Protein AF-A0A926UUJ1-F1 (afdb_monomer)

Foldseek 3Di:
DDDDPPDDPDDPVCVVVVVVVVCVVVVVVVVVVVVVVVVVVVVVVLVVLLVVLVVVVVPDDVVVVCVPDVVVLLVSLCSSDPPPDDDPCLVVLSVVLVVVCVVCVVVDDCVVDDPPDDPSVSVSVVSVVSSVVSVVVVVCVVVVNVVPPDDDFDQDQDPVPRHTDGDPPDDDDDDDDDDDDDDDDWDADPVGDTDDPPPQQPPPGDHDDPDDPDDCVCVLPPVPDDPVLLVVLLVCLVCVVVCQQLVLAQPVDSVHGNSVLCCCVSVVVDDLVVVCVVVVHDSVSSVCSCVPPVVVVSVVCSCVPVDLNDLVLLVCLLVPVVVCLQQVQFFAAPVRHGLSCRGLSNLCCQAPPSNDDVVRHRDDLVVVVVCSCPVVVGRHDSVSSVCSCSPPNVVSSVVSSVVSVVVVVVD

pLDDT: mean 70.61, std 18.99, range [30.88, 97.56]

Structure (mmCIF, N/CA/C/O backbone):
data_AF-A0A926UUJ1-F1
#
_entry.id   AF-A0A926UUJ1-F1
#
loop_
_atom_site.group_PDB
_atom_site.id
_atom_site.type_symbol
_atom_site.label_atom_id
_atom_site.label_alt_id
_atom_site.label_comp_id
_atom_site.label_asym_id
_atom_site.label_entity_id
_atom_site.label_seq_id
_atom_site.pdbx_PDB_ins_code
_atom_site.Cartn_x
_atom_site.Cartn_y
_atom_site.Cartn_z
_atom_site.occupancy
_atom_site.B_iso_or_equiv
_atom_site.auth_seq_id
_atom_site.auth_comp_id
_atom_site.auth_asym_id
_atom_site.auth_atom_id
_atom_site.pdbx_PDB_model_num
ATOM 1 N N . MET A 1 1 ? 29.443 -18.859 40.743 1.00 43.22 1 MET A N 1
ATOM 2 C CA . MET A 1 1 ? 28.992 -20.140 40.170 1.00 43.22 1 MET A CA 1
ATOM 3 C C . MET A 1 1 ? 29.355 -20.097 38.704 1.00 43.22 1 MET A C 1
ATOM 5 O O . MET A 1 1 ? 28.635 -19.510 37.912 1.00 43.22 1 MET A O 1
ATOM 9 N N . ALA A 1 2 ? 30.579 -20.529 38.416 1.00 37.34 2 ALA A N 1
ATOM 10 C CA . ALA A 1 2 ? 31.082 -20.705 37.066 1.00 37.34 2 ALA A CA 1
ATOM 11 C C . ALA A 1 2 ? 30.852 -22.182 36.752 1.00 37.34 2 ALA A C 1
ATOM 13 O O . ALA A 1 2 ? 31.508 -23.027 37.357 1.00 37.34 2 ALA A O 1
ATOM 14 N N . ASP A 1 3 ? 29.855 -22.474 35.922 1.00 39.53 3 ASP A N 1
ATOM 15 C CA . ASP A 1 3 ? 29.601 -23.839 35.480 1.00 39.53 3 ASP A CA 1
ATOM 16 C C . ASP A 1 3 ? 30.674 -24.233 34.467 1.00 39.53 3 ASP A C 1
ATOM 18 O O . ASP A 1 3 ? 30.859 -23.597 33.426 1.00 39.53 3 ASP A O 1
ATOM 22 N N . GLU A 1 4 ? 31.414 -25.275 34.834 1.00 41.78 4 GLU A N 1
ATOM 23 C CA . GLU A 1 4 ? 32.385 -25.968 34.003 1.00 41.78 4 GLU A CA 1
ATOM 24 C C . GLU A 1 4 ? 31.681 -26.545 32.769 1.00 41.78 4 GLU A C 1
ATOM 26 O O . GLU A 1 4 ? 31.058 -27.607 32.812 1.00 41.78 4 GLU A O 1
ATOM 31 N N . LEU A 1 5 ? 31.798 -25.850 31.638 1.00 42.50 5 LEU A N 1
ATOM 32 C CA . LEU A 1 5 ? 31.512 -26.420 30.327 1.00 42.50 5 LEU A CA 1
ATOM 33 C C . LEU A 1 5 ? 32.587 -27.464 30.017 1.00 42.50 5 LEU A C 1
ATOM 35 O O . LEU A 1 5 ? 33.674 -27.146 29.533 1.00 42.50 5 LEU A O 1
ATOM 39 N N . LYS A 1 6 ? 32.278 -28.725 30.327 1.00 44.72 6 LYS A N 1
ATOM 40 C CA . LYS A 1 6 ? 33.041 -29.883 29.863 1.00 44.72 6 LYS A CA 1
ATOM 41 C C . LYS A 1 6 ? 32.962 -29.930 28.338 1.00 44.72 6 LYS A C 1
ATOM 43 O O . LYS A 1 6 ? 31.932 -30.289 27.774 1.00 44.72 6 LYS A O 1
ATOM 48 N N . PHE A 1 7 ? 34.049 -29.541 27.680 1.00 44.28 7 PHE A N 1
ATOM 49 C CA . PHE A 1 7 ? 34.249 -29.806 26.263 1.00 44.28 7 PHE A CA 1
ATOM 50 C C . PHE A 1 7 ? 34.592 -31.287 26.110 1.00 44.28 7 PHE A C 1
ATOM 52 O O . PHE A 1 7 ? 35.695 -31.716 26.436 1.00 44.28 7 PHE A O 1
ATOM 59 N N . GLU A 1 8 ? 33.620 -32.075 25.659 1.00 50.56 8 GLU A N 1
ATOM 60 C CA . GLU A 1 8 ? 33.897 -33.400 25.115 1.00 50.56 8 GLU A CA 1
ATOM 61 C C . GLU A 1 8 ? 34.758 -33.230 23.855 1.00 50.56 8 GLU A C 1
ATOM 63 O O . GLU A 1 8 ? 34.437 -32.412 22.987 1.00 50.56 8 GLU A O 1
ATOM 68 N N . GLU A 1 9 ? 35.859 -33.982 23.769 1.00 47.22 9 GLU A N 1
ATOM 69 C CA . GLU A 1 9 ? 36.745 -34.064 22.601 1.00 47.22 9 GLU A CA 1
ATOM 70 C C . GLU A 1 9 ? 36.014 -34.749 21.433 1.00 47.22 9 GLU A C 1
ATOM 72 O O . GLU A 1 9 ? 36.260 -35.898 21.075 1.00 47.22 9 GLU A O 1
ATOM 77 N N . GLY A 1 10 ? 35.046 -34.043 20.856 1.00 57.97 10 GLY A N 1
ATOM 78 C CA . GLY A 1 10 ? 34.441 -34.370 19.576 1.00 57.97 10 GLY A CA 1
ATOM 79 C C . GLY A 1 10 ? 35.290 -33.809 18.440 1.00 57.97 10 GLY A C 1
ATOM 80 O O . GLY A 1 10 ? 35.789 -32.689 18.531 1.00 57.97 10 GLY A O 1
ATOM 81 N N . SER A 1 11 ? 35.444 -34.609 17.384 1.00 53.69 11 SER A N 1
ATOM 82 C CA . SER A 1 11 ? 36.096 -34.291 16.107 1.00 53.69 11 SER A CA 1
ATOM 83 C C . SER A 1 11 ? 36.135 -32.792 15.769 1.00 53.69 11 SER A C 1
ATOM 85 O O . SER A 1 11 ? 35.098 -32.145 15.613 1.00 53.69 11 SER A O 1
ATOM 87 N N . GLN A 1 12 ? 37.346 -32.261 15.571 1.00 54.78 12 GLN A N 1
ATOM 88 C CA . GLN A 1 12 ? 37.629 -30.879 15.152 1.00 54.78 12 GLN A CA 1
ATOM 89 C C . GLN A 1 12 ? 36.963 -30.470 13.818 1.00 54.78 12 GLN A C 1
ATOM 91 O O . GLN A 1 12 ? 37.032 -29.300 13.446 1.00 54.78 12 GLN A O 1
ATOM 96 N N . SER A 1 13 ? 36.320 -31.402 13.103 1.00 54.91 13 SER A N 1
ATOM 97 C CA . SER A 1 13 ? 35.633 -31.145 11.833 1.00 54.91 13 SER A CA 1
ATOM 98 C C . SER A 1 13 ? 34.300 -30.403 11.959 1.00 54.91 13 SER A C 1
ATOM 100 O O . SER A 1 13 ? 33.909 -29.756 10.996 1.00 54.91 13 SER A O 1
ATOM 102 N N . ASP A 1 14 ? 33.627 -30.441 13.116 1.00 56.81 14 ASP A N 1
ATOM 103 C CA . ASP A 1 14 ? 32.211 -30.017 13.215 1.00 56.81 14 ASP A CA 1
ATOM 104 C C . ASP A 1 14 ? 32.016 -28.662 13.928 1.00 56.81 14 ASP A C 1
ATOM 106 O O . ASP A 1 14 ? 30.897 -28.193 14.153 1.00 56.81 14 ASP A O 1
ATOM 110 N N . PHE A 1 15 ? 33.111 -28.011 14.325 1.00 52.12 15 PHE A N 1
ATOM 111 C CA . PHE A 1 15 ? 33.087 -26.741 15.056 1.00 52.12 15 PHE A CA 1
ATOM 112 C C . PHE A 1 15 ? 32.565 -25.536 14.239 1.00 52.12 15 PHE A C 1
ATOM 114 O O . PHE A 1 15 ? 31.813 -24.732 14.800 1.00 52.12 15 PHE A O 1
ATOM 121 N N . PRO A 1 16 ? 32.889 -25.389 12.936 1.00 61.84 16 PRO A N 1
ATOM 122 C CA . PRO A 1 16 ? 32.383 -24.278 12.125 1.00 61.84 16 PRO A CA 1
ATOM 123 C C . PRO A 1 16 ? 30.856 -24.303 11.977 1.00 61.84 16 PRO A C 1
ATOM 125 O O . PRO A 1 16 ? 30.207 -23.262 12.087 1.00 61.84 16 PRO A O 1
ATOM 128 N N . ASP A 1 17 ? 30.278 -25.494 11.816 1.00 64.62 17 ASP A N 1
ATOM 129 C CA . ASP A 1 17 ? 28.847 -25.667 11.554 1.00 64.62 17 ASP A CA 1
ATOM 130 C C . ASP A 1 17 ? 27.988 -25.356 12.783 1.00 64.62 17 ASP A C 1
ATOM 132 O O . ASP A 1 17 ? 26.912 -24.767 12.674 1.00 64.62 17 ASP A O 1
ATOM 136 N N . ARG A 1 18 ? 28.492 -25.657 13.986 1.00 61.28 18 ARG A N 1
ATOM 137 C CA . ARG A 1 18 ? 27.806 -25.309 15.240 1.00 61.28 18 ARG A CA 1
ATOM 138 C C . ARG A 1 18 ? 27.803 -23.807 15.506 1.00 61.28 18 ARG A C 1
ATOM 140 O O . ARG A 1 18 ? 26.805 -23.281 15.993 1.00 61.28 18 ARG A O 1
ATOM 147 N N . ILE A 1 19 ? 28.888 -23.105 15.170 1.00 56.34 19 ILE A N 1
ATOM 148 C CA . ILE A 1 19 ? 28.944 -21.639 15.277 1.00 56.34 19 ILE A CA 1
ATOM 149 C C . ILE A 1 19 ? 28.006 -20.998 14.253 1.00 56.34 19 ILE A C 1
ATOM 151 O O . ILE A 1 19 ? 27.278 -20.068 14.599 1.00 56.34 19 ILE A O 1
ATOM 155 N N . ALA A 1 20 ? 27.972 -21.516 13.023 1.00 57.41 20 ALA A N 1
ATOM 156 C CA . ALA A 1 20 ? 27.063 -21.039 11.988 1.00 57.41 20 ALA A CA 1
ATOM 157 C C . ALA A 1 20 ? 25.587 -21.220 12.388 1.00 57.41 20 ALA A C 1
ATOM 159 O O . ALA A 1 20 ? 24.809 -20.271 12.273 1.00 57.41 20 ALA A O 1
ATOM 160 N N . ASP A 1 21 ? 25.209 -22.378 12.941 1.00 70.81 21 ASP A N 1
ATOM 161 C CA . ASP A 1 21 ? 23.836 -22.620 13.404 1.00 70.81 21 ASP A CA 1
ATOM 162 C C . ASP A 1 21 ? 23.460 -21.682 14.564 1.00 70.81 21 ASP A C 1
ATOM 164 O O . ASP A 1 21 ? 22.372 -21.096 14.577 1.00 70.81 21 ASP A O 1
ATOM 168 N N . HIS A 1 22 ? 24.386 -21.447 15.501 1.00 60.97 22 HIS A N 1
ATOM 169 C CA . HIS A 1 22 ? 24.128 -20.572 16.642 1.00 60.97 22 HIS A CA 1
ATOM 170 C C . HIS A 1 22 ? 24.008 -19.093 16.244 1.00 60.97 22 HIS A C 1
ATOM 172 O O . HIS A 1 22 ? 23.107 -18.396 16.719 1.00 60.97 22 HIS A O 1
ATOM 178 N N . LEU A 1 23 ? 24.857 -18.624 15.324 1.00 48.31 23 LEU A N 1
ATOM 179 C CA . LEU A 1 23 ? 24.789 -17.266 14.781 1.00 48.31 23 LEU A CA 1
ATOM 180 C C . LEU A 1 23 ? 23.543 -17.058 13.912 1.00 48.31 23 LEU A C 1
ATOM 182 O O . LEU A 1 23 ? 22.943 -15.985 13.982 1.00 48.31 23 LEU A O 1
ATOM 186 N N . SER A 1 24 ? 23.097 -18.078 13.166 1.00 57.94 24 SER A N 1
ATOM 187 C CA . SER A 1 24 ? 21.876 -17.983 12.351 1.00 57.94 24 SER A CA 1
ATOM 188 C C . SER A 1 24 ? 20.616 -17.772 13.197 1.00 57.94 24 SER A C 1
ATOM 190 O O . SER A 1 24 ? 19.686 -17.091 12.769 1.00 57.94 24 SER A O 1
ATOM 192 N N . LYS A 1 25 ? 20.610 -18.299 14.428 1.00 69.38 25 LYS A N 1
ATOM 193 C CA . LYS A 1 25 ? 19.498 -18.162 15.377 1.00 69.38 25 LYS A CA 1
ATOM 194 C C . LYS A 1 25 ? 19.553 -16.845 16.154 1.00 69.38 25 LYS A C 1
ATOM 196 O O . LYS A 1 25 ? 18.510 -16.254 16.412 1.00 69.38 25 LYS A O 1
ATOM 201 N N . ALA A 1 26 ? 20.748 -16.361 16.498 1.00 54.78 26 ALA A N 1
ATOM 202 C CA . ALA A 1 26 ? 20.917 -15.157 17.318 1.00 54.78 26 ALA A CA 1
ATOM 203 C C . ALA A 1 26 ? 20.775 -13.833 16.535 1.00 54.78 26 ALA A C 1
ATOM 205 O O . ALA A 1 26 ? 20.378 -12.811 17.100 1.00 54.78 26 ALA A O 1
ATOM 206 N N . LEU A 1 27 ? 21.097 -13.825 15.236 1.00 49.69 27 LEU A N 1
ATOM 207 C CA . LEU A 1 27 ? 21.131 -12.601 14.426 1.00 49.69 27 LEU A CA 1
ATOM 208 C C . LEU A 1 27 ? 19.742 -11.967 14.173 1.00 49.69 27 LEU A C 1
ATOM 210 O O . LEU A 1 27 ? 19.625 -10.748 14.337 1.00 49.69 27 LEU A O 1
ATOM 214 N N . PRO A 1 28 ? 18.674 -12.728 13.853 1.00 61.59 28 PRO A N 1
ATOM 215 C CA . PRO A 1 28 ? 17.344 -12.155 13.621 1.00 61.59 28 PRO A CA 1
ATOM 216 C C . PRO A 1 28 ? 16.732 -11.534 14.886 1.00 61.59 28 PRO A C 1
ATOM 218 O O . PRO A 1 28 ? 16.066 -10.498 14.823 1.00 61.59 28 PRO A O 1
ATOM 221 N N . GLU A 1 29 ? 16.998 -12.126 16.054 1.00 59.44 29 GLU A N 1
ATOM 222 C CA . GLU A 1 29 ? 16.518 -11.619 17.344 1.00 59.44 29 GLU A CA 1
ATOM 223 C C . GLU A 1 29 ? 17.191 -10.283 17.707 1.00 59.44 29 GLU A C 1
ATOM 225 O O . GLU A 1 29 ? 16.529 -9.337 18.147 1.00 59.44 29 GLU A O 1
ATOM 230 N N . ALA A 1 30 ? 18.495 -10.158 17.441 1.00 50.69 30 ALA A N 1
ATOM 231 C CA . ALA A 1 30 ? 19.236 -8.913 17.632 1.00 50.69 30 ALA A CA 1
ATOM 232 C C . ALA A 1 30 ? 18.771 -7.794 16.678 1.00 50.69 30 ALA A C 1
ATOM 234 O O . ALA A 1 30 ? 18.650 -6.641 17.100 1.00 50.69 30 ALA A O 1
ATOM 235 N N . GLN A 1 31 ? 18.459 -8.126 15.420 1.00 51.50 31 GLN A N 1
ATOM 236 C CA . GLN A 1 31 ? 17.953 -7.172 14.425 1.00 51.50 31 GLN A CA 1
ATOM 237 C C . GLN A 1 31 ? 16.548 -6.662 14.775 1.00 51.50 31 GLN A C 1
ATOM 239 O O . GLN A 1 31 ? 16.325 -5.450 14.802 1.00 51.50 31 GLN A O 1
ATOM 244 N N . SER A 1 32 ? 15.630 -7.557 15.154 1.00 61.19 32 SER A N 1
ATOM 245 C CA . SER A 1 32 ? 14.277 -7.184 15.593 1.00 61.19 32 SER A CA 1
ATOM 246 C C . SER A 1 32 ? 14.302 -6.259 16.820 1.00 61.19 32 SER A C 1
ATOM 248 O O . SER A 1 32 ? 13.584 -5.255 16.889 1.00 61.19 32 SER A O 1
ATOM 250 N N . LYS A 1 33 ? 15.200 -6.536 17.774 1.00 55.41 33 LYS A N 1
ATOM 251 C CA . LYS A 1 33 ? 15.387 -5.710 18.973 1.00 55.41 33 LYS A CA 1
ATOM 252 C C . LYS A 1 33 ? 15.940 -4.318 18.644 1.00 55.41 33 LYS A C 1
ATOM 254 O O . LYS A 1 33 ? 15.512 -3.338 19.255 1.00 55.41 33 LYS A O 1
ATOM 259 N N . ALA A 1 34 ? 16.849 -4.214 17.674 1.00 40.66 34 ALA A N 1
ATOM 260 C CA . ALA A 1 34 ? 17.414 -2.940 17.230 1.00 40.66 34 ALA A CA 1
ATOM 261 C C . ALA A 1 34 ? 16.378 -2.056 16.508 1.00 40.66 34 ALA A C 1
ATOM 263 O O . ALA A 1 34 ? 16.267 -0.866 16.815 1.00 40.66 34 ALA A O 1
ATOM 264 N N . GLU A 1 35 ? 15.560 -2.631 15.621 1.00 43.38 35 GLU A N 1
ATOM 265 C CA . GLU A 1 35 ? 14.495 -1.901 14.914 1.00 43.38 35 GLU A CA 1
ATOM 266 C C . GLU A 1 35 ? 13.428 -1.354 15.872 1.00 43.38 35 GLU A C 1
ATOM 268 O O . GLU A 1 35 ? 13.029 -0.187 15.782 1.00 43.38 35 GLU A O 1
ATOM 273 N N . PHE A 1 36 ? 13.027 -2.158 16.861 1.00 45.97 36 PHE A N 1
ATOM 274 C CA . PHE A 1 36 ? 12.085 -1.735 17.897 1.00 45.97 36 PHE A CA 1
ATOM 275 C C . PHE A 1 36 ? 12.624 -0.565 18.741 1.00 45.97 36 PHE A C 1
ATOM 277 O O . PHE A 1 36 ? 11.880 0.357 19.097 1.00 45.97 36 PHE A O 1
ATOM 284 N N . MET A 1 37 ? 13.927 -0.561 19.043 1.00 33.97 37 MET A N 1
ATOM 285 C CA . MET A 1 37 ? 14.569 0.525 19.791 1.00 33.97 37 MET A CA 1
ATOM 286 C C . MET A 1 37 ? 14.651 1.833 18.983 1.00 33.97 37 MET A C 1
ATOM 288 O O . MET A 1 37 ? 14.439 2.909 19.551 1.00 33.97 37 MET A O 1
ATOM 292 N N . CYS A 1 38 ? 14.880 1.770 17.668 1.00 40.97 38 CYS A N 1
ATOM 293 C CA . CYS A 1 38 ? 14.918 2.949 16.795 1.00 40.97 38 CYS A CA 1
ATOM 294 C C . CYS A 1 38 ? 13.566 3.683 16.702 1.00 40.97 38 CYS A C 1
ATOM 296 O O . CYS A 1 38 ? 13.521 4.907 16.860 1.00 40.97 38 CYS A O 1
ATOM 298 N N . ASP A 1 39 ? 12.453 2.965 16.513 1.00 47.69 39 ASP A N 1
ATOM 299 C CA . ASP A 1 39 ? 11.118 3.584 16.395 1.00 47.69 39 ASP A CA 1
ATOM 300 C C . ASP A 1 39 ? 10.631 4.183 17.733 1.00 47.69 39 ASP A C 1
ATOM 302 O O . ASP A 1 39 ? 9.975 5.233 17.781 1.00 47.69 39 ASP A O 1
ATOM 306 N N . ARG A 1 40 ? 11.017 3.566 18.860 1.00 61.12 40 ARG A N 1
ATOM 307 C CA . ARG A 1 40 ? 10.754 4.107 20.201 1.00 61.12 40 ARG A CA 1
ATOM 308 C C . ARG A 1 40 ? 11.488 5.433 20.430 1.00 61.12 40 ARG A C 1
ATOM 310 O O . ARG A 1 40 ? 10.854 6.409 20.838 1.00 61.12 40 ARG A O 1
ATOM 317 N N . ASN A 1 41 ? 12.776 5.499 20.094 1.00 56.88 41 ASN A N 1
ATOM 318 C CA . ASN A 1 41 ? 13.597 6.700 20.272 1.00 56.88 41 ASN A CA 1
ATOM 319 C C . ASN A 1 41 ? 13.110 7.882 19.412 1.00 56.88 41 ASN A C 1
ATOM 321 O O . ASN A 1 41 ? 13.095 9.025 19.875 1.00 56.88 41 ASN A O 1
ATOM 325 N N . PHE A 1 42 ? 12.632 7.624 18.189 1.00 50.66 42 PHE A N 1
ATOM 326 C CA . PHE A 1 42 ? 12.064 8.667 17.330 1.00 50.66 42 PHE A CA 1
ATOM 327 C C . PHE A 1 42 ? 10.775 9.270 17.911 1.00 50.66 42 PHE A C 1
ATOM 329 O O . PHE A 1 42 ? 10.624 10.495 17.983 1.00 50.66 42 PHE A O 1
ATOM 336 N N . LYS A 1 43 ? 9.847 8.426 18.382 1.00 56.81 43 LYS A N 1
ATOM 337 C CA . LYS A 1 43 ? 8.593 8.883 19.011 1.00 56.81 43 LYS A CA 1
ATOM 338 C C . LYS A 1 43 ? 8.852 9.663 20.299 1.00 56.81 43 LYS A C 1
ATOM 340 O O . LYS A 1 43 ? 8.152 10.641 20.569 1.00 56.81 43 LYS A O 1
ATOM 345 N N . GLU A 1 44 ? 9.853 9.257 21.072 1.00 63.03 44 GLU A N 1
ATOM 346 C CA . GLU A 1 44 ? 10.254 9.923 22.310 1.00 63.03 44 GLU A CA 1
ATOM 347 C C . GLU A 1 44 ? 10.887 11.300 22.043 1.00 63.03 44 GLU A C 1
ATOM 349 O O . GLU A 1 44 ? 10.493 12.283 22.671 1.00 63.03 44 GLU A O 1
ATOM 354 N N . SER A 1 45 ? 11.733 11.421 21.012 1.00 62.91 45 SER A N 1
ATOM 355 C CA . SER A 1 45 ? 12.281 12.708 20.553 1.00 62.91 45 SER A CA 1
ATOM 356 C C . SER A 1 45 ? 11.188 13.701 20.127 1.00 62.91 45 SER A C 1
ATOM 358 O O . SER A 1 45 ? 11.224 14.875 20.496 1.00 62.91 45 SER A O 1
ATOM 360 N N . GLN A 1 46 ? 10.162 13.240 19.402 1.00 57.62 46 GLN A N 1
ATOM 361 C CA . GLN A 1 46 ? 9.037 14.094 18.994 1.00 57.62 46 GLN A CA 1
ATOM 362 C C . GLN A 1 46 ? 8.183 14.546 20.187 1.00 57.62 46 GLN A C 1
ATOM 364 O O . GLN A 1 46 ? 7.773 15.706 20.250 1.00 57.62 46 GLN A O 1
ATOM 369 N N . ARG A 1 47 ? 7.956 13.666 21.173 1.00 62.59 47 ARG A N 1
ATOM 370 C CA . ARG A 1 47 ? 7.266 14.029 22.423 1.00 62.59 47 ARG A CA 1
ATOM 371 C C . ARG A 1 47 ? 8.042 15.073 23.223 1.00 62.59 47 ARG A C 1
ATOM 373 O O . ARG A 1 47 ? 7.430 16.005 23.731 1.00 62.59 47 ARG A O 1
ATOM 380 N N . GLN A 1 48 ? 9.367 14.958 23.297 1.00 63.84 48 GLN A N 1
ATOM 381 C CA . GLN A 1 48 ? 10.215 15.944 23.975 1.00 63.84 48 GLN A CA 1
ATOM 382 C C . GLN A 1 48 ? 10.195 17.310 23.271 1.00 63.84 48 GLN A C 1
ATOM 384 O O . GLN A 1 48 ? 10.110 18.338 23.942 1.00 63.84 48 GLN A O 1
ATOM 389 N N . LYS A 1 49 ? 10.201 17.339 21.929 1.00 59.03 49 LYS A N 1
ATOM 390 C CA . LYS A 1 49 ? 10.059 18.584 21.151 1.00 59.03 49 LYS A CA 1
ATOM 391 C C . LYS A 1 49 ? 8.708 19.266 21.394 1.00 59.03 49 LYS A C 1
ATOM 393 O O . LYS A 1 49 ? 8.679 20.470 21.626 1.00 59.03 49 LYS A O 1
ATOM 398 N N . LEU A 1 50 ? 7.615 18.499 21.403 1.00 54.72 50 LEU A N 1
ATOM 399 C CA . LEU A 1 50 ? 6.269 18.998 21.720 1.00 54.72 50 LEU A CA 1
ATOM 400 C C . LEU A 1 50 ? 6.174 19.535 23.152 1.00 54.72 50 LEU A C 1
ATOM 402 O O . LEU A 1 50 ? 5.664 20.632 23.351 1.00 54.72 50 LEU A O 1
ATOM 406 N N . LYS A 1 51 ? 6.733 18.815 24.129 1.00 64.88 51 LYS A N 1
ATOM 407 C CA . LYS A 1 51 ? 6.744 19.242 25.532 1.00 64.88 51 LYS A CA 1
ATOM 408 C C . LYS A 1 51 ? 7.508 20.557 25.730 1.00 64.88 51 LYS A C 1
ATOM 410 O O . LYS A 1 51 ? 7.025 21.444 26.419 1.00 64.88 51 LYS A O 1
ATOM 415 N N . LYS A 1 52 ? 8.652 20.729 25.059 1.00 60.53 52 LYS A N 1
ATOM 416 C CA . LYS A 1 52 ? 9.436 21.976 25.104 1.00 60.53 52 LYS A CA 1
ATOM 417 C C . LYS A 1 52 ? 8.685 23.163 24.485 1.00 60.53 52 LYS A C 1
ATOM 419 O O . LYS A 1 52 ? 8.814 24.286 24.956 1.00 60.53 52 LYS A O 1
ATOM 424 N N . VAL A 1 53 ? 7.890 22.920 23.441 1.00 56.94 53 VAL A N 1
ATOM 425 C CA . VAL A 1 53 ? 6.995 23.929 22.851 1.00 56.94 53 VAL A CA 1
ATOM 426 C C . VAL A 1 53 ? 5.862 24.290 23.813 1.00 56.94 53 VAL A C 1
ATOM 428 O O . VAL A 1 53 ? 5.583 25.470 24.002 1.00 56.94 53 VAL A O 1
ATOM 431 N N . GLU A 1 54 ? 5.241 23.299 24.454 1.00 60.66 54 GLU A N 1
ATOM 432 C CA . GLU A 1 54 ? 4.220 23.534 25.480 1.00 60.66 54 GLU A CA 1
ATOM 433 C C . GLU A 1 54 ? 4.779 24.323 26.669 1.00 60.66 54 GLU A C 1
ATOM 435 O O . GLU A 1 54 ? 4.126 25.255 27.117 1.00 60.66 54 GLU A O 1
ATOM 440 N N . GLU A 1 55 ? 5.999 24.038 27.126 1.00 64.38 55 GLU A N 1
ATOM 441 C CA . GLU A 1 55 ? 6.673 24.780 28.204 1.00 64.38 55 GLU A CA 1
ATOM 442 C C . GLU A 1 55 ? 6.953 26.248 27.827 1.00 64.38 55 GLU A C 1
ATOM 444 O O . GLU A 1 55 ? 6.742 27.144 28.645 1.00 64.38 55 GLU A O 1
ATOM 449 N N . ILE A 1 56 ? 7.358 26.526 26.578 1.00 59.28 56 ILE A N 1
ATOM 450 C CA . ILE A 1 56 ? 7.545 27.903 26.070 1.00 59.28 56 ILE A CA 1
ATOM 451 C C . ILE A 1 56 ? 6.219 28.681 26.071 1.00 59.28 56 ILE A C 1
ATOM 453 O O . ILE A 1 56 ? 6.208 29.893 26.295 1.00 59.28 56 ILE A O 1
ATOM 457 N N . LEU A 1 57 ? 5.106 27.986 25.830 1.00 56.97 57 LEU A N 1
ATOM 458 C CA . LEU A 1 57 ? 3.771 28.574 25.744 1.00 56.97 57 LEU A CA 1
ATOM 459 C C . LEU A 1 57 ? 3.055 28.656 27.097 1.00 56.97 57 LEU A C 1
ATOM 461 O O . LEU A 1 57 ? 2.281 29.579 27.307 1.00 56.97 57 LEU A O 1
ATOM 465 N N . GLN A 1 58 ? 3.333 27.751 28.036 1.00 59.16 58 GLN A N 1
ATOM 466 C CA . GLN A 1 58 ? 2.725 27.739 29.373 1.00 59.16 58 GLN A CA 1
ATOM 467 C C . GLN A 1 58 ? 3.169 28.918 30.255 1.00 59.16 58 GLN A C 1
ATOM 469 O O . GLN A 1 58 ? 2.515 29.207 31.253 1.00 59.16 58 GLN A O 1
ATOM 474 N N . GLY A 1 59 ? 4.245 29.621 29.885 1.00 57.75 59 GLY A N 1
ATOM 475 C CA . GLY A 1 59 ? 4.727 30.816 30.586 1.00 57.75 59 GLY A CA 1
ATOM 476 C C . GLY A 1 59 ? 4.336 32.153 29.948 1.00 57.75 59 GLY A C 1
ATOM 477 O O . GLY A 1 59 ? 4.706 33.199 30.479 1.00 57.75 59 GLY A O 1
ATOM 478 N N . ARG A 1 60 ? 3.641 32.153 28.804 1.00 57.06 60 ARG A N 1
ATOM 479 C CA . ARG A 1 60 ? 3.248 33.378 28.097 1.00 57.06 60 ARG A CA 1
ATOM 480 C C . ARG A 1 60 ? 1.745 33.380 27.880 1.00 57.06 60 ARG A C 1
ATOM 482 O O . ARG A 1 60 ? 1.178 32.373 27.476 1.00 57.06 60 ARG A O 1
ATOM 489 N N . ASP A 1 61 ? 1.112 34.520 28.130 1.00 65.19 61 ASP A N 1
ATOM 490 C CA . ASP A 1 61 ? -0.274 34.728 27.732 1.00 65.19 61 ASP A CA 1
ATOM 491 C C . ASP A 1 61 ? -0.346 34.592 26.205 1.00 65.19 61 ASP A C 1
ATOM 493 O O . ASP A 1 61 ? 0.200 35.414 25.465 1.00 65.19 61 ASP A O 1
ATOM 497 N N . VAL A 1 62 ? -0.928 33.486 25.740 1.00 57.62 62 VAL A N 1
ATOM 498 C CA . VAL A 1 62 ? -1.019 33.173 24.314 1.00 57.62 62 VAL A CA 1
ATOM 499 C C . VAL A 1 62 ? -1.811 34.266 23.606 1.00 57.62 62 VAL A C 1
ATOM 501 O O . VAL A 1 62 ? -1.449 34.620 22.492 1.00 57.62 62 VAL A O 1
ATOM 504 N N . ASP A 1 63 ? -2.793 34.886 24.263 1.00 56.06 63 ASP A N 1
ATOM 505 C CA . ASP A 1 63 ? -3.542 36.000 23.685 1.00 56.06 63 ASP A CA 1
ATOM 506 C C . ASP A 1 63 ? -2.646 37.243 23.516 1.00 56.06 63 ASP A C 1
ATOM 508 O O . ASP A 1 63 ? -2.702 37.910 22.481 1.00 56.06 63 ASP A O 1
ATOM 512 N N . ALA A 1 64 ? -1.726 37.502 24.455 1.00 61.81 64 ALA A N 1
ATOM 513 C CA . ALA A 1 64 ? -0.735 38.579 24.344 1.00 61.81 64 ALA A CA 1
ATOM 514 C C . ALA A 1 64 ? 0.349 38.299 23.284 1.00 61.81 64 ALA A C 1
ATOM 516 O O . ALA A 1 64 ? 0.748 39.205 22.549 1.00 61.81 64 ALA A O 1
ATOM 517 N N . LEU A 1 65 ? 0.807 37.047 23.168 1.00 59.59 65 LEU A N 1
ATOM 518 C CA . LEU A 1 65 ? 1.767 36.621 22.142 1.00 59.59 65 LEU A CA 1
ATOM 519 C C . LEU A 1 65 ? 1.153 36.729 20.734 1.00 59.59 65 LEU A C 1
ATOM 521 O O . LEU A 1 65 ? 1.808 37.179 19.796 1.00 59.59 65 LEU A O 1
ATOM 525 N N . MET A 1 66 ? -0.127 36.364 20.611 1.00 60.47 66 MET A N 1
ATOM 526 C CA . MET A 1 66 ? -0.908 36.424 19.372 1.00 60.47 66 MET A CA 1
ATOM 527 C C . MET A 1 66 ? -1.264 37.851 18.957 1.00 60.47 66 MET A C 1
ATOM 529 O O . MET A 1 66 ? -1.371 38.124 17.762 1.00 60.47 66 MET A O 1
ATOM 533 N N . ALA A 1 67 ? -1.429 38.761 19.919 1.00 61.84 67 ALA A N 1
ATOM 534 C CA . ALA A 1 67 ? -1.662 40.177 19.652 1.00 61.84 67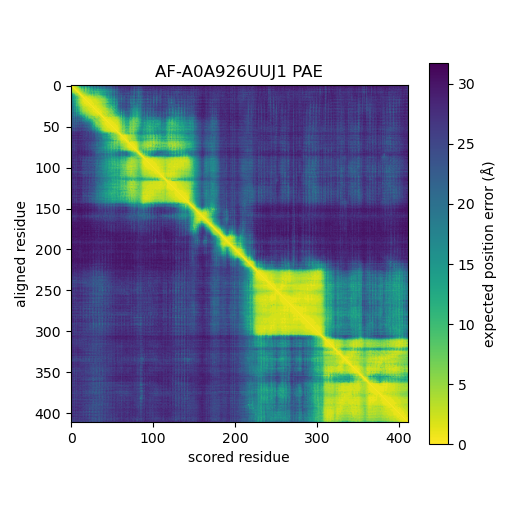 ALA A CA 1
ATOM 535 C C . ALA A 1 67 ? -0.400 40.910 19.164 1.00 61.84 67 ALA A C 1
ATOM 537 O O . ALA A 1 67 ? -0.517 41.885 18.423 1.00 61.84 67 ALA A O 1
ATOM 538 N N . GLN A 1 68 ? 0.794 40.458 19.565 1.00 66.88 68 GLN A N 1
ATOM 539 C CA . GLN A 1 68 ? 2.060 41.081 19.171 1.00 66.88 68 GLN A CA 1
ATOM 540 C C . GLN A 1 68 ? 2.584 40.577 17.827 1.00 66.88 68 GLN A C 1
ATOM 542 O O . GLN A 1 68 ? 2.961 41.396 16.991 1.00 66.88 68 GLN A O 1
ATOM 547 N N . ASP A 1 69 ? 2.625 39.257 17.611 1.00 73.44 69 ASP A N 1
ATOM 548 C CA . ASP A 1 69 ? 3.163 38.700 16.369 1.00 73.44 69 ASP A CA 1
ATOM 549 C C . ASP A 1 69 ? 2.609 37.293 16.041 1.00 73.44 69 ASP A C 1
ATOM 551 O O . ASP A 1 69 ? 3.118 36.275 16.527 1.00 73.44 69 ASP A O 1
ATOM 555 N N . PRO A 1 70 ? 1.599 37.200 15.154 1.00 68.25 70 PRO A N 1
ATOM 556 C CA . PRO A 1 70 ? 1.043 35.930 14.686 1.00 68.25 70 PRO A CA 1
ATOM 557 C C . PRO A 1 70 ? 2.060 35.015 13.977 1.00 68.25 70 PRO A C 1
ATOM 559 O O . PRO A 1 70 ? 1.793 33.818 13.830 1.00 68.25 70 PRO A O 1
ATOM 562 N N . SER A 1 71 ? 3.208 35.545 13.529 1.00 68.19 71 SER A N 1
ATOM 563 C CA . SER A 1 71 ? 4.259 34.775 12.848 1.00 68.19 71 SER A CA 1
ATOM 564 C C . SER A 1 71 ? 4.909 33.739 13.765 1.00 68.19 71 SER A C 1
ATOM 566 O O . SER A 1 71 ? 5.162 32.609 13.346 1.00 68.19 71 SER A O 1
ATOM 568 N N . VAL A 1 72 ? 5.088 34.084 15.043 1.00 67.94 72 VAL A N 1
ATOM 569 C CA . VAL A 1 72 ? 5.736 33.228 16.043 1.00 67.94 72 VAL A CA 1
ATOM 570 C C . VAL A 1 72 ? 4.884 31.993 16.318 1.00 67.94 72 VAL A C 1
ATOM 572 O O . VAL A 1 72 ? 5.394 30.876 16.365 1.00 67.94 72 VAL A O 1
ATOM 575 N N . VAL A 1 73 ? 3.567 32.162 16.443 1.00 68.00 73 VAL A N 1
ATOM 576 C CA . VAL A 1 73 ? 2.658 31.028 16.660 1.00 68.00 73 VAL A CA 1
ATOM 577 C C . VAL A 1 73 ? 2.517 30.181 15.404 1.00 68.00 73 VAL A C 1
ATOM 579 O O . VAL A 1 73 ? 2.486 28.955 15.505 1.00 68.00 73 VAL A O 1
ATOM 582 N N . PHE A 1 74 ? 2.522 30.799 14.223 1.00 71.50 74 PHE A N 1
ATOM 583 C CA . PHE A 1 74 ? 2.538 30.075 12.957 1.00 71.50 74 PHE A CA 1
ATOM 584 C C . PHE A 1 74 ? 3.794 29.194 12.811 1.00 71.50 74 PHE A C 1
ATOM 586 O O . PHE A 1 74 ? 3.668 27.999 12.535 1.00 71.50 74 PHE A O 1
ATOM 593 N N . GLU A 1 75 ? 4.990 29.728 13.087 1.00 71.44 75 GLU A N 1
ATOM 594 C CA . GLU A 1 75 ? 6.243 28.956 13.098 1.00 71.44 75 GLU A CA 1
ATOM 595 C C . GLU A 1 75 ? 6.213 27.811 14.119 1.00 71.44 75 GLU A C 1
ATOM 597 O O . GLU A 1 75 ? 6.611 26.686 13.813 1.00 71.44 75 GLU A O 1
ATOM 602 N N . VAL A 1 76 ? 5.727 28.066 15.335 1.00 66.56 76 VAL A N 1
ATOM 603 C CA . VAL A 1 76 ? 5.657 27.058 16.403 1.00 66.56 76 VAL A CA 1
ATOM 604 C C . VAL A 1 76 ? 4.679 25.931 16.047 1.00 66.56 76 VAL A C 1
ATOM 606 O O . VAL A 1 76 ? 4.969 24.753 16.277 1.00 66.56 76 VAL A O 1
ATOM 609 N N . VAL A 1 77 ? 3.538 26.261 15.439 1.00 66.12 77 VAL A N 1
ATOM 610 C CA . VAL A 1 77 ? 2.556 25.283 14.945 1.00 66.12 77 VAL A CA 1
ATOM 611 C C . VAL A 1 77 ? 3.135 24.444 13.801 1.00 66.12 77 VAL A C 1
ATOM 613 O O . VAL A 1 77 ? 2.961 23.225 13.787 1.00 66.12 77 VAL A O 1
ATOM 616 N N . LEU A 1 78 ? 3.878 25.057 12.878 1.00 67.00 78 LEU A N 1
ATOM 617 C CA . LEU A 1 78 ? 4.537 24.331 11.790 1.00 67.00 78 LEU A CA 1
ATOM 618 C C . LEU A 1 78 ? 5.643 23.403 12.293 1.00 67.00 78 LEU A C 1
ATOM 620 O O . LEU A 1 78 ? 5.688 22.238 11.904 1.00 67.00 78 LEU A O 1
ATOM 624 N N . ARG A 1 79 ? 6.490 23.881 13.212 1.00 62.44 79 ARG A N 1
ATOM 625 C CA . ARG A 1 79 ? 7.600 23.100 13.783 1.00 62.44 79 ARG A CA 1
ATOM 626 C C . ARG A 1 79 ? 7.141 21.983 14.728 1.00 62.44 79 ARG A C 1
ATOM 628 O O . ARG A 1 79 ? 7.894 21.039 14.953 1.00 62.44 79 ARG A O 1
ATOM 635 N N . SER A 1 80 ? 5.929 22.073 15.283 1.00 61.78 80 SER A N 1
ATOM 636 C CA . SER A 1 80 ? 5.326 21.029 16.132 1.00 61.78 80 SER A CA 1
ATOM 637 C C . SER A 1 80 ? 4.525 19.982 15.344 1.00 61.78 80 SER A C 1
ATOM 639 O O . SER A 1 80 ? 4.239 18.898 15.861 1.00 61.78 80 SER A O 1
ATOM 641 N N . GLY A 1 81 ? 4.179 20.268 14.087 1.00 54.25 81 GLY A N 1
ATOM 642 C CA . GLY A 1 81 ? 3.494 19.342 13.194 1.00 54.25 81 GLY A CA 1
ATOM 643 C C . GLY A 1 81 ? 4.443 18.352 12.511 1.00 54.25 81 GLY A C 1
ATOM 644 O O . GLY A 1 81 ? 5.558 18.688 12.127 1.00 54.25 81 GLY A O 1
ATOM 645 N N . ARG A 1 82 ? 3.964 17.120 12.276 1.00 49.66 82 ARG A N 1
ATOM 646 C CA . ARG A 1 82 ? 4.578 16.114 11.379 1.00 49.66 82 ARG A CA 1
ATOM 647 C C . ARG A 1 82 ? 4.483 16.537 9.901 1.00 49.66 82 ARG A C 1
ATOM 649 O O . ARG A 1 82 ? 3.908 15.813 9.093 1.00 49.66 82 ARG A O 1
ATOM 656 N N . LEU A 1 83 ? 4.943 17.737 9.574 1.00 50.69 83 LEU A N 1
ATOM 657 C CA . LEU A 1 83 ? 4.787 18.341 8.250 1.00 50.69 83 LEU A CA 1
ATOM 658 C C . LEU A 1 83 ? 6.074 18.380 7.431 1.00 50.69 83 LEU A C 1
ATOM 660 O O . LEU A 1 83 ? 6.034 18.870 6.316 1.00 50.69 83 LEU A O 1
ATOM 664 N N . ALA A 1 84 ? 7.161 17.777 7.916 1.00 42.38 84 ALA A N 1
ATOM 665 C CA . ALA A 1 84 ? 8.338 17.524 7.095 1.00 42.38 84 ALA A CA 1
ATOM 666 C C . ALA A 1 84 ? 8.035 16.419 6.064 1.00 42.38 84 ALA A C 1
ATOM 668 O O . ALA A 1 84 ? 8.346 15.249 6.280 1.00 42.38 84 ALA A O 1
ATOM 669 N N . ILE A 1 85 ? 7.375 16.782 4.967 1.00 49.66 85 ILE A N 1
ATOM 670 C CA . ILE A 1 85 ? 7.387 16.014 3.724 1.00 49.66 85 ILE A CA 1
ATOM 671 C C . ILE A 1 85 ? 7.915 16.971 2.666 1.00 49.66 85 ILE A C 1
ATOM 673 O O . ILE A 1 85 ? 7.206 17.880 2.244 1.00 49.66 85 ILE A O 1
ATOM 677 N N . VAL A 1 86 ? 9.166 16.731 2.275 1.00 49.31 86 VAL A N 1
ATOM 678 C CA . VAL A 1 86 ? 9.923 17.506 1.292 1.00 49.31 86 VAL A CA 1
ATOM 679 C C . VAL A 1 86 ? 9.166 17.489 -0.034 1.00 49.31 86 VAL A C 1
ATOM 681 O O . VAL A 1 86 ? 9.156 16.483 -0.738 1.00 49.31 86 VAL A O 1
ATOM 684 N N . ASN A 1 87 ? 8.490 18.589 -0.352 1.00 58.34 87 ASN A N 1
ATOM 685 C CA . ASN A 1 87 ? 7.866 18.810 -1.651 1.00 58.34 87 ASN A CA 1
ATOM 686 C C . ASN A 1 87 ? 8.331 20.167 -2.190 1.00 58.34 87 ASN A C 1
ATOM 688 O O . ASN A 1 87 ? 8.434 21.130 -1.431 1.00 58.34 87 ASN A O 1
ATOM 692 N N . ASN A 1 88 ? 8.576 20.272 -3.497 1.00 74.19 88 ASN A N 1
ATOM 693 C CA . ASN A 1 88 ? 9.117 21.485 -4.133 1.00 74.19 88 ASN A CA 1
ATOM 694 C C . ASN A 1 88 ? 8.201 22.717 -3.958 1.00 74.19 88 ASN A C 1
ATOM 696 O O . ASN A 1 88 ? 8.644 23.855 -4.087 1.00 74.19 88 ASN A O 1
ATOM 700 N N . HIS A 1 89 ? 6.936 22.487 -3.596 1.00 76.88 89 HIS A N 1
ATOM 701 C CA . HIS A 1 89 ? 5.913 23.503 -3.344 1.00 76.88 89 HIS A CA 1
ATOM 702 C C . HIS A 1 89 ? 5.650 23.810 -1.868 1.00 76.88 89 HIS A C 1
ATOM 704 O O . HIS A 1 89 ? 4.716 24.551 -1.558 1.00 76.88 89 HIS A O 1
ATOM 710 N N . GLU A 1 90 ? 6.430 23.242 -0.947 1.00 78.19 90 GLU A N 1
ATOM 711 C CA . GLU A 1 90 ? 6.194 23.391 0.490 1.00 78.19 90 GLU A CA 1
ATOM 712 C C . GLU A 1 90 ? 6.237 24.864 0.909 1.00 78.19 90 GLU A C 1
ATOM 714 O O . GLU A 1 90 ? 5.262 25.362 1.465 1.00 78.19 90 GLU A O 1
ATOM 719 N N . ASN A 1 91 ? 7.289 25.593 0.533 1.00 80.06 91 ASN A N 1
ATOM 720 C CA . ASN A 1 91 ? 7.433 27.010 0.878 1.00 80.06 91 ASN A CA 1
ATOM 721 C C . ASN A 1 91 ? 6.272 27.859 0.336 1.00 80.06 91 ASN A C 1
ATOM 723 O O . ASN A 1 91 ? 5.680 28.641 1.072 1.00 80.06 91 ASN A O 1
ATOM 727 N N . GLU A 1 92 ? 5.856 27.633 -0.914 1.00 86.25 92 GLU A N 1
ATOM 728 C CA . GLU A 1 92 ? 4.730 28.362 -1.510 1.00 86.25 92 GLU A CA 1
ATOM 729 C C . GLU A 1 92 ? 3.395 28.036 -0.814 1.00 86.25 92 GLU A C 1
ATOM 731 O O . GLU A 1 92 ? 2.553 28.917 -0.599 1.00 86.25 92 GLU A O 1
ATOM 736 N N . ALA A 1 93 ? 3.178 26.771 -0.440 1.00 82.75 93 ALA A N 1
ATOM 737 C CA . ALA A 1 93 ? 1.997 26.356 0.308 1.00 82.75 93 ALA A CA 1
ATOM 738 C C . ALA A 1 93 ? 1.981 26.962 1.716 1.00 82.75 93 ALA A C 1
ATOM 740 O O . ALA A 1 93 ? 0.917 27.374 2.191 1.00 82.75 93 ALA A O 1
ATOM 741 N N . LEU A 1 94 ? 3.143 27.033 2.367 1.00 83.69 94 LEU A N 1
ATOM 742 C CA . LEU A 1 94 ? 3.320 27.635 3.682 1.00 83.69 94 LEU A CA 1
ATOM 743 C C . LEU A 1 94 ? 3.057 29.140 3.635 1.00 83.69 94 LEU A C 1
ATOM 745 O O . LEU A 1 94 ? 2.216 29.606 4.402 1.00 83.69 94 LEU A O 1
ATOM 749 N N . ASP A 1 95 ? 3.635 29.868 2.680 1.00 86.88 95 ASP A N 1
ATOM 750 C CA . ASP A 1 95 ? 3.411 31.308 2.498 1.00 86.88 95 ASP A CA 1
ATOM 751 C C . ASP A 1 95 ? 1.928 31.620 2.261 1.00 86.88 95 ASP A C 1
ATOM 753 O O . ASP A 1 95 ? 1.327 32.473 2.920 1.00 86.88 95 ASP A O 1
ATOM 757 N N . LYS A 1 96 ? 1.274 30.862 1.372 1.00 85.69 96 LYS A N 1
ATOM 758 C CA . LYS A 1 96 ? -0.166 31.012 1.105 1.00 85.69 96 LYS A CA 1
ATOM 759 C C . LYS A 1 96 ? -1.027 30.664 2.315 1.00 85.69 96 LYS A C 1
ATOM 761 O O . LYS A 1 96 ? -2.091 31.262 2.505 1.00 85.69 96 LYS A O 1
ATOM 766 N N . THR A 1 97 ? -0.609 29.686 3.115 1.00 87.94 97 THR A N 1
ATOM 767 C CA . THR A 1 97 ? -1.310 29.307 4.348 1.00 87.94 97 THR A CA 1
ATOM 768 C C . THR A 1 97 ? -1.120 30.369 5.423 1.00 87.94 97 THR A C 1
ATOM 770 O O . THR A 1 97 ? -2.078 30.674 6.130 1.00 87.94 97 THR A O 1
ATOM 773 N N . TYR A 1 98 ? 0.056 30.987 5.501 1.00 87.44 98 TYR A N 1
ATOM 774 C CA . TYR A 1 98 ? 0.343 32.082 6.417 1.00 87.44 98 TYR A CA 1
ATOM 775 C C . TYR A 1 98 ? -0.484 33.329 6.092 1.00 87.44 98 TYR A C 1
ATOM 777 O O . TYR A 1 98 ? -1.155 33.884 6.961 1.00 87.44 98 TYR A O 1
ATOM 785 N N . GLU A 1 99 ? -0.534 33.721 4.819 1.00 87.88 99 GLU A N 1
ATOM 786 C CA . GLU A 1 99 ? -1.352 34.850 4.369 1.00 87.88 99 GLU A CA 1
ATOM 787 C C . GLU A 1 99 ? -2.854 34.602 4.571 1.00 87.88 99 GLU A C 1
ATOM 789 O O . GLU A 1 99 ? -3.609 35.512 4.925 1.00 87.88 99 GLU A O 1
ATOM 794 N N . TRP A 1 100 ? -3.309 33.357 4.401 1.00 92.69 100 TRP A N 1
ATOM 795 C CA . TRP A 1 100 ? -4.668 32.969 4.777 1.00 92.69 100 TRP A CA 1
ATOM 796 C C . TRP A 1 100 ? -4.887 33.067 6.289 1.00 92.69 100 TRP A C 1
ATOM 798 O O . TRP A 1 100 ? -5.902 33.619 6.715 1.00 92.69 100 TRP A O 1
ATOM 808 N N . PHE A 1 101 ? -3.940 32.568 7.085 1.00 89.06 101 PHE A N 1
ATOM 809 C CA . PHE A 1 101 ? -4.013 32.567 8.540 1.00 89.06 101 PHE A CA 1
ATOM 810 C C . PHE A 1 101 ? -4.146 33.993 9.072 1.00 89.06 101 PHE A C 1
ATOM 812 O O . PHE A 1 101 ? -5.120 34.270 9.761 1.00 89.06 101 PHE A O 1
ATOM 819 N N . LYS A 1 102 ? -3.292 34.934 8.645 1.00 87.50 102 LYS A N 1
ATOM 820 C CA . LYS A 1 102 ? -3.409 36.360 9.010 1.00 87.50 102 LYS A CA 1
ATOM 821 C C . LYS A 1 102 ? -4.807 36.929 8.765 1.00 87.50 102 LYS A C 1
ATOM 823 O O . LYS A 1 102 ? -5.353 37.627 9.612 1.00 87.50 102 LYS A O 1
ATOM 828 N N . LYS A 1 103 ? -5.400 36.621 7.606 1.00 90.19 103 LYS A N 1
ATOM 829 C CA . LYS A 1 103 ? -6.718 37.143 7.203 1.00 90.19 103 LYS A CA 1
ATOM 830 C C . LYS A 1 103 ? -7.876 36.491 7.948 1.00 90.19 103 LYS A C 1
ATOM 832 O O . LYS A 1 103 ? -8.921 37.111 8.108 1.00 90.19 103 LYS A O 1
ATOM 837 N N . LYS A 1 104 ? -7.728 35.223 8.328 1.00 89.25 104 LYS A N 1
ATOM 838 C CA . LYS A 1 104 ? -8.815 34.396 8.863 1.00 89.25 104 LYS A CA 1
ATOM 839 C C . LYS A 1 104 ? -8.706 34.123 10.347 1.00 89.25 104 LYS A C 1
ATOM 841 O O . LYS A 1 104 ? -9.654 33.593 10.913 1.00 89.25 104 LYS A O 1
ATOM 846 N N . PHE A 1 105 ? -7.600 34.492 10.982 1.00 84.88 105 PHE A N 1
ATOM 847 C CA . PHE A 1 105 ? -7.353 34.205 12.388 1.00 84.88 105 PHE A CA 1
ATOM 848 C C . PHE A 1 105 ? -8.443 34.773 13.302 1.00 84.88 105 PHE A C 1
ATOM 850 O O . PHE A 1 105 ? -8.898 34.080 14.199 1.00 84.88 105 PHE A O 1
ATOM 857 N N . GLN A 1 106 ? -8.959 35.970 13.015 1.00 86.75 106 GLN A N 1
ATOM 858 C CA . GLN A 1 106 ? -10.067 36.564 13.779 1.00 86.75 106 GLN A CA 1
ATOM 859 C C . GLN A 1 106 ? -11.376 35.755 13.698 1.00 86.75 106 GLN A C 1
ATOM 861 O O . GLN A 1 106 ? -12.256 35.912 14.537 1.00 86.75 106 GLN A O 1
ATOM 866 N N . GLU A 1 107 ? -11.522 34.886 12.692 1.00 88.50 107 GLU A N 1
ATOM 867 C CA . GLU A 1 107 ? -12.669 33.983 12.543 1.00 88.50 107 GLU A CA 1
ATOM 868 C C . GLU A 1 107 ? -12.467 32.652 13.294 1.00 88.50 107 GLU A C 1
ATOM 870 O O . GLU A 1 107 ? -13.395 31.833 13.355 1.00 88.50 107 GLU A O 1
ATOM 875 N N . PHE A 1 108 ? -11.267 32.410 13.840 1.00 88.88 108 PHE A N 1
ATOM 876 C CA . PHE A 1 108 ? -10.964 31.219 14.621 1.00 88.88 108 PHE A CA 1
ATOM 877 C C . PHE A 1 108 ? -11.686 31.272 15.965 1.00 88.88 108 PHE A C 1
ATOM 879 O O . PHE A 1 108 ? -11.560 32.216 16.738 1.00 88.88 108 PHE A O 1
ATOM 886 N N . ASP A 1 109 ? -12.434 30.214 16.249 1.00 87.69 109 ASP A N 1
ATOM 887 C CA . ASP A 1 109 ? -13.190 30.078 17.484 1.00 87.69 109 ASP A CA 1
ATOM 888 C C . ASP A 1 109 ? -12.873 28.719 18.097 1.00 87.69 109 ASP A C 1
ATOM 890 O O . ASP A 1 109 ? -13.304 27.676 17.591 1.00 87.69 109 ASP A O 1
ATOM 894 N N . ILE A 1 110 ? -12.126 28.734 19.204 1.00 85.62 110 ILE A N 1
ATOM 895 C CA . ILE A 1 110 ? -11.735 27.524 19.933 1.00 85.62 110 ILE A CA 1
ATOM 896 C C . ILE A 1 110 ? -12.953 26.684 20.345 1.00 85.62 110 ILE A C 1
ATOM 898 O O . ILE A 1 110 ? -12.863 25.460 20.382 1.00 85.62 110 ILE A O 1
ATOM 902 N N . ARG A 1 111 ? -14.121 27.306 20.573 1.00 85.69 111 ARG A N 1
ATOM 903 C CA . ARG A 1 111 ? -15.349 26.616 21.007 1.00 85.69 111 ARG A CA 1
ATOM 904 C C . ARG A 1 111 ? -15.953 25.736 19.916 1.00 85.69 111 ARG A C 1
ATOM 906 O O . ARG A 1 111 ? -16.722 24.829 20.225 1.00 85.69 111 ARG A O 1
ATOM 913 N N . LYS A 1 112 ? -15.614 25.989 18.645 1.00 84.94 112 LYS A N 1
ATOM 914 C CA . LYS A 1 112 ? -16.008 25.142 17.504 1.00 84.94 112 LYS A CA 1
ATOM 915 C C . LYS A 1 112 ? -15.150 23.882 17.391 1.00 84.94 112 LYS A C 1
ATOM 917 O O . LYS A 1 112 ? -15.475 22.992 16.606 1.00 84.94 112 LYS A O 1
ATOM 922 N N . HIS A 1 113 ? -14.067 23.804 18.157 1.00 80.06 113 HIS A N 1
ATOM 923 C CA . HIS A 1 113 ? -13.198 22.643 18.256 1.00 80.06 113 HIS A CA 1
ATOM 924 C C . HIS A 1 113 ? -13.469 21.883 19.567 1.00 80.06 113 HIS A C 1
ATOM 926 O O . HIS A 1 113 ? -14.210 22.346 20.431 1.00 80.06 113 HIS A O 1
ATOM 932 N N . SER A 1 114 ? -12.961 20.652 19.677 1.00 77.25 114 SER A N 1
ATOM 933 C CA . SER A 1 114 ? -13.283 19.739 20.787 1.00 77.25 114 SER A CA 1
ATOM 934 C C . SER A 1 114 ? -13.096 20.407 22.161 1.00 77.25 114 SER A C 1
ATOM 936 O O . SER A 1 114 ? -12.063 21.026 22.411 1.00 77.25 114 SER A O 1
ATOM 938 N N . LYS A 1 115 ? -14.068 20.219 23.072 1.00 74.56 115 LYS A N 1
ATOM 939 C CA . LYS A 1 115 ? -14.067 20.801 24.432 1.00 74.56 115 LYS A CA 1
ATOM 940 C C . LYS A 1 115 ? -12.859 20.397 25.289 1.00 74.56 115 LYS A C 1
ATOM 942 O O . LYS A 1 115 ? -12.618 21.023 26.313 1.00 74.56 115 LYS A O 1
ATOM 947 N N . HIS A 1 116 ? -12.125 19.356 24.894 1.00 70.25 116 HIS A N 1
ATOM 948 C CA . HIS A 1 116 ? -11.012 18.787 25.658 1.00 70.25 116 HIS A CA 1
ATOM 949 C C . HIS A 1 116 ? -9.648 18.980 24.981 1.00 70.25 116 HIS A C 1
ATOM 951 O O . HIS A 1 116 ? -8.661 18.385 25.404 1.00 70.25 116 HIS A O 1
ATOM 957 N N . SER A 1 117 ? -9.571 19.777 23.914 1.00 78.31 117 SER A N 1
ATOM 958 C CA . SER A 1 117 ? -8.326 20.007 23.177 1.00 78.31 117 SER A CA 1
ATOM 959 C C . SER A 1 117 ? -7.706 21.352 23.556 1.00 78.31 117 SER A C 1
ATOM 961 O O . SER A 1 117 ? -8.414 22.346 23.701 1.00 78.31 117 SER A O 1
ATOM 963 N N . SER A 1 118 ? -6.379 21.393 23.708 1.00 85.25 118 SER A N 1
ATOM 964 C CA . SER A 1 118 ? -5.667 22.651 23.953 1.00 85.25 118 SER A CA 1
ATOM 965 C C . SER A 1 118 ? -5.805 23.601 22.756 1.00 85.25 118 SER A C 1
ATOM 967 O O . SER A 1 118 ? -5.958 23.155 21.614 1.00 85.25 118 SER A O 1
ATOM 969 N N . LEU A 1 119 ? -5.711 24.914 23.003 1.00 81.50 119 LEU A N 1
ATOM 970 C CA . LEU A 1 119 ? -5.736 25.950 21.961 1.00 81.50 119 LEU A CA 1
ATOM 971 C C . LEU A 1 119 ? -4.755 25.632 20.824 1.00 81.50 119 LEU A C 1
ATOM 973 O O . LEU A 1 119 ? -5.120 25.700 19.652 1.00 81.50 119 LEU A O 1
ATOM 977 N N . MET A 1 120 ? -3.545 25.194 21.177 1.00 77.75 120 MET A N 1
ATOM 978 C CA . MET A 1 120 ? -2.514 24.804 20.217 1.00 77.75 120 MET A CA 1
ATOM 979 C C . MET A 1 120 ? -2.945 23.642 19.327 1.00 77.75 120 MET A C 1
ATOM 981 O O . MET A 1 120 ? -2.806 23.724 18.111 1.00 77.75 120 MET A O 1
ATOM 985 N N . ILE A 1 121 ? -3.525 22.582 19.897 1.00 78.06 121 ILE A N 1
ATOM 986 C CA . ILE A 1 121 ? -4.023 21.446 19.110 1.00 78.06 121 ILE A CA 1
ATOM 987 C C . ILE A 1 121 ? -5.127 21.908 18.152 1.00 78.06 121 ILE A C 1
ATOM 989 O O . ILE A 1 121 ? -5.140 21.517 16.983 1.00 78.06 121 ILE A O 1
ATOM 993 N N . CYS A 1 122 ? -6.032 22.768 18.618 1.00 84.38 122 CYS A N 1
ATOM 994 C CA . CYS A 1 122 ? -7.108 23.311 17.794 1.00 84.38 122 CYS A CA 1
ATOM 995 C C 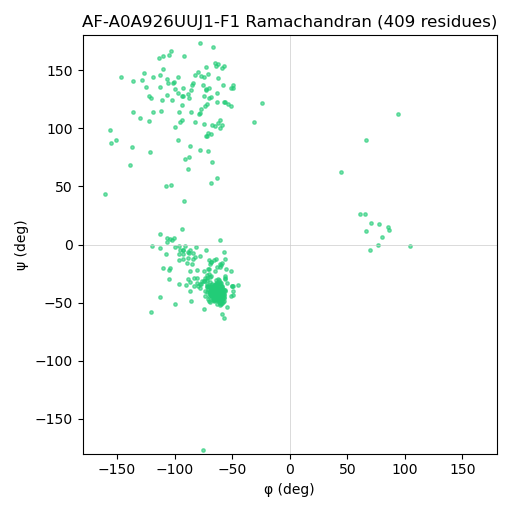. CYS A 1 122 ? -6.571 24.171 16.637 1.00 84.38 122 CYS A C 1
ATOM 997 O O . CYS A 1 122 ? -7.021 24.000 15.502 1.00 84.38 122 CYS A O 1
ATOM 999 N N . LEU A 1 123 ? -5.573 25.024 16.891 1.00 83.44 123 LEU A N 1
ATOM 1000 C CA . LEU A 1 123 ? -4.904 25.836 15.868 1.00 83.44 123 LEU A CA 1
ATOM 1001 C C . LEU A 1 123 ? -4.164 24.976 14.842 1.00 83.44 123 LEU A C 1
ATOM 1003 O O . LEU A 1 123 ? -4.336 25.180 13.641 1.00 83.44 123 LEU A O 1
ATOM 1007 N N . VAL A 1 124 ? -3.418 23.963 15.295 1.00 81.06 124 VAL A N 1
ATOM 1008 C CA . VAL A 1 124 ? -2.723 23.003 14.422 1.00 81.06 124 VAL A CA 1
ATOM 1009 C C . VAL A 1 124 ? -3.722 22.312 13.494 1.00 81.06 124 VAL A C 1
ATOM 1011 O O . VAL A 1 124 ? -3.519 22.263 12.282 1.00 81.06 124 VAL A O 1
ATOM 1014 N N . ILE A 1 125 ? -4.832 21.795 14.031 1.00 81.00 125 ILE A N 1
ATOM 1015 C CA . ILE A 1 125 ? -5.873 21.129 13.231 1.00 81.00 125 ILE A CA 1
ATOM 1016 C C . ILE A 1 125 ? -6.468 22.094 12.200 1.00 81.00 125 ILE A C 1
ATOM 1018 O O . ILE A 1 125 ? -6.670 21.718 11.041 1.00 81.00 125 ILE A O 1
ATOM 1022 N N . TRP A 1 126 ? -6.747 23.326 12.617 1.00 87.06 126 TRP A N 1
ATOM 1023 C CA . TRP A 1 126 ? -7.359 24.338 11.769 1.00 87.06 126 TRP A CA 1
ATOM 1024 C C . TRP A 1 126 ? -6.438 24.763 10.617 1.00 87.06 126 TRP A C 1
ATOM 1026 O O . TRP A 1 126 ? -6.856 24.727 9.458 1.00 87.06 126 TRP A O 1
ATOM 1036 N N . MET A 1 127 ? -5.167 25.049 10.905 1.00 86.88 127 MET A N 1
ATOM 1037 C CA . MET A 1 127 ? -4.159 25.396 9.900 1.00 86.88 127 MET A CA 1
ATOM 1038 C C . MET A 1 127 ? -3.856 24.232 8.951 1.00 86.88 127 MET A C 1
ATOM 1040 O O . MET A 1 127 ? -3.791 24.426 7.736 1.00 86.88 127 MET A O 1
ATOM 1044 N N . ASN A 1 128 ? -3.756 23.006 9.475 1.00 80.31 128 ASN A N 1
ATOM 1045 C CA . ASN A 1 128 ? -3.468 21.811 8.678 1.00 80.31 128 ASN A CA 1
ATOM 1046 C C . ASN A 1 128 ? -4.511 21.554 7.594 1.00 80.31 128 ASN A C 1
ATOM 1048 O O . ASN A 1 128 ? -4.181 21.044 6.522 1.00 80.31 128 ASN A O 1
ATOM 1052 N N . ARG A 1 129 ? -5.776 21.892 7.856 1.00 85.19 129 ARG A N 1
ATOM 1053 C CA . ARG A 1 129 ? -6.838 21.761 6.857 1.00 85.19 129 ARG A CA 1
ATOM 1054 C C . ARG A 1 129 ? -6.561 22.643 5.641 1.00 85.19 129 ARG A C 1
ATOM 1056 O O . ARG A 1 129 ? -6.646 22.154 4.516 1.00 85.19 129 ARG A O 1
ATOM 1063 N N . THR A 1 130 ? -6.216 23.907 5.867 1.00 85.69 130 THR A N 1
ATOM 1064 C CA . THR A 1 130 ? -5.912 24.856 4.790 1.00 85.69 130 THR A CA 1
ATOM 1065 C C . THR A 1 130 ? -4.617 24.489 4.081 1.00 85.69 130 THR A C 1
ATOM 1067 O O . THR A 1 130 ? -4.594 24.465 2.854 1.00 85.69 130 THR A O 1
ATOM 1070 N N . LEU A 1 131 ? -3.570 24.130 4.827 1.00 77.19 131 LEU A N 1
ATOM 1071 C CA . LEU A 1 131 ? -2.289 23.737 4.245 1.00 77.19 131 LEU A CA 1
ATOM 1072 C C . LEU A 1 131 ? -2.435 22.535 3.305 1.00 77.19 131 LEU A C 1
ATOM 1074 O O . LEU A 1 131 ? -1.949 22.572 2.178 1.00 77.19 131 LEU A O 1
ATOM 1078 N N . ARG A 1 132 ? -3.178 21.496 3.716 1.00 77.88 132 ARG A N 1
ATOM 1079 C CA . ARG A 1 132 ? -3.476 20.338 2.853 1.00 77.88 132 ARG A CA 1
ATOM 1080 C C . ARG A 1 132 ? -4.206 20.740 1.579 1.00 77.88 132 ARG A C 1
ATOM 1082 O O . ARG A 1 132 ? -3.898 20.213 0.516 1.00 77.88 132 ARG A O 1
ATOM 1089 N N . GLN A 1 133 ? -5.160 21.662 1.687 1.00 82.38 133 GLN A N 1
ATOM 1090 C CA . GLN A 1 133 ? -5.883 22.165 0.526 1.00 82.38 133 GLN A CA 1
ATOM 1091 C C . GLN A 1 133 ? -4.944 22.922 -0.423 1.00 82.38 133 GLN A C 1
ATOM 1093 O O . GLN A 1 133 ? -4.996 22.688 -1.622 1.00 82.38 133 GLN A O 1
ATOM 1098 N N . ARG A 1 134 ? -4.030 23.751 0.097 1.00 84.69 134 ARG A N 1
ATOM 1099 C CA . ARG A 1 134 ? -3.045 24.473 -0.724 1.00 84.69 134 ARG A CA 1
ATOM 1100 C C . ARG A 1 134 ? -2.024 23.561 -1.386 1.00 84.69 134 ARG A C 1
ATOM 1102 O O . ARG A 1 134 ? -1.747 23.745 -2.563 1.00 84.69 134 ARG A O 1
ATOM 1109 N N . LEU A 1 135 ? -1.521 22.559 -0.671 1.00 77.88 135 LEU A N 1
ATOM 1110 C CA . LEU A 1 135 ? -0.648 21.539 -1.255 1.00 77.88 135 LEU A CA 1
ATOM 1111 C C . LEU A 1 135 ? -1.364 20.766 -2.369 1.00 77.88 135 LEU A C 1
ATOM 1113 O O . LEU A 1 135 ? -0.763 20.456 -3.392 1.00 77.88 135 LEU A O 1
ATOM 1117 N N . GLN A 1 136 ? -2.659 20.487 -2.197 1.00 78.19 136 GLN A N 1
ATOM 1118 C CA . GLN A 1 136 ? -3.463 19.856 -3.236 1.00 78.19 136 GLN A CA 1
ATOM 1119 C C . GLN A 1 136 ? -3.681 20.779 -4.443 1.00 78.19 136 GLN A C 1
ATOM 1121 O O . GLN A 1 136 ? -3.553 20.307 -5.567 1.00 78.19 136 GLN A O 1
ATOM 1126 N N . ASP A 1 137 ? -3.983 22.063 -4.225 1.00 81.31 137 ASP A N 1
ATOM 1127 C CA . ASP A 1 137 ? -4.135 23.057 -5.298 1.00 81.31 137 ASP A CA 1
ATOM 1128 C C . ASP A 1 137 ? -2.836 23.175 -6.118 1.00 81.31 137 ASP A C 1
ATOM 1130 O O . ASP A 1 137 ? -2.865 23.122 -7.341 1.00 81.31 137 ASP A O 1
ATOM 1134 N N . LEU A 1 138 ? -1.679 23.278 -5.454 1.00 81.62 138 LEU A N 1
ATOM 1135 C CA . LEU A 1 138 ? -0.380 23.389 -6.130 1.00 81.62 138 LEU A CA 1
ATOM 1136 C C . LEU A 1 138 ? -0.031 22.128 -6.921 1.00 81.62 138 LEU A C 1
ATOM 1138 O O . LEU A 1 138 ? 0.397 22.229 -8.066 1.00 81.62 138 LEU A O 1
ATOM 1142 N N . ARG A 1 139 ? -0.314 20.947 -6.364 1.00 78.19 139 ARG A N 1
ATOM 1143 C CA . ARG A 1 139 ? -0.112 19.680 -7.073 1.00 78.19 139 ARG A CA 1
ATOM 1144 C C . ARG A 1 139 ? -0.988 19.569 -8.322 1.00 78.19 139 ARG A C 1
ATOM 1146 O O . ARG A 1 139 ? -0.547 19.053 -9.343 1.00 78.19 139 ARG A O 1
ATOM 1153 N N . LEU A 1 140 ? -2.238 20.030 -8.252 1.00 78.88 140 LEU A N 1
ATOM 1154 C CA . LEU A 1 140 ? -3.142 20.036 -9.408 1.00 78.88 140 LEU A CA 1
ATOM 1155 C C . LEU A 1 140 ? -2.676 21.017 -10.490 1.00 78.88 140 LEU A C 1
ATOM 1157 O O . LEU A 1 140 ? -2.792 20.709 -11.679 1.00 78.88 140 LEU A O 1
ATOM 1161 N N . ARG A 1 141 ? -2.078 22.140 -10.078 1.00 82.38 141 ARG A N 1
ATOM 1162 C CA . ARG A 1 141 ? -1.441 23.111 -10.969 1.00 82.38 141 ARG A CA 1
ATOM 1163 C C . ARG A 1 141 ? -0.261 22.521 -11.725 1.00 82.38 141 ARG A C 1
ATOM 1165 O O . ARG A 1 141 ? -0.196 22.674 -12.940 1.00 82.38 141 ARG A O 1
ATOM 1172 N N . GLU A 1 142 ? 0.634 21.823 -11.028 1.00 77.69 142 GLU A N 1
ATOM 1173 C CA . GLU A 1 142 ? 1.765 21.116 -11.647 1.00 77.69 142 GLU A CA 1
ATOM 1174 C C . GLU A 1 142 ? 1.304 20.045 -12.635 1.00 77.69 142 GLU A C 1
ATOM 1176 O O . GLU A 1 142 ? 1.867 19.910 -13.717 1.00 77.69 142 GLU A O 1
ATOM 1181 N N . CYS A 1 143 ? 0.244 19.310 -12.292 1.00 76.50 143 CYS A N 1
ATOM 1182 C CA . CYS A 1 143 ? -0.303 18.262 -13.151 1.00 76.50 143 CYS A CA 1
ATOM 1183 C C . CYS A 1 143 ? -1.057 18.816 -14.379 1.00 76.50 143 CYS A C 1
ATOM 1185 O O . CYS A 1 143 ? -1.535 18.033 -15.197 1.00 76.50 143 CYS A O 1
ATOM 1187 N N . GLY A 1 144 ? -1.221 20.142 -14.504 1.00 72.56 144 GLY A N 1
ATOM 1188 C CA . GLY A 1 144 ? -2.036 20.769 -15.552 1.00 72.56 144 GLY A CA 1
ATOM 1189 C C . GLY A 1 144 ? -3.539 20.471 -15.436 1.00 72.56 144 GLY A C 1
ATOM 1190 O O . GLY A 1 144 ? -4.310 20.771 -16.349 1.00 72.56 144 GLY A O 1
ATOM 1191 N N . ASP A 1 145 ? -3.980 19.895 -14.315 1.00 62.22 145 ASP A N 1
ATOM 1192 C CA . ASP A 1 145 ? -5.359 19.444 -14.093 1.00 62.22 145 ASP A CA 1
ATOM 1193 C C . ASP A 1 145 ? -6.271 20.545 -13.521 1.00 62.22 145 ASP A C 1
ATOM 1195 O O . ASP A 1 145 ? -7.494 20.375 -13.470 1.00 62.22 145 ASP A O 1
ATOM 1199 N N . ASP A 1 146 ? -5.715 21.708 -13.167 1.00 55.97 146 ASP A N 1
ATOM 1200 C 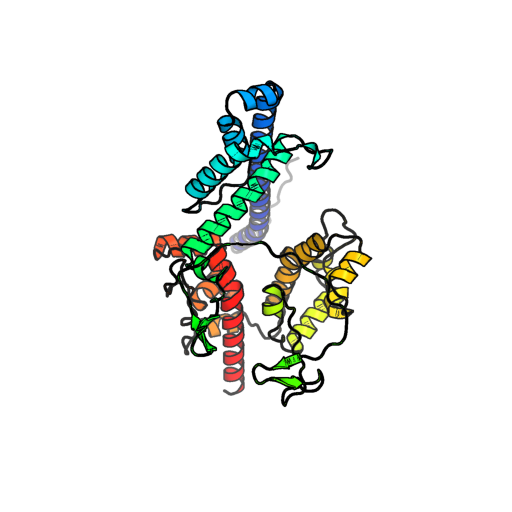CA . ASP A 1 146 ? -6.479 22.897 -12.758 1.00 55.97 146 ASP A CA 1
ATOM 1201 C C . ASP A 1 146 ? -7.505 23.335 -13.819 1.00 55.97 146 ASP A C 1
ATOM 1203 O O . ASP A 1 146 ? -8.581 23.838 -13.484 1.00 55.97 146 ASP A O 1
ATOM 1207 N N . VAL A 1 147 ? -7.222 23.072 -15.100 1.00 51.03 147 VAL A N 1
ATOM 1208 C CA . VAL A 1 147 ? -8.098 23.421 -16.230 1.00 51.03 147 VAL A CA 1
ATOM 1209 C C . VAL A 1 147 ? -9.395 22.599 -16.229 1.00 51.03 147 VAL A C 1
ATOM 1211 O O . VAL A 1 147 ? -10.432 23.070 -16.693 1.00 51.03 147 VAL A O 1
ATOM 1214 N N . LYS A 1 148 ? -9.396 21.388 -15.655 1.00 48.78 148 LYS A N 1
ATOM 1215 C CA . LYS A 1 148 ? -10.543 20.464 -15.747 1.00 48.78 148 LYS A CA 1
ATOM 1216 C C . LYS A 1 148 ? -11.592 20.645 -14.659 1.00 48.78 148 LYS A C 1
ATOM 1218 O O . LYS A 1 148 ? -12.669 20.059 -14.760 1.00 48.78 148 LYS A O 1
ATOM 1223 N N . ARG A 1 149 ? -11.321 21.421 -13.604 1.00 46.84 149 ARG A N 1
ATOM 1224 C CA . ARG A 1 149 ? -12.219 21.447 -12.441 1.00 46.84 149 ARG A CA 1
ATOM 1225 C C . ARG A 1 149 ? -13.414 22.388 -12.537 1.00 46.84 149 ARG A C 1
ATOM 1227 O O . ARG A 1 149 ? -14.275 22.226 -11.682 1.00 46.84 149 ARG A O 1
ATOM 1234 N N . ASN A 1 150 ? -13.524 23.327 -13.488 1.00 48.47 150 ASN A N 1
ATOM 1235 C CA . ASN A 1 150 ? -14.608 24.324 -13.393 1.00 48.47 150 ASN A CA 1
ATOM 1236 C C . ASN A 1 150 ? -15.021 25.095 -14.663 1.00 48.47 150 ASN A C 1
ATOM 1238 O O . ASN A 1 150 ? -15.336 26.276 -14.558 1.00 48.47 150 ASN A O 1
ATOM 1242 N N . TYR A 1 151 ? -15.149 24.459 -15.830 1.00 38.44 151 TYR A N 1
ATOM 1243 C CA . TYR A 1 151 ? -15.820 25.120 -16.961 1.00 38.44 151 TYR A CA 1
ATOM 1244 C C . TYR A 1 151 ? -16.778 24.160 -17.671 1.00 38.44 151 TYR A C 1
ATOM 1246 O O . TYR A 1 151 ? -16.351 23.177 -18.268 1.00 38.44 151 TYR A O 1
ATOM 1254 N N . ARG A 1 152 ? -18.088 24.440 -17.612 1.00 46.59 152 ARG A N 1
ATOM 1255 C CA 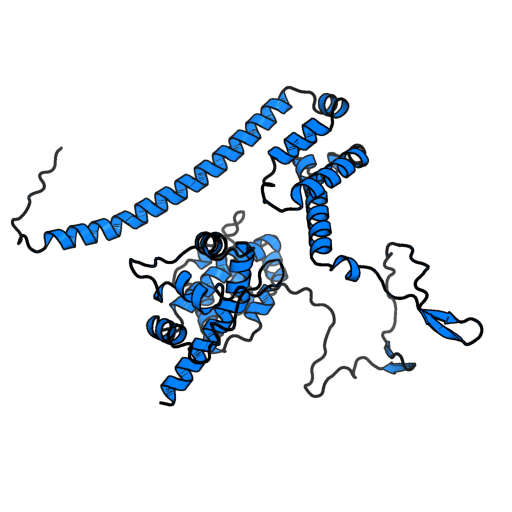. ARG A 1 152 ? -18.973 24.076 -18.725 1.00 46.59 152 ARG A CA 1
ATOM 1256 C C . ARG A 1 152 ? -19.146 25.312 -19.590 1.00 46.59 152 ARG A C 1
ATOM 1258 O O . ARG A 1 152 ? -19.458 26.389 -19.089 1.00 46.59 152 ARG A O 1
ATOM 1265 N N . THR A 1 153 ? -18.940 25.099 -20.876 1.00 46.72 153 THR A N 1
ATOM 1266 C CA . THR A 1 153 ? -19.175 26.018 -21.977 1.00 46.72 153 THR A CA 1
ATOM 1267 C C . THR A 1 153 ? -20.611 26.541 -21.926 1.00 46.72 153 THR A C 1
ATOM 1269 O O . THR A 1 153 ? -21.555 25.747 -21.943 1.00 46.72 153 THR A O 1
ATOM 1272 N N . ILE A 1 154 ? -20.797 27.859 -21.821 1.00 44.62 154 ILE A N 1
ATOM 1273 C CA . ILE A 1 154 ? -22.130 28.462 -21.900 1.00 44.62 154 ILE A CA 1
ATOM 1274 C C . ILE A 1 154 ? -22.503 28.503 -23.382 1.00 44.62 154 ILE A C 1
ATOM 1276 O O . ILE A 1 154 ? -21.866 29.195 -24.169 1.00 44.62 154 ILE A O 1
ATOM 1280 N N . GLN A 1 155 ? -23.518 27.730 -23.762 1.00 44.19 155 GLN A N 1
ATOM 1281 C CA . GLN A 1 155 ? -24.147 27.851 -25.073 1.00 44.19 155 GLN A CA 1
ATOM 1282 C C . GLN A 1 155 ? -25.158 28.993 -24.995 1.00 44.19 155 GLN A C 1
ATOM 1284 O O . GLN A 1 155 ? -26.214 28.848 -24.374 1.00 44.19 155 GLN A O 1
ATOM 1289 N N . VAL A 1 156 ? -24.825 30.133 -25.591 1.00 51.78 156 VAL A N 1
ATOM 1290 C CA . VAL A 1 156 ? -25.753 31.249 -25.769 1.00 51.78 156 VAL A CA 1
ATOM 1291 C C . VAL A 1 156 ? -26.397 31.077 -27.137 1.00 51.78 156 VAL A C 1
ATOM 1293 O O . VAL A 1 156 ? -25.704 30.881 -28.129 1.00 51.78 156 VAL A O 1
ATOM 1296 N N . LYS A 1 157 ? -27.730 31.097 -27.207 1.00 47.56 157 LYS A N 1
ATOM 1297 C CA . LYS A 1 157 ? -28.407 31.125 -28.506 1.00 47.56 157 LYS A CA 1
ATOM 1298 C C . LYS A 1 157 ? -28.282 32.520 -29.101 1.00 47.56 157 LYS A C 1
ATOM 1300 O O . LYS A 1 157 ? -28.626 33.493 -28.431 1.00 47.56 157 LYS A O 1
ATOM 1305 N N . ASP A 1 158 ? -27.811 32.589 -30.338 1.00 49.09 158 ASP A N 1
ATOM 1306 C CA . ASP A 1 158 ? -27.834 33.803 -31.138 1.00 49.09 158 ASP A CA 1
ATOM 1307 C C . ASP A 1 158 ? -29.294 34.294 -31.234 1.00 49.09 158 ASP A C 1
ATOM 1309 O O . ASP A 1 158 ? -30.176 33.529 -31.637 1.00 49.09 158 ASP A O 1
ATOM 1313 N N . PRO A 1 159 ? -29.596 35.530 -30.809 1.00 47.44 159 PRO A N 1
ATOM 1314 C CA . PRO A 1 159 ? -30.965 36.029 -30.748 1.00 47.44 159 PRO A CA 1
ATOM 1315 C C . PRO A 1 159 ? -31.597 36.273 -32.127 1.00 47.44 159 PRO A C 1
ATOM 1317 O O . PRO A 1 159 ? -32.811 36.455 -32.194 1.00 47.44 159 PRO A O 1
ATOM 1320 N N . LEU A 1 160 ? -30.814 36.281 -33.210 1.00 58.94 160 LEU A N 1
ATOM 1321 C CA . LEU A 1 160 ? -31.314 36.462 -34.573 1.00 58.94 160 LEU A CA 1
ATOM 1322 C C . LEU A 1 160 ? -31.523 35.132 -35.302 1.00 58.94 160 LEU A C 1
ATOM 1324 O O . LEU A 1 160 ? -32.461 35.020 -36.087 1.00 58.94 160 LEU A O 1
ATOM 1328 N N . THR A 1 161 ? -30.685 34.125 -35.042 1.00 72.62 161 THR A N 1
ATOM 1329 C CA . THR A 1 161 ? -30.726 32.841 -35.773 1.00 72.62 161 THR A CA 1
ATOM 1330 C C . THR A 1 161 ? -31.218 31.665 -34.929 1.00 72.62 161 THR A C 1
ATOM 1332 O O . THR A 1 161 ? -31.673 30.661 -35.470 1.00 72.62 161 THR A O 1
ATOM 1335 N N . GLY A 1 162 ? -31.165 31.771 -33.598 1.00 72.19 162 GLY A N 1
ATOM 1336 C CA . GLY A 1 162 ? -31.532 30.702 -32.667 1.00 72.19 162 GLY A CA 1
ATOM 1337 C C . GLY A 1 162 ? -30.488 29.586 -32.528 1.00 72.19 162 GLY A C 1
ATOM 1338 O O . GLY A 1 162 ? -30.703 28.657 -31.737 1.00 72.19 162 GLY A O 1
ATOM 1339 N N . GLU A 1 163 ? -29.366 29.670 -33.247 1.00 63.94 163 GLU A N 1
ATOM 1340 C CA . GLU A 1 163 ? -28.270 28.703 -33.173 1.00 63.94 163 GLU A CA 1
ATOM 1341 C C . GLU A 1 163 ? -27.417 28.908 -31.916 1.00 63.94 163 GLU A C 1
ATOM 1343 O O . GLU A 1 163 ? -27.237 30.018 -31.419 1.00 63.94 163 GLU A O 1
ATOM 1348 N N . LYS A 1 164 ? -26.913 27.806 -31.354 1.00 54.72 164 LYS A N 1
ATOM 1349 C CA . LYS A 1 164 ? -26.104 27.810 -30.130 1.00 54.72 164 LYS A CA 1
ATOM 1350 C C . LYS A 1 164 ? -24.668 28.229 -30.460 1.00 54.72 164 LYS A C 1
ATOM 1352 O O . LYS A 1 164 ? -23.934 27.452 -31.060 1.00 54.72 164 LYS A O 1
ATOM 1357 N N . VAL A 1 165 ? -24.251 29.400 -29.994 1.00 55.53 165 VAL A N 1
ATOM 1358 C CA . VAL A 1 165 ? -22.872 29.896 -30.080 1.00 55.53 165 VAL A CA 1
ATOM 1359 C C . VAL A 1 165 ? -22.212 29.806 -28.700 1.00 55.53 165 VAL A C 1
ATOM 1361 O O . VAL A 1 165 ? -22.831 30.059 -27.665 1.00 55.53 165 VAL A O 1
ATOM 1364 N N . ILE A 1 166 ? -20.950 29.385 -28.670 1.00 49.38 166 ILE A N 1
ATOM 1365 C CA . ILE A 1 166 ? -20.133 29.320 -27.455 1.00 49.38 166 ILE A CA 1
ATOM 1366 C C . ILE A 1 166 ? -19.497 30.697 -27.241 1.00 49.38 166 ILE A C 1
ATOM 1368 O O . ILE A 1 166 ? -18.676 31.117 -28.050 1.00 49.38 166 ILE A O 1
ATOM 1372 N N . ASP A 1 167 ? -19.873 31.393 -26.166 1.00 49.50 167 ASP A N 1
ATOM 1373 C CA . ASP A 1 167 ? -19.236 32.657 -25.771 1.00 49.50 167 ASP A CA 1
ATOM 1374 C C . ASP A 1 167 ? -18.166 32.387 -24.702 1.00 49.50 167 ASP A C 1
ATOM 1376 O O . ASP A 1 167 ? -18.460 31.948 -23.586 1.00 49.50 167 ASP A O 1
ATOM 1380 N N . GLU A 1 168 ? -16.905 32.624 -25.059 1.00 47.69 168 GLU A N 1
ATOM 1381 C CA . GLU A 1 168 ? -15.739 32.374 -24.205 1.00 47.69 168 GLU A CA 1
ATOM 1382 C C . GLU A 1 168 ? -15.468 33.508 -23.198 1.00 47.69 168 GLU A C 1
ATOM 1384 O O . GLU A 1 168 ? -14.674 33.336 -22.272 1.00 47.69 168 GLU A O 1
ATOM 1389 N N . THR A 1 169 ? -16.126 34.666 -23.327 1.00 42.94 169 THR A N 1
ATOM 1390 C CA . THR A 1 169 ? -15.673 35.906 -22.668 1.00 42.94 169 THR A CA 1
ATOM 1391 C C . THR A 1 169 ? -16.346 36.239 -21.333 1.00 42.94 169 THR A C 1
ATOM 1393 O O . THR A 1 169 ? -15.885 37.127 -20.612 1.00 42.94 169 THR A O 1
ATOM 1396 N N . THR A 1 170 ? -17.395 35.517 -20.927 1.00 46.78 170 THR A N 1
ATOM 1397 C CA . THR A 1 170 ? -18.186 35.861 -19.731 1.00 46.78 170 THR A CA 1
ATOM 1398 C C . THR A 1 170 ? -18.212 34.747 -18.676 1.00 46.78 170 THR A C 1
ATOM 1400 O O . THR A 1 170 ? -19.187 34.023 -18.498 1.00 46.78 170 THR A O 1
ATOM 1403 N N . GLN A 1 171 ? -17.139 34.638 -17.884 1.00 42.84 171 GLN A N 1
ATOM 1404 C CA . GLN A 1 171 ? -17.061 33.704 -16.751 1.00 42.84 171 GLN A CA 1
ATOM 1405 C C . GLN A 1 171 ? -17.280 34.414 -15.401 1.00 42.84 171 GLN A C 1
ATOM 1407 O O . GLN A 1 171 ? -16.555 35.342 -15.042 1.00 42.84 171 GLN A O 1
ATOM 1412 N N . LYS A 1 172 ? -18.256 33.960 -14.597 1.00 40.22 172 LYS A N 1
ATOM 1413 C CA . LYS A 1 172 ? -18.391 34.326 -13.169 1.00 40.22 172 LYS A CA 1
ATOM 1414 C C . LYS A 1 172 ? -18.708 33.095 -12.303 1.00 40.22 172 LYS A C 1
ATOM 1416 O O . LYS A 1 172 ? -19.531 32.276 -12.705 1.00 40.22 172 LYS A O 1
ATOM 1421 N N . PRO A 1 173 ? -18.136 32.971 -11.087 1.00 33.31 173 PRO A N 1
ATOM 1422 C CA . PRO A 1 173 ? -18.350 31.811 -10.221 1.00 33.31 173 PRO A CA 1
ATOM 1423 C C . PRO A 1 173 ? -19.625 31.936 -9.370 1.00 33.31 173 PRO A C 1
ATOM 1425 O O . PRO A 1 173 ? -19.856 32.975 -8.746 1.00 33.31 173 PRO A O 1
ATOM 1428 N N . LYS A 1 174 ? -20.421 30.859 -9.235 1.00 48.84 174 LYS A N 1
ATOM 1429 C CA . LYS A 1 174 ? -21.406 30.759 -8.138 1.00 48.84 174 LYS A CA 1
ATOM 1430 C C . LYS A 1 174 ? -21.650 29.341 -7.608 1.00 48.84 174 LYS A C 1
ATOM 1432 O O . LYS A 1 174 ? -21.641 28.359 -8.338 1.00 48.84 174 LYS A O 1
ATOM 1437 N N . LYS A 1 175 ? -21.876 29.292 -6.286 1.00 44.34 175 LYS A N 1
ATOM 1438 C CA . LYS A 1 175 ? -22.085 28.114 -5.427 1.00 44.34 175 LYS A CA 1
ATOM 1439 C C . LYS A 1 175 ? -23.457 27.473 -5.663 1.00 44.34 175 LYS A C 1
ATOM 1441 O O . LYS A 1 175 ? -24.469 28.172 -5.648 1.00 44.34 175 LYS A O 1
ATOM 1446 N N . GLN A 1 176 ? -23.491 26.149 -5.799 1.00 36.44 176 GLN A N 1
ATOM 1447 C CA . GLN A 1 176 ? -24.727 25.374 -5.915 1.00 36.44 176 GLN A CA 1
ATOM 1448 C C . GLN A 1 176 ? -25.502 25.339 -4.589 1.00 36.44 176 GLN A C 1
ATOM 1450 O O . GLN A 1 176 ? -24.943 25.072 -3.525 1.00 36.44 176 GLN A O 1
ATOM 1455 N N . ARG A 1 177 ? -26.814 25.567 -4.683 1.00 34.81 177 ARG A N 1
ATOM 1456 C CA . ARG A 1 177 ? -27.810 25.297 -3.644 1.00 34.81 177 ARG A CA 1
ATOM 1457 C C . ARG A 1 177 ? -28.677 24.154 -4.177 1.00 34.81 177 ARG A C 1
ATOM 1459 O O . ARG A 1 177 ? -29.334 24.328 -5.199 1.00 34.81 177 ARG A O 1
ATOM 1466 N N . VAL A 1 178 ? -28.638 22.992 -3.533 1.00 30.88 178 VAL A N 1
ATOM 1467 C CA . VAL A 1 178 ? -29.455 21.830 -3.918 1.00 30.88 178 VAL A CA 1
ATOM 1468 C C . VAL A 1 178 ? -30.911 22.122 -3.540 1.00 30.88 178 VAL A C 1
ATOM 1470 O O . VAL A 1 178 ? -31.196 22.394 -2.373 1.00 30.88 178 VAL A O 1
ATOM 1473 N N . LYS A 1 179 ? -31.827 22.108 -4.516 1.00 36.03 179 LYS A N 1
ATOM 1474 C CA . LYS A 1 179 ? -33.277 22.020 -4.278 1.00 36.03 179 LYS A CA 1
ATOM 1475 C C . LYS A 1 179 ? -33.726 20.578 -4.520 1.00 36.03 179 LYS A C 1
ATOM 1477 O O . LYS A 1 179 ? -33.230 19.923 -5.430 1.00 36.03 179 LYS A O 1
ATOM 1482 N N . ALA A 1 180 ? -34.628 20.113 -3.661 1.00 37.88 180 ALA A N 1
ATOM 1483 C CA . ALA A 1 180 ? -35.194 18.771 -3.653 1.00 37.88 180 ALA A CA 1
ATOM 1484 C C . ALA A 1 180 ? -35.983 18.455 -4.935 1.00 37.88 180 ALA A C 1
ATOM 1486 O O . ALA A 1 180 ? -36.674 19.322 -5.469 1.00 37.88 180 ALA A O 1
ATOM 1487 N N . ILE A 1 181 ? -35.887 17.201 -5.380 1.00 34.62 181 ILE A N 1
ATOM 1488 C CA . ILE A 1 181 ? -36.677 16.617 -6.467 1.00 34.62 181 ILE A CA 1
ATOM 1489 C C . ILE A 1 181 ? -37.975 16.068 -5.861 1.00 34.62 181 ILE A C 1
ATOM 1491 O O . ILE A 1 181 ? -37.927 15.271 -4.925 1.00 34.62 181 ILE A O 1
ATOM 1495 N N . ILE A 1 182 ? -39.118 16.487 -6.406 1.00 35.09 182 ILE A N 1
ATOM 1496 C CA . ILE A 1 182 ? -40.426 15.847 -6.231 1.00 35.09 182 ILE A CA 1
ATOM 1497 C C . ILE A 1 182 ? -40.935 15.495 -7.633 1.00 35.09 182 ILE A C 1
ATOM 1499 O O . ILE A 1 182 ? -41.028 16.385 -8.471 1.00 35.09 182 ILE A O 1
ATOM 1503 N N . GLY A 1 183 ? -41.316 14.229 -7.830 1.00 36.53 183 GLY A N 1
ATOM 1504 C CA . GLY A 1 183 ? -42.384 13.829 -8.755 1.00 36.53 183 GLY A CA 1
ATOM 1505 C C . GLY A 1 183 ? -41.989 13.417 -10.178 1.00 36.53 183 GLY A C 1
ATOM 1506 O O . GLY A 1 183 ? -41.650 14.260 -10.993 1.00 36.53 183 GLY A O 1
ATOM 1507 N N . ASN A 1 184 ? -42.186 12.121 -10.454 1.00 47.50 184 ASN A N 1
ATOM 1508 C CA . ASN A 1 184 ? -42.350 11.438 -11.748 1.00 47.50 184 ASN A CA 1
ATOM 1509 C C . ASN A 1 184 ? -41.147 11.412 -12.706 1.00 47.50 184 ASN A C 1
ATOM 1511 O O . ASN A 1 184 ? -40.982 12.255 -13.580 1.00 47.50 184 ASN A O 1
ATOM 1515 N N . GLY A 1 185 ? -40.330 10.365 -12.549 1.00 47.31 185 GLY A N 1
ATOM 1516 C CA . GLY A 1 185 ? -39.165 10.071 -13.378 1.00 47.31 185 GLY A CA 1
ATOM 1517 C C . GLY A 1 185 ? -39.511 9.587 -14.785 1.00 47.31 185 GLY A C 1
ATOM 1518 O O . GLY A 1 185 ? -39.645 8.387 -15.011 1.00 47.31 185 GLY A O 1
ATOM 1519 N N . MET A 1 186 ? -39.561 10.526 -15.725 1.00 40.31 186 MET A N 1
ATOM 1520 C CA . MET A 1 186 ? -39.283 10.285 -17.140 1.00 40.31 186 MET A CA 1
ATOM 1521 C C . MET A 1 186 ? -38.088 11.139 -17.563 1.00 40.31 186 MET A C 1
ATOM 1523 O O . MET A 1 186 ? -37.896 12.239 -17.038 1.00 40.31 186 MET A O 1
ATOM 1527 N N . ILE A 1 187 ? -37.253 10.608 -18.458 1.00 46.81 187 ILE A N 1
ATOM 1528 C CA . ILE A 1 187 ? -36.062 11.290 -18.970 1.00 46.81 187 ILE A CA 1
ATOM 1529 C C . ILE A 1 187 ? -36.219 11.411 -20.486 1.00 46.81 187 ILE A C 1
ATOM 1531 O O . ILE A 1 187 ? -36.451 10.418 -21.174 1.00 46.81 187 ILE A O 1
ATOM 1535 N N . THR A 1 188 ? -36.103 12.632 -20.994 1.00 48.25 188 THR A N 1
ATOM 1536 C CA . THR A 1 188 ? -36.047 12.929 -22.426 1.00 48.25 188 THR A CA 1
ATOM 1537 C C . THR A 1 188 ? -34.594 12.977 -22.889 1.00 48.25 188 THR A C 1
ATOM 1539 O O . THR A 1 188 ? -33.742 13.547 -22.201 1.00 48.25 188 THR A O 1
ATOM 1542 N N . ASN A 1 189 ? -34.293 12.344 -24.025 1.00 64.62 189 ASN A N 1
ATOM 1543 C CA . ASN A 1 189 ? -32.971 12.437 -24.653 1.00 64.62 189 ASN A CA 1
ATOM 1544 C C . ASN A 1 189 ? -32.806 13.778 -25.402 1.00 64.62 189 ASN A C 1
ATOM 1546 O O . ASN A 1 189 ? -33.742 14.576 -25.498 1.00 64.62 189 ASN A O 1
ATOM 1550 N N . ASP A 1 190 ? -31.598 14.043 -25.908 1.00 52.84 190 ASP A N 1
ATOM 1551 C CA . ASP A 1 190 ? -31.249 15.309 -26.576 1.00 52.84 190 ASP A CA 1
ATOM 1552 C C . ASP A 1 190 ? -32.045 15.563 -27.878 1.00 52.84 190 ASP A C 1
ATOM 1554 O O . ASP A 1 190 ? -32.079 16.700 -28.355 1.00 52.84 190 ASP A O 1
ATOM 1558 N N . ASP A 1 191 ? -32.741 14.542 -28.389 1.00 64.50 191 ASP A N 1
ATOM 1559 C CA . ASP A 1 191 ? -33.614 14.597 -29.567 1.00 64.50 191 ASP A CA 1
ATOM 1560 C C . ASP A 1 191 ? -35.104 14.799 -29.213 1.00 64.50 191 ASP A C 1
ATOM 1562 O O . ASP A 1 191 ? -35.945 14.954 -30.098 1.00 64.50 191 ASP A O 1
ATOM 1566 N N . GLY A 1 192 ? -35.445 14.870 -27.920 1.00 57.34 192 GLY A N 1
ATOM 1567 C CA . GLY A 1 192 ? -36.800 15.155 -27.442 1.00 57.34 192 GLY A CA 1
ATOM 1568 C C . GLY A 1 192 ? -37.715 13.936 -27.318 1.00 57.34 192 GLY A C 1
ATOM 1569 O O . GLY A 1 192 ? -38.917 14.109 -27.118 1.00 57.34 192 GLY A O 1
ATOM 1570 N N . GLU A 1 193 ? -37.175 12.721 -27.391 1.00 53.56 193 GLU A N 1
ATOM 1571 C CA . GLU A 1 193 ? -37.944 11.491 -27.209 1.00 53.56 193 GLU A CA 1
ATOM 1572 C C . GLU A 1 193 ? -37.991 11.085 -25.729 1.00 53.56 193 GLU A C 1
ATOM 1574 O O . GLU A 1 193 ? -36.973 11.040 -25.028 1.00 53.56 193 GLU A O 1
ATOM 1579 N N . GLU A 1 194 ? -39.200 10.810 -25.235 1.00 56.75 194 GLU A N 1
ATOM 1580 C CA . GLU A 1 194 ? -39.453 10.341 -23.871 1.00 56.75 194 GLU A CA 1
ATOM 1581 C C . GLU A 1 194 ? -39.110 8.851 -23.767 1.00 56.75 194 GLU A C 1
ATOM 1583 O O . GLU A 1 194 ? -39.749 8.018 -24.407 1.00 56.75 194 GLU A O 1
ATOM 1588 N N . THR A 1 195 ? -38.117 8.498 -22.944 1.00 47.84 195 THR A N 1
ATOM 1589 C CA . THR A 1 195 ? -37.734 7.093 -22.729 1.00 47.84 195 THR A CA 1
ATOM 1590 C C . THR A 1 195 ? -38.052 6.641 -21.306 1.00 47.84 195 THR A C 1
ATOM 1592 O O . THR A 1 195 ? -37.827 7.351 -20.318 1.00 47.84 195 THR A O 1
ATOM 1595 N N . SER A 1 196 ? -38.632 5.443 -21.202 1.00 48.53 196 SER A N 1
ATOM 1596 C CA . SER A 1 196 ? -38.973 4.793 -19.936 1.00 48.53 196 SER A CA 1
ATOM 1597 C C . SER A 1 196 ? -37.722 4.135 -19.327 1.00 48.53 196 SER A C 1
ATOM 1599 O O . SER A 1 196 ? -36.884 3.632 -20.075 1.00 48.53 196 SER A O 1
ATOM 1601 N N . PRO A 1 197 ? -37.578 4.043 -17.988 1.00 42.41 197 PRO A N 1
ATOM 1602 C CA . PRO A 1 197 ? -36.420 3.417 -17.327 1.00 42.41 197 PRO A CA 1
ATOM 1603 C C . PRO A 1 197 ? -36.172 1.924 -17.637 1.00 42.41 197 PRO A C 1
ATOM 1605 O O . PRO A 1 197 ? -35.286 1.326 -17.031 1.00 42.41 197 PRO A O 1
ATOM 1608 N N . ILE A 1 198 ? -36.953 1.311 -18.529 1.00 44.81 198 ILE A N 1
ATOM 1609 C CA . ILE A 1 198 ? -36.854 -0.098 -18.933 1.00 44.81 198 ILE A CA 1
ATOM 1610 C C . ILE A 1 198 ? -35.970 -0.311 -20.176 1.00 44.81 198 ILE A C 1
ATOM 1612 O O . ILE A 1 198 ? -35.518 -1.431 -20.390 1.00 44.81 198 ILE A O 1
ATOM 1616 N N . ASP A 1 199 ? -35.599 0.743 -20.909 1.00 42.41 199 ASP A N 1
ATOM 1617 C CA . ASP A 1 199 ? -34.814 0.617 -22.152 1.00 42.41 199 ASP A CA 1
ATOM 1618 C C . ASP A 1 199 ? -33.284 0.748 -21.959 1.00 42.41 199 ASP A C 1
ATOM 1620 O O . ASP A 1 199 ? -32.534 0.883 -22.921 1.00 42.41 199 ASP A O 1
ATOM 1624 N N . GLN A 1 200 ? -32.778 0.693 -20.719 1.00 43.97 200 GLN A N 1
ATOM 1625 C CA . GLN A 1 200 ? -31.335 0.754 -20.408 1.00 43.97 200 GLN A CA 1
ATOM 1626 C C . GLN A 1 200 ? -30.748 -0.615 -20.054 1.00 43.97 200 GLN A C 1
ATOM 1628 O O . GLN A 1 200 ? -30.096 -0.790 -19.021 1.00 43.97 200 GLN A O 1
ATOM 1633 N N . VAL A 1 201 ? -31.009 -1.590 -20.916 1.00 40.88 201 VAL A N 1
ATOM 1634 C CA . VAL A 1 201 ? -30.435 -2.930 -20.845 1.00 40.88 201 VAL A CA 1
ATOM 1635 C C . VAL A 1 201 ? -29.638 -3.118 -22.131 1.00 40.88 201 VAL A C 1
ATOM 1637 O O . VAL A 1 201 ? -30.212 -3.088 -23.216 1.00 40.88 201 VAL A O 1
ATOM 1640 N N . ASP A 1 202 ? -28.314 -3.227 -22.025 1.00 55.16 202 ASP A N 1
ATOM 1641 C CA . ASP A 1 202 ? -27.485 -3.606 -23.171 1.00 55.16 202 ASP A CA 1
ATOM 1642 C C . ASP A 1 202 ? -27.776 -5.059 -23.599 1.00 55.16 202 ASP A C 1
ATOM 1644 O O . ASP A 1 202 ? -28.479 -5.794 -22.902 1.00 55.16 202 ASP A O 1
ATOM 1648 N N . GLU A 1 203 ? -27.252 -5.491 -24.751 1.00 49.00 203 GLU A N 1
ATOM 1649 C CA . GLU A 1 203 ? -27.470 -6.847 -25.298 1.00 49.00 203 GLU A CA 1
ATOM 1650 C C . GLU A 1 203 ? -27.065 -7.984 -24.327 1.00 49.00 203 GLU A C 1
ATOM 1652 O O . GLU A 1 203 ? -27.466 -9.131 -24.518 1.00 49.00 203 GLU A O 1
ATOM 1657 N N . ASP A 1 204 ? -26.347 -7.659 -23.244 1.00 49.91 204 ASP A N 1
ATOM 1658 C CA . ASP A 1 204 ? -25.897 -8.569 -22.188 1.00 49.91 204 ASP A CA 1
ATOM 1659 C C . ASP A 1 204 ? -26.700 -8.469 -20.871 1.00 49.91 204 ASP A C 1
ATOM 1661 O O . ASP A 1 204 ? -26.372 -9.139 -19.882 1.00 49.91 204 ASP A O 1
ATOM 1665 N N . GLY A 1 205 ? -27.767 -7.670 -20.811 1.00 44.44 205 GLY A N 1
ATOM 1666 C CA . GLY A 1 205 ? -28.666 -7.660 -19.658 1.00 44.44 205 GLY A CA 1
ATOM 1667 C C . GLY A 1 205 ? -28.249 -6.760 -18.484 1.00 44.44 205 GLY A C 1
ATOM 1668 O O . GLY A 1 205 ? -28.781 -6.954 -17.386 1.00 44.44 205 GLY A O 1
ATOM 1669 N N . GLN A 1 206 ? -27.307 -5.815 -18.631 1.00 38.88 206 GLN A N 1
ATOM 1670 C CA . GLN A 1 206 ? -26.811 -5.013 -17.499 1.00 38.88 206 GLN A CA 1
ATOM 1671 C C . GLN A 1 206 ? -27.289 -3.556 -17.477 1.00 38.88 206 GLN A C 1
ATOM 1673 O O . GLN A 1 206 ? -27.098 -2.780 -18.404 1.00 38.88 206 GLN A O 1
ATOM 1678 N N . ILE A 1 207 ? -27.824 -3.157 -16.317 1.00 34.59 207 ILE A N 1
ATOM 1679 C CA . ILE A 1 207 ? -28.225 -1.780 -16.006 1.00 34.59 207 ILE A CA 1
ATOM 1680 C C . ILE A 1 207 ? -27.060 -1.068 -15.300 1.00 34.59 207 ILE A C 1
ATOM 1682 O O . ILE A 1 207 ? -26.617 -1.477 -14.219 1.00 34.59 207 ILE A O 1
ATOM 1686 N N . HIS A 1 208 ? -26.552 0.025 -15.871 1.00 36.00 208 HIS A N 1
ATOM 1687 C CA . HIS A 1 208 ? -25.475 0.822 -15.276 1.00 36.00 208 HIS A CA 1
ATOM 1688 C C . HIS A 1 208 ? -26.010 1.993 -14.433 1.00 36.00 208 HIS A C 1
ATOM 1690 O O . HIS A 1 208 ? -26.462 3.009 -14.947 1.00 36.00 208 HIS A O 1
ATOM 1696 N N . SER A 1 209 ? -25.898 1.881 -13.103 1.00 33.31 209 SER A N 1
ATOM 1697 C CA . SER A 1 209 ? -26.229 2.964 -12.161 1.00 33.31 209 SER A CA 1
ATOM 1698 C C . SER A 1 209 ? -25.044 3.931 -11.939 1.00 33.31 209 SER A C 1
ATOM 1700 O O . SER A 1 209 ? -23.930 3.474 -11.644 1.00 33.31 209 SER A O 1
ATOM 1702 N N . PRO A 1 210 ? -25.248 5.265 -11.997 1.00 32.47 210 PRO A N 1
ATOM 1703 C CA . PRO A 1 210 ? -24.186 6.257 -11.881 1.00 32.47 210 PRO A CA 1
ATOM 1704 C C . PRO A 1 210 ? -23.995 6.686 -10.422 1.00 32.47 210 PRO A C 1
ATOM 1706 O O . PRO A 1 210 ? -24.371 7.780 -10.022 1.00 32.47 210 PRO A O 1
ATOM 1709 N N . ASN A 1 211 ? -23.407 5.824 -9.594 1.00 37.56 211 ASN A N 1
ATOM 1710 C CA . ASN A 1 211 ? -22.840 6.237 -8.305 1.00 37.56 211 ASN A CA 1
ATOM 1711 C C . ASN A 1 211 ? -21.744 5.253 -7.872 1.00 37.56 211 ASN A C 1
ATOM 1713 O O . ASN A 1 211 ? -21.981 4.290 -7.144 1.00 37.56 211 ASN A O 1
ATOM 1717 N N . ARG A 1 212 ? -20.504 5.486 -8.321 1.00 37.31 212 ARG A N 1
ATOM 1718 C CA . ARG A 1 212 ? -19.328 4.720 -7.876 1.00 37.31 212 ARG A CA 1
ATOM 1719 C C . ARG A 1 212 ? -18.128 5.623 -7.598 1.00 37.31 212 ARG A C 1
ATOM 1721 O O . ARG A 1 212 ? -17.194 5.702 -8.385 1.00 37.31 212 ARG A O 1
ATOM 1728 N N . SER A 1 213 ? -18.087 6.179 -6.391 1.00 43.66 213 SER A N 1
ATOM 1729 C CA . SER A 1 213 ? -16.810 6.398 -5.700 1.00 43.66 213 SER A CA 1
ATOM 1730 C C . SER A 1 213 ? -16.460 5.126 -4.928 1.00 43.66 213 SER A C 1
ATOM 1732 O O . SER A 1 213 ? -16.792 4.979 -3.755 1.00 43.66 213 SER A O 1
ATOM 1734 N N . ARG A 1 214 ? -15.825 4.165 -5.615 1.00 38.25 214 ARG A N 1
ATOM 1735 C CA . ARG A 1 214 ? -15.209 2.972 -5.008 1.00 38.25 214 ARG A CA 1
ATOM 1736 C C . ARG A 1 214 ? -13.685 3.080 -5.138 1.00 38.25 214 ARG A C 1
ATOM 1738 O O . ARG A 1 214 ? -13.150 3.299 -6.227 1.00 38.25 214 ARG A O 1
ATOM 1745 N N . SER A 1 215 ? -13.005 2.990 -3.997 1.00 39.44 215 SER A N 1
ATOM 1746 C CA . SER A 1 215 ? -11.556 3.150 -3.832 1.00 39.44 215 SER A CA 1
ATOM 1747 C C . SER A 1 215 ? -10.748 2.176 -4.704 1.00 39.44 215 SER A C 1
ATOM 1749 O O . SER A 1 215 ? -11.213 1.092 -5.057 1.00 39.44 215 SER A O 1
ATOM 1751 N N . ALA A 1 216 ? -9.517 2.562 -5.058 1.00 32.41 216 ALA A N 1
ATOM 1752 C CA . ALA A 1 216 ? -8.609 1.817 -5.940 1.00 32.41 216 ALA A CA 1
ATOM 1753 C C . ALA A 1 216 ? -8.324 0.363 -5.495 1.00 32.41 216 ALA A C 1
ATOM 1755 O O . ALA A 1 216 ? -8.007 -0.482 -6.323 1.00 32.41 216 ALA A O 1
ATOM 1756 N N . ILE A 1 217 ? -8.535 0.039 -4.217 1.00 37.50 217 ILE A N 1
ATOM 1757 C CA . ILE A 1 217 ? -8.310 -1.301 -3.651 1.00 37.50 217 ILE A CA 1
ATOM 1758 C C . ILE A 1 217 ? -9.446 -2.275 -4.004 1.00 37.50 217 ILE A C 1
ATOM 1760 O O . ILE A 1 217 ? -9.199 -3.445 -4.291 1.00 37.50 217 ILE A O 1
ATOM 1764 N N . HIS A 1 218 ? -10.692 -1.793 -4.105 1.00 38.59 218 HIS A N 1
ATOM 1765 C CA . HIS A 1 218 ? -11.768 -2.609 -4.677 1.00 38.59 218 HIS A CA 1
ATOM 1766 C C . HIS A 1 218 ? -11.520 -2.906 -6.159 1.00 38.59 218 HIS A C 1
ATOM 1768 O O . HIS A 1 218 ? -12.038 -3.898 -6.647 1.00 38.59 218 HIS A O 1
ATOM 1774 N N . ARG A 1 219 ? -10.722 -2.093 -6.872 1.00 41.22 219 ARG A N 1
ATOM 1775 C CA . ARG A 1 219 ? -10.329 -2.363 -8.265 1.00 41.22 219 ARG A CA 1
ATOM 1776 C C . ARG A 1 219 ? -9.219 -3.411 -8.379 1.00 41.22 219 ARG A C 1
ATOM 1778 O O . ARG A 1 219 ? -9.317 -4.254 -9.263 1.00 41.22 219 ARG A O 1
ATOM 1785 N N . SER A 1 220 ? -8.240 -3.438 -7.472 1.00 36.25 220 SER A N 1
ATOM 1786 C CA . SER A 1 220 ? -7.175 -4.459 -7.484 1.00 36.25 220 SER A CA 1
ATOM 1787 C C . SER A 1 220 ? -7.662 -5.861 -7.101 1.00 36.25 220 SER A C 1
ATOM 1789 O O . SER A 1 220 ? -7.091 -6.842 -7.560 1.00 36.25 220 SER A O 1
ATOM 1791 N N . LEU A 1 221 ? -8.752 -5.969 -6.332 1.00 37.94 221 LEU A N 1
ATOM 1792 C CA . LEU A 1 221 ? -9.437 -7.244 -6.064 1.00 37.94 221 LEU A CA 1
ATOM 1793 C C . LEU A 1 221 ? -10.589 -7.549 -7.049 1.00 37.94 221 LEU A C 1
ATOM 1795 O O . LEU A 1 221 ? -11.142 -8.646 -7.014 1.00 37.94 221 LEU A O 1
ATOM 1799 N N . ALA A 1 222 ? -10.973 -6.606 -7.924 1.00 37.53 222 ALA A N 1
ATOM 1800 C CA . ALA A 1 222 ? -12.091 -6.769 -8.868 1.0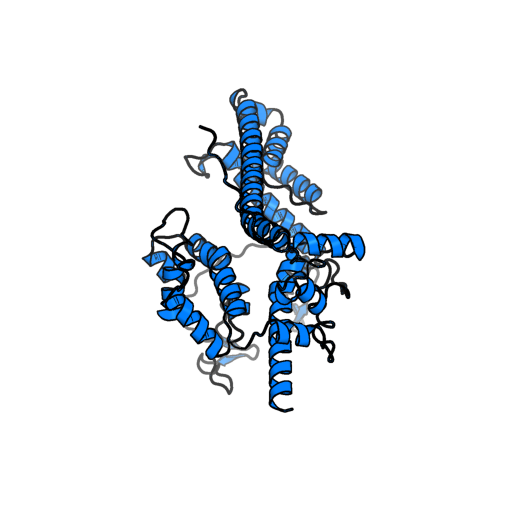0 37.53 222 ALA A CA 1
ATOM 1801 C C . ALA A 1 222 ? -11.698 -7.293 -10.258 1.00 37.53 222 ALA A C 1
ATOM 1803 O O . ALA A 1 222 ? -12.593 -7.591 -11.052 1.00 37.53 222 ALA A O 1
ATOM 1804 N N . VAL A 1 223 ? -10.409 -7.483 -10.562 1.00 38.22 223 VAL A N 1
ATOM 1805 C CA . VAL A 1 223 ? -10.041 -8.441 -11.616 1.00 38.22 223 VAL A CA 1
ATOM 1806 C C . VAL A 1 223 ? -10.283 -9.809 -11.004 1.00 38.22 223 VAL A C 1
ATOM 1808 O O . VAL A 1 223 ? -9.434 -10.279 -10.254 1.00 38.22 223 VAL A O 1
ATOM 1811 N N . LYS A 1 224 ? -11.488 -10.360 -11.236 1.00 36.97 224 LYS A N 1
ATOM 1812 C CA . LYS A 1 224 ? -12.009 -11.594 -10.625 1.00 36.97 224 LYS A CA 1
ATOM 1813 C C . LYS A 1 224 ? -10.851 -12.555 -10.325 1.00 36.97 224 LYS A C 1
ATOM 1815 O O . LYS A 1 224 ? -10.308 -13.120 -11.282 1.00 36.97 224 LYS A O 1
ATOM 1820 N N . PRO A 1 225 ? -10.429 -12.718 -9.053 1.00 46.84 225 PRO A N 1
ATOM 1821 C CA . PRO A 1 225 ? -9.478 -13.762 -8.718 1.00 46.84 225 PRO A CA 1
ATOM 1822 C C . PRO A 1 225 ? -9.995 -15.061 -9.331 1.00 46.84 225 PRO A C 1
ATOM 1824 O O . PRO A 1 225 ? -11.203 -15.321 -9.331 1.00 46.84 225 PRO A O 1
ATOM 1827 N N . THR A 1 226 ? -9.100 -15.846 -9.933 1.00 54.56 226 THR A N 1
ATOM 1828 C CA . THR A 1 226 ? -9.464 -17.184 -10.406 1.00 54.56 226 THR A CA 1
ATOM 1829 C C . THR A 1 226 ? -10.168 -17.892 -9.256 1.00 54.56 226 THR A C 1
ATOM 1831 O O . THR A 1 226 ? -9.711 -17.782 -8.118 1.00 54.56 226 THR A O 1
ATOM 1834 N N . LYS A 1 227 ? -11.293 -18.563 -9.536 1.00 67.62 227 LYS A N 1
ATOM 1835 C CA . LYS A 1 227 ? -12.179 -19.163 -8.521 1.00 67.62 227 LYS A CA 1
ATOM 1836 C C . LYS A 1 227 ? -11.401 -19.932 -7.440 1.00 67.62 227 LYS A C 1
ATOM 1838 O O . LYS A 1 227 ? -11.765 -19.864 -6.277 1.00 67.62 227 LYS A O 1
ATOM 1843 N N . THR A 1 228 ? -10.296 -20.571 -7.823 1.00 66.88 228 THR A N 1
ATOM 1844 C CA . THR A 1 228 ? -9.309 -21.227 -6.952 1.00 66.88 228 THR A CA 1
ATOM 1845 C C . THR A 1 228 ? -8.659 -20.284 -5.935 1.00 66.88 228 THR A C 1
ATOM 1847 O O . THR A 1 228 ? -8.891 -20.452 -4.750 1.00 66.88 228 THR A O 1
ATOM 1850 N N . VAL A 1 229 ? -7.971 -19.221 -6.373 1.00 65.38 229 VAL A N 1
ATOM 1851 C CA . VAL A 1 229 ? -7.303 -18.244 -5.481 1.00 65.38 229 VAL A CA 1
ATOM 1852 C C . VAL A 1 229 ? -8.298 -17.626 -4.498 1.00 65.38 229 VAL A C 1
ATOM 1854 O O . VAL A 1 229 ? -7.986 -17.415 -3.331 1.00 65.38 229 VAL A O 1
ATOM 1857 N N . TYR A 1 230 ? -9.514 -17.334 -4.965 1.00 72.31 230 TYR A N 1
ATOM 1858 C CA . TYR A 1 230 ? -10.559 -16.812 -4.090 1.00 72.31 230 TYR A CA 1
ATOM 1859 C C . TYR A 1 230 ? -11.004 -17.840 -3.043 1.00 72.31 230 TYR A C 1
ATOM 1861 O O . TYR A 1 230 ? -11.198 -17.477 -1.886 1.00 72.31 230 TYR A O 1
ATOM 1869 N N . ASN A 1 231 ? -11.141 -19.113 -3.426 1.00 77.12 231 ASN A N 1
ATOM 1870 C CA . ASN A 1 231 ? -11.465 -20.191 -2.495 1.00 77.12 231 ASN A CA 1
ATOM 1871 C C . ASN A 1 231 ? -10.353 -20.409 -1.462 1.00 77.12 231 ASN A C 1
ATOM 1873 O O . ASN A 1 231 ? -10.672 -20.588 -0.291 1.00 77.12 231 ASN A O 1
ATOM 1877 N N . ASP A 1 232 ? -9.084 -20.323 -1.859 1.00 77.50 232 ASP A N 1
ATOM 1878 C CA . ASP A 1 232 ? -7.942 -20.489 -0.952 1.00 77.50 232 ASP A CA 1
ATOM 1879 C C . ASP A 1 232 ? -7.899 -19.346 0.066 1.00 77.50 232 ASP A C 1
ATOM 1881 O O . ASP A 1 232 ? -7.881 -19.577 1.273 1.00 77.50 232 ASP A O 1
ATOM 1885 N N . VAL A 1 233 ? -8.027 -18.096 -0.397 1.00 79.56 233 VAL A N 1
ATOM 1886 C CA . VAL A 1 233 ? -8.174 -16.929 0.491 1.00 79.56 233 VAL A CA 1
ATOM 1887 C C . VAL A 1 233 ? -9.371 -17.100 1.423 1.00 79.56 233 VAL A C 1
ATOM 1889 O O . VAL A 1 233 ? -9.284 -16.776 2.606 1.00 79.56 233 VAL A O 1
ATOM 1892 N N . LYS A 1 234 ? -10.490 -17.635 0.923 1.00 85.19 234 LYS A N 1
ATOM 1893 C CA . LYS A 1 234 ? -11.677 -17.897 1.737 1.00 85.19 234 LYS A CA 1
ATOM 1894 C C . LYS A 1 234 ? -11.404 -18.949 2.815 1.00 85.19 234 LYS A C 1
ATOM 1896 O O . LYS A 1 234 ? -11.837 -18.744 3.944 1.00 85.19 234 LYS A O 1
ATOM 1901 N N . GLN A 1 235 ? -10.654 -20.012 2.514 1.00 84.50 235 GLN A N 1
ATOM 1902 C CA . GLN A 1 235 ? -10.236 -21.001 3.514 1.00 84.50 235 GLN A CA 1
ATOM 1903 C C . GLN A 1 235 ? -9.332 -20.383 4.584 1.00 84.50 235 GLN A C 1
ATOM 1905 O O . GLN A 1 235 ? -9.536 -20.626 5.771 1.00 84.50 235 GLN A O 1
ATOM 1910 N N . VAL A 1 236 ? -8.395 -19.520 4.196 1.00 89.44 236 VAL A N 1
ATOM 1911 C CA . VAL A 1 236 ? -7.514 -18.812 5.140 1.00 89.44 236 VAL A CA 1
ATOM 1912 C C . VAL A 1 236 ? -8.311 -17.889 6.045 1.00 89.44 236 VAL A C 1
ATOM 1914 O O . VAL A 1 236 ? -8.112 -17.893 7.252 1.00 89.44 236 VAL A O 1
ATOM 1917 N N . ILE A 1 237 ? -9.260 -17.139 5.485 1.00 91.00 237 ILE A N 1
ATOM 1918 C CA . ILE A 1 237 ? -10.174 -16.303 6.269 1.00 91.00 237 ILE A CA 1
ATOM 1919 C C . ILE A 1 237 ? -11.041 -17.161 7.197 1.00 91.00 237 ILE A C 1
ATOM 1921 O O . ILE A 1 237 ? -11.401 -16.705 8.273 1.00 91.00 237 ILE A O 1
ATOM 1925 N N . GLN A 1 238 ? -11.412 -18.375 6.793 1.00 90.88 238 GLN A N 1
ATOM 1926 C CA . GLN A 1 238 ? -12.308 -19.233 7.564 1.00 90.88 238 GLN A CA 1
ATOM 1927 C C . GLN A 1 238 ? -11.605 -19.957 8.717 1.00 90.88 238 GLN A C 1
ATOM 1929 O O . GLN A 1 238 ? -12.217 -20.163 9.769 1.00 90.88 238 GLN A O 1
ATOM 1934 N N . HIS A 1 239 ? -10.349 -20.350 8.516 1.00 87.19 239 HIS A N 1
ATOM 1935 C CA . HIS A 1 239 ? -9.593 -21.158 9.470 1.00 87.19 239 HIS A CA 1
ATOM 1936 C C . HIS A 1 239 ? -8.552 -20.348 10.245 1.00 87.19 239 HIS A C 1
ATOM 1938 O O . HIS A 1 239 ? -8.315 -20.656 11.411 1.00 87.19 239 HIS A O 1
ATOM 1944 N N . ASP A 1 240 ? -8.003 -19.289 9.645 1.00 91.00 240 ASP A N 1
ATOM 1945 C CA . ASP A 1 240 ? -6.911 -18.471 10.183 1.00 91.00 240 ASP A CA 1
ATOM 1946 C C . ASP A 1 240 ? -5.797 -19.344 10.785 1.00 91.00 240 ASP A C 1
ATOM 1948 O O . ASP A 1 240 ? -5.577 -19.321 11.997 1.00 91.00 240 ASP A O 1
ATOM 1952 N N . PRO A 1 241 ? -5.144 -20.183 9.960 1.00 86.50 241 PRO A N 1
ATOM 1953 C CA . PRO A 1 241 ? -4.287 -21.267 10.440 1.00 86.50 241 PRO A CA 1
ATOM 1954 C C . PRO A 1 241 ? -3.097 -20.771 11.273 1.00 86.50 241 PRO A C 1
ATOM 1956 O O . PRO A 1 241 ? -2.655 -21.465 12.181 1.00 86.50 241 PRO A O 1
ATOM 1959 N N . GLU A 1 242 ? -2.599 -19.566 10.988 1.00 88.81 242 GLU A N 1
ATOM 1960 C CA . GLU A 1 242 ? -1.484 -18.949 11.716 1.00 88.81 242 GLU A CA 1
ATOM 1961 C C . GLU A 1 242 ? -1.944 -18.058 12.882 1.00 88.81 242 GLU A C 1
ATOM 1963 O O . GLU A 1 242 ? -1.106 -17.490 13.574 1.00 88.81 242 GLU A O 1
ATOM 1968 N N . GLY A 1 243 ? -3.252 -17.853 13.074 1.00 95.06 243 GLY A N 1
ATOM 1969 C CA . GLY A 1 243 ? -3.802 -16.950 14.093 1.00 95.06 243 GLY A CA 1
ATOM 1970 C C . GLY A 1 243 ? -3.570 -15.451 13.841 1.00 95.06 243 GLY A C 1
ATOM 1971 O O . GLY A 1 243 ? -4.089 -14.611 14.581 1.00 95.06 243 GLY A O 1
ATOM 1972 N N . LYS A 1 244 ? -2.818 -15.078 12.799 1.00 94.38 244 LYS A N 1
ATOM 1973 C CA . LYS A 1 244 ? -2.401 -13.688 12.558 1.00 94.38 244 LYS A CA 1
ATOM 1974 C C . LYS A 1 244 ? -3.570 -12.750 12.285 1.00 94.38 244 LYS A C 1
ATOM 1976 O O . LYS A 1 244 ? -3.521 -11.588 12.685 1.00 94.38 244 LYS A O 1
ATOM 1981 N N . LEU A 1 245 ? -4.644 -13.220 11.643 1.00 94.94 245 LEU A N 1
ATOM 1982 C CA . LEU A 1 245 ? -5.817 -12.372 11.413 1.00 94.94 245 LEU A CA 1
ATOM 1983 C C . LEU A 1 245 ? -6.566 -12.060 12.718 1.00 94.94 245 LEU A C 1
ATOM 1985 O O . LEU A 1 245 ? -7.219 -11.018 12.813 1.00 94.94 245 LEU A O 1
ATOM 1989 N N . ARG A 1 246 ? -6.496 -12.939 13.724 1.00 96.38 246 ARG A N 1
ATOM 1990 C CA . ARG A 1 246 ? -7.062 -12.687 15.061 1.00 96.38 246 ARG A CA 1
ATOM 1991 C C . ARG A 1 246 ? -6.208 -11.740 15.895 1.00 96.38 246 ARG A C 1
ATOM 1993 O O . ARG A 1 246 ? -6.769 -10.988 16.686 1.00 96.38 246 ARG A O 1
ATOM 2000 N N . GLU A 1 247 ? -4.893 -11.754 15.707 1.00 96.44 247 GLU A N 1
ATOM 2001 C CA . GLU A 1 247 ? -3.961 -10.849 16.395 1.00 96.44 247 GLU A CA 1
ATOM 2002 C C . GLU A 1 247 ? -4.057 -9.403 15.890 1.00 96.44 247 GLU A C 1
ATOM 2004 O O . GLU A 1 247 ? -3.835 -8.452 16.642 1.00 96.44 247 GLU A O 1
ATOM 2009 N N . MET A 1 248 ? -4.433 -9.214 14.622 1.00 96.06 248 MET A N 1
ATOM 2010 C CA . MET A 1 248 ? -4.696 -7.896 14.047 1.00 96.06 248 MET A CA 1
ATOM 2011 C C . MET A 1 248 ? -5.992 -7.324 14.622 1.00 96.06 248 MET A C 1
ATOM 2013 O O . MET A 1 248 ? -7.082 -7.605 14.121 1.00 96.06 248 MET A O 1
ATOM 2017 N N . VAL A 1 249 ? -5.873 -6.491 15.656 1.00 97.00 249 VAL A N 1
ATOM 2018 C CA . VAL A 1 249 ? -7.003 -5.886 16.375 1.00 97.00 249 VAL A CA 1
ATOM 2019 C C . VAL A 1 249 ? -7.143 -4.382 16.145 1.00 97.00 249 VAL A C 1
ATOM 2021 O O . VAL A 1 249 ? -6.168 -3.657 15.938 1.00 97.00 249 VAL A O 1
ATOM 2024 N N . VAL A 1 250 ? -8.375 -3.874 16.232 1.00 93.44 250 VAL A N 1
ATOM 2025 C CA . VAL A 1 250 ? -8.622 -2.429 16.287 1.00 93.44 250 VAL A CA 1
ATOM 2026 C C . VAL A 1 250 ? -8.103 -1.901 17.623 1.00 93.44 250 VAL A C 1
ATOM 2028 O O . VAL A 1 250 ? -8.491 -2.381 18.684 1.00 93.44 250 VAL A O 1
ATOM 2031 N N . LYS A 1 251 ? -7.247 -0.874 17.572 1.00 88.69 251 LYS A N 1
ATOM 2032 C CA . LYS A 1 251 ? -6.509 -0.341 18.731 1.00 88.69 251 LYS A CA 1
ATOM 2033 C C . LYS A 1 251 ? -7.374 -0.061 19.968 1.00 88.69 251 LYS A C 1
ATOM 2035 O O . LYS A 1 251 ? -6.938 -0.330 21.081 1.00 88.69 251 LYS A O 1
ATOM 2040 N N . ASP A 1 252 ? -8.576 0.469 19.761 1.00 90.38 252 ASP A N 1
ATOM 2041 C CA . ASP A 1 252 ? -9.479 0.876 20.844 1.00 90.38 252 ASP A CA 1
ATOM 2042 C C . ASP A 1 252 ? -10.504 -0.211 21.215 1.00 90.38 252 ASP A C 1
ATOM 2044 O O . ASP A 1 252 ? -11.278 -0.039 22.152 1.00 90.38 252 ASP A O 1
ATOM 2048 N N . ASN A 1 253 ? -10.536 -1.328 20.480 1.00 93.81 253 ASN A N 1
ATOM 2049 C CA . ASN A 1 253 ? -11.446 -2.436 20.745 1.00 93.81 253 ASN A CA 1
ATOM 2050 C C . ASN A 1 253 ? -10.830 -3.778 20.298 1.00 93.81 253 ASN A C 1
ATOM 2052 O O . ASN A 1 253 ? -11.056 -4.209 19.164 1.00 93.81 253 ASN A O 1
ATOM 2056 N N . PRO A 1 254 ? -10.096 -4.467 21.195 1.00 93.75 254 PRO A N 1
ATOM 2057 C CA . PRO A 1 254 ? -9.456 -5.751 20.905 1.00 93.75 254 PRO A CA 1
ATOM 2058 C C . PRO A 1 254 ? -10.419 -6.879 20.518 1.00 93.75 254 PRO A C 1
ATOM 2060 O O . PRO A 1 254 ? -10.004 -7.853 19.898 1.00 93.75 254 PRO A O 1
ATOM 2063 N N . ALA A 1 255 ? -11.709 -6.756 20.853 1.00 93.81 255 ALA A N 1
ATOM 2064 C CA . ALA A 1 255 ? -12.717 -7.728 20.438 1.00 93.81 255 ALA A CA 1
ATOM 2065 C C . ALA A 1 255 ? -12.991 -7.672 18.923 1.00 93.81 255 ALA A C 1
ATOM 2067 O O . ALA A 1 255 ? -13.551 -8.610 18.357 1.00 93.81 255 ALA A O 1
ATOM 2068 N N . ILE A 1 256 ? -12.589 -6.584 18.257 1.00 95.12 256 ILE A N 1
ATOM 2069 C CA . ILE A 1 256 ? -12.716 -6.402 16.815 1.00 95.12 256 ILE A CA 1
ATOM 2070 C C . ILE A 1 256 ? -11.368 -6.703 16.165 1.00 95.12 256 ILE A C 1
ATOM 2072 O O . ILE A 1 256 ? -10.471 -5.858 16.150 1.00 95.12 256 ILE A O 1
ATOM 2076 N N . ASN A 1 257 ? -11.248 -7.899 15.595 1.00 97.19 257 ASN A N 1
ATOM 2077 C CA . ASN A 1 257 ? -10.072 -8.320 14.837 1.00 97.19 257 ASN A CA 1
ATOM 2078 C C . ASN A 1 257 ? -10.348 -8.454 13.334 1.00 97.19 257 ASN A C 1
ATOM 2080 O O . ASN A 1 257 ? -11.499 -8.527 12.887 1.00 97.19 257 ASN A O 1
ATOM 2084 N N . ALA A 1 258 ? -9.271 -8.477 12.549 1.00 95.56 258 ALA A N 1
ATOM 2085 C CA . ALA A 1 258 ? -9.325 -8.586 11.099 1.00 95.56 258 ALA A CA 1
ATOM 2086 C C . ALA A 1 258 ? -10.024 -9.870 10.637 1.00 95.56 258 ALA A C 1
ATOM 2088 O O . ALA A 1 258 ? -10.767 -9.826 9.658 1.00 95.56 258 ALA A O 1
ATOM 2089 N N . HIS A 1 259 ? -9.851 -10.982 11.358 1.00 97.12 259 HIS A N 1
ATOM 2090 C CA . HIS A 1 259 ? -10.515 -12.254 11.062 1.00 97.12 259 HIS A CA 1
ATOM 2091 C C . HIS A 1 259 ? -12.048 -12.121 11.056 1.00 97.12 259 HIS A C 1
ATOM 2093 O O . HIS A 1 259 ? -12.693 -12.496 10.077 1.00 97.12 259 HIS A O 1
ATOM 2099 N N . ILE A 1 260 ? -12.640 -11.516 12.095 1.00 96.62 260 ILE A N 1
ATOM 2100 C CA . ILE A 1 260 ? -14.096 -11.287 12.172 1.00 96.62 260 ILE A CA 1
ATOM 2101 C C . ILE A 1 260 ? -14.569 -10.399 11.018 1.00 96.62 260 ILE A C 1
ATOM 2103 O O . ILE A 1 260 ? -15.580 -10.697 10.380 1.00 96.62 260 ILE A O 1
ATOM 2107 N N . ILE A 1 261 ? -13.837 -9.318 10.736 1.00 96.19 261 ILE A N 1
ATOM 2108 C CA . ILE A 1 261 ? -14.206 -8.370 9.679 1.00 96.19 261 ILE A CA 1
ATOM 2109 C C . ILE A 1 261 ? -14.169 -9.058 8.309 1.00 96.19 261 ILE A C 1
ATOM 2111 O O . ILE A 1 261 ? -15.120 -8.944 7.539 1.00 96.19 261 ILE A O 1
ATOM 2115 N N . LEU A 1 262 ? -13.091 -9.785 8.005 1.00 94.94 262 LEU A N 1
ATOM 2116 C CA . LEU A 1 262 ? -12.913 -10.480 6.731 1.00 94.94 262 LEU A CA 1
ATOM 2117 C C . LEU A 1 262 ? -13.938 -11.595 6.535 1.00 94.94 262 LEU A C 1
ATOM 2119 O O . LEU A 1 262 ? -14.455 -11.741 5.427 1.00 94.94 262 LEU A O 1
ATOM 2123 N N . LYS A 1 263 ? -14.265 -12.346 7.593 1.00 94.81 263 LYS A N 1
ATOM 2124 C CA . LYS A 1 263 ? -15.294 -13.387 7.550 1.00 94.81 263 LYS A CA 1
ATOM 2125 C C . LYS A 1 263 ? -16.656 -12.798 7.191 1.00 94.81 263 LYS A C 1
ATOM 2127 O O . LYS A 1 263 ? -17.255 -13.223 6.208 1.00 94.81 263 LYS A O 1
ATOM 2132 N N . ARG A 1 264 ? -17.096 -11.753 7.895 1.00 96.75 264 ARG A N 1
ATOM 2133 C CA . ARG A 1 264 ? -18.392 -11.114 7.610 1.00 96.75 264 ARG A CA 1
ATOM 2134 C C . ARG A 1 264 ? -18.443 -10.490 6.220 1.00 96.75 264 ARG A C 1
ATOM 2136 O O . ARG A 1 264 ? -19.440 -10.610 5.517 1.00 96.75 264 ARG A O 1
ATOM 2143 N N . LEU A 1 265 ? -17.340 -9.877 5.794 1.00 92.31 265 LEU A N 1
ATOM 2144 C CA . LEU A 1 265 ? -17.256 -9.205 4.501 1.00 92.31 265 LEU A CA 1
ATOM 2145 C C . LEU A 1 265 ? -17.244 -10.182 3.315 1.00 92.31 265 LEU A C 1
ATOM 2147 O O . LEU A 1 265 ? -17.942 -9.959 2.330 1.00 92.31 265 LEU A O 1
ATOM 2151 N N . HIS A 1 266 ? -16.433 -11.243 3.378 1.00 89.06 266 HIS A N 1
ATOM 2152 C CA . HIS A 1 266 ? -16.172 -12.124 2.226 1.00 89.06 266 HIS A CA 1
ATOM 2153 C C . HIS A 1 266 ? -16.883 -13.478 2.293 1.00 89.06 266 HIS A C 1
ATOM 2155 O O . HIS A 1 266 ? -17.061 -14.119 1.258 1.00 89.06 266 HIS A O 1
ATOM 2161 N N . ILE A 1 267 ? -17.273 -13.938 3.483 1.00 89.81 267 ILE A N 1
ATOM 2162 C CA . ILE A 1 267 ? -17.996 -15.204 3.668 1.00 89.81 267 ILE A CA 1
ATOM 2163 C C . ILE A 1 267 ? -19.488 -14.937 3.824 1.00 89.81 267 ILE A C 1
ATOM 2165 O O . ILE A 1 267 ? -20.269 -15.524 3.077 1.00 89.81 267 ILE A O 1
ATOM 2169 N N . ASP A 1 268 ? -19.856 -14.027 4.727 1.00 92.88 268 ASP A N 1
ATOM 2170 C CA . ASP A 1 268 ? -21.264 -13.748 5.041 1.00 92.88 268 ASP A CA 1
ATOM 2171 C C . ASP A 1 268 ? -21.886 -12.726 4.067 1.00 92.88 268 ASP A C 1
ATOM 2173 O O . ASP A 1 268 ? -23.104 -12.651 3.930 1.00 92.88 268 ASP A O 1
ATOM 2177 N N . GLY A 1 269 ? -21.050 -11.983 3.330 1.00 91.69 269 GLY A N 1
ATOM 2178 C CA . GLY A 1 269 ? -21.480 -11.043 2.291 1.00 91.69 269 GLY A CA 1
ATOM 2179 C C . GLY A 1 269 ? -22.015 -9.713 2.825 1.00 91.69 269 GLY A C 1
ATOM 2180 O O . GLY A 1 269 ? -22.685 -8.986 2.092 1.00 91.69 269 GLY A O 1
ATOM 2181 N N . GLU A 1 270 ? -21.725 -9.382 4.082 1.00 95.12 270 GLU A N 1
ATOM 2182 C CA . GLU A 1 270 ? -22.129 -8.118 4.688 1.00 95.12 270 GLU A CA 1
ATOM 2183 C C . GLU A 1 270 ? -21.335 -6.939 4.119 1.00 95.12 270 GLU A C 1
ATOM 2185 O O . GLU A 1 270 ? -20.142 -7.026 3.816 1.00 95.12 270 GLU A O 1
ATOM 2190 N N . SER A 1 271 ? -21.974 -5.778 4.025 1.00 94.88 271 SER A N 1
ATOM 2191 C CA . SER A 1 271 ? -21.283 -4.543 3.680 1.00 94.88 271 SER A CA 1
ATOM 2192 C C . SER A 1 271 ? -20.418 -4.039 4.843 1.00 94.88 271 SER A C 1
ATOM 2194 O O . SER A 1 271 ? -20.727 -4.220 6.020 1.00 94.88 271 SER A O 1
ATOM 2196 N N . LEU A 1 272 ? -19.351 -3.293 4.529 1.00 93.06 272 LEU A N 1
ATOM 2197 C CA . LEU A 1 272 ? -18.510 -2.653 5.553 1.00 93.06 272 LEU A CA 1
ATOM 2198 C C . LEU A 1 272 ? -19.304 -1.771 6.527 1.00 93.06 272 LEU A C 1
ATOM 2200 O O . LEU A 1 272 ? -18.952 -1.695 7.701 1.00 93.06 272 LEU A O 1
ATOM 2204 N N . GLN A 1 273 ? -20.373 -1.128 6.048 1.00 95.56 273 GLN A N 1
ATOM 2205 C CA . GLN A 1 273 ? -21.233 -0.277 6.869 1.00 95.56 273 GLN A CA 1
ATOM 2206 C C . GLN A 1 273 ? -22.040 -1.091 7.886 1.00 95.56 273 GLN A C 1
ATOM 2208 O O . GLN A 1 273 ? -22.148 -0.673 9.039 1.00 95.56 273 GLN A O 1
ATOM 2213 N N . GLU A 1 274 ? -22.570 -2.248 7.486 1.00 97.31 274 GLU A N 1
ATOM 2214 C CA . GLU A 1 274 ? -23.280 -3.172 8.380 1.00 97.31 274 GLU A CA 1
ATOM 2215 C C . GLU A 1 274 ? -22.334 -3.749 9.432 1.00 97.31 274 GLU A C 1
ATOM 2217 O O . GLU A 1 274 ? -22.648 -3.705 10.623 1.00 97.31 274 GLU A O 1
ATOM 2222 N N . ILE A 1 275 ? -21.134 -4.164 9.014 1.00 96.81 275 ILE A N 1
ATOM 2223 C CA . ILE A 1 275 ? -20.088 -4.671 9.911 1.00 96.81 275 ILE A CA 1
ATOM 2224 C C . ILE A 1 275 ? -19.688 -3.592 10.923 1.00 96.81 275 ILE A C 1
ATOM 2226 O O . ILE A 1 275 ? -19.692 -3.833 12.128 1.00 96.81 275 ILE A O 1
ATOM 2230 N N . SER A 1 276 ? -19.390 -2.377 10.454 1.00 96.06 276 SER A N 1
ATOM 2231 C CA . SER A 1 276 ? -19.035 -1.233 11.303 1.00 96.06 276 SER A CA 1
ATOM 2232 C C . SER A 1 276 ? -20.130 -0.913 12.322 1.00 96.06 276 SER A C 1
ATOM 2234 O O . SER A 1 276 ? -19.834 -0.747 13.506 1.00 96.06 276 SER A O 1
ATOM 2236 N N . LYS A 1 277 ? -21.397 -0.886 11.887 1.00 97.38 277 LYS A N 1
ATOM 2237 C CA . LYS A 1 277 ? -22.551 -0.641 12.759 1.00 97.38 277 LYS A CA 1
ATOM 2238 C C . LYS A 1 277 ? -22.727 -1.754 13.792 1.00 97.38 277 LYS A C 1
ATOM 2240 O O . LYS A 1 277 ? -22.942 -1.459 14.962 1.00 97.38 277 LYS A O 1
ATOM 2245 N N . SER A 1 278 ? -22.624 -3.013 13.374 1.00 97.56 278 SER A N 1
ATOM 2246 C CA . SER A 1 278 ? -22.807 -4.181 14.240 1.00 97.56 278 SER A CA 1
ATOM 2247 C C . SER A 1 278 ? -21.694 -4.333 15.274 1.00 97.56 278 SER A C 1
ATOM 2249 O O . SER A 1 278 ? -21.971 -4.730 16.401 1.00 97.56 278 SER A O 1
ATOM 2251 N N . LEU A 1 279 ? -20.453 -4.008 14.909 1.00 96.19 279 LEU A N 1
ATOM 2252 C CA . LEU A 1 279 ? -19.304 -4.086 15.810 1.00 96.19 279 LEU A CA 1
ATOM 2253 C C . LEU A 1 279 ? -19.145 -2.836 16.691 1.00 96.19 279 LEU A C 1
ATOM 2255 O O . LEU A 1 279 ? -18.292 -2.818 17.573 1.00 96.19 279 LEU A O 1
ATOM 2259 N N . GLY A 1 280 ? -19.930 -1.779 16.459 1.00 96.31 280 GLY A N 1
ATOM 2260 C CA . GLY A 1 280 ? -19.812 -0.523 17.203 1.00 96.31 280 GLY A CA 1
ATOM 2261 C C . GLY A 1 280 ? -18.482 0.205 16.972 1.00 96.31 280 GLY A C 1
ATOM 2262 O O . GLY A 1 280 ? -18.030 0.946 17.841 1.00 96.31 280 GLY A O 1
ATOM 2263 N N . ALA A 1 281 ? -17.840 0.000 15.816 1.00 95.81 281 ALA A N 1
ATOM 2264 C CA . ALA A 1 281 ? -16.578 0.650 15.459 1.00 95.81 281 ALA A CA 1
ATOM 2265 C C . ALA A 1 281 ? -16.755 1.624 14.293 1.00 95.81 281 ALA A C 1
ATOM 2267 O O . ALA A 1 281 ? -17.521 1.334 13.375 1.00 95.81 281 ALA A O 1
ATOM 2268 N N . PRO A 1 282 ? -16.011 2.746 14.249 1.00 96.75 282 PRO A N 1
ATOM 2269 C CA . PRO A 1 282 ? -16.032 3.640 13.099 1.00 96.75 282 PRO A CA 1
ATOM 2270 C C . PRO A 1 282 ? -15.635 2.916 11.807 1.00 96.75 282 PRO A C 1
ATOM 2272 O O . PRO A 1 282 ? -14.632 2.199 11.775 1.00 96.75 282 PRO A O 1
ATOM 2275 N N . ASN A 1 283 ? -16.359 3.180 10.714 1.00 95.81 283 ASN A N 1
ATOM 2276 C CA . ASN A 1 283 ? -16.042 2.656 9.377 1.00 95.81 283 ASN A CA 1
ATOM 2277 C C . ASN A 1 283 ? -14.572 2.892 8.992 1.00 95.81 283 ASN A C 1
ATOM 2279 O O . ASN A 1 283 ? -13.946 2.045 8.361 1.00 95.81 283 ASN A O 1
ATOM 2283 N N . SER A 1 284 ? -13.997 4.028 9.399 1.00 94.62 284 SER A N 1
ATOM 2284 C CA . SER A 1 284 ? -12.588 4.356 9.161 1.00 94.62 284 SER A CA 1
ATOM 2285 C C . SER A 1 284 ? -11.622 3.389 9.844 1.00 94.62 284 SER A C 1
ATOM 2287 O O . SER A 1 284 ? -10.600 3.050 9.254 1.00 94.62 284 SER A O 1
ATOM 2289 N N . SER A 1 285 ? -11.934 2.933 11.058 1.00 95.06 285 SER A N 1
ATOM 2290 C CA . SER A 1 285 ? -11.088 2.014 11.825 1.00 95.06 285 SER A CA 1
ATOM 2291 C C . SER A 1 285 ? -11.144 0.605 11.238 1.00 95.06 285 SER A C 1
ATOM 2293 O O . SER A 1 285 ? -10.099 0.003 11.002 1.00 95.06 285 SER A O 1
ATOM 2295 N N . VAL A 1 286 ? -12.351 0.133 10.899 1.00 95.31 286 VAL A N 1
ATOM 2296 C CA . VAL A 1 286 ? -12.577 -1.148 10.202 1.00 95.31 286 VAL A CA 1
ATOM 2297 C C . VAL A 1 286 ? -11.881 -1.156 8.837 1.00 95.31 286 VAL A C 1
ATOM 2299 O O . VAL A 1 286 ? -11.205 -2.113 8.472 1.00 95.31 286 VAL A O 1
ATOM 2302 N N . ASN A 1 287 ? -11.980 -0.066 8.077 1.00 91.56 287 ASN A N 1
ATOM 2303 C CA . ASN A 1 287 ? -11.296 0.031 6.793 1.00 91.56 287 ASN A CA 1
ATOM 2304 C C . ASN A 1 287 ? -9.768 0.125 6.952 1.00 91.56 287 ASN A C 1
ATOM 2306 O O . ASN A 1 287 ? -9.034 -0.439 6.146 1.00 91.56 287 ASN A O 1
ATOM 2310 N N . SER A 1 288 ? -9.278 0.820 7.983 1.00 90.19 288 SER A N 1
ATOM 2311 C CA . SER A 1 288 ? -7.841 0.945 8.243 1.00 90.19 288 SER A CA 1
ATOM 2312 C C . SER A 1 288 ? -7.198 -0.413 8.506 1.00 90.19 288 SER A C 1
ATOM 2314 O O . SER A 1 288 ? -6.177 -0.698 7.893 1.00 90.19 288 SER A O 1
ATOM 2316 N N . ILE A 1 289 ? -7.789 -1.241 9.372 1.00 94.19 289 ILE A N 1
ATOM 2317 C CA . ILE A 1 289 ? -7.226 -2.558 9.707 1.00 94.19 289 ILE A CA 1
ATOM 2318 C C . ILE A 1 289 ? -7.229 -3.505 8.503 1.00 94.19 289 ILE A C 1
ATOM 2320 O O . ILE A 1 289 ? -6.262 -4.222 8.261 1.00 94.19 289 ILE A O 1
ATOM 2324 N N . LEU A 1 290 ? -8.274 -3.441 7.672 1.00 90.38 290 LEU A N 1
ATOM 2325 C CA . LEU A 1 290 ? -8.325 -4.214 6.434 1.00 90.38 290 LEU A CA 1
ATOM 2326 C C . LEU A 1 290 ? -7.223 -3.803 5.457 1.00 90.38 290 LEU A C 1
ATOM 2328 O O . LEU A 1 290 ? -6.504 -4.649 4.938 1.00 90.38 290 LEU A O 1
ATOM 2332 N N . VAL A 1 291 ? -7.101 -2.503 5.187 1.00 82.31 291 VAL A N 1
ATOM 2333 C CA . VAL A 1 291 ? -6.192 -1.989 4.156 1.00 82.31 291 VAL A CA 1
ATOM 2334 C C . VAL A 1 291 ? -4.731 -2.053 4.582 1.00 82.31 291 VAL A C 1
ATOM 2336 O O . VAL A 1 291 ? -3.876 -2.333 3.744 1.00 82.31 291 VAL A O 1
ATOM 2339 N N . ARG A 1 292 ? -4.432 -1.746 5.846 1.00 80.38 292 ARG A N 1
ATOM 2340 C CA . ARG A 1 292 ? -3.050 -1.623 6.323 1.00 80.38 292 ARG A CA 1
ATOM 2341 C C . ARG A 1 292 ? -2.449 -2.944 6.770 1.00 80.38 292 ARG A C 1
ATOM 2343 O O . ARG A 1 292 ? -1.251 -3.114 6.585 1.00 80.38 292 ARG A O 1
ATOM 2350 N N . ASP A 1 293 ? -3.268 -3.841 7.310 1.00 88.62 293 ASP A N 1
ATOM 2351 C CA . ASP A 1 293 ? -2.769 -5.021 8.015 1.00 88.62 293 ASP A CA 1
ATOM 2352 C C . ASP A 1 293 ? -3.274 -6.304 7.337 1.00 88.62 293 ASP A C 1
ATOM 2354 O O . ASP A 1 293 ? -2.489 -7.097 6.813 1.00 88.62 293 ASP A O 1
ATOM 2358 N N . ALA A 1 294 ? -4.597 -6.465 7.238 1.00 88.69 294 ALA A N 1
ATOM 2359 C CA . ALA A 1 294 ? -5.205 -7.732 6.837 1.00 88.69 294 ALA A CA 1
ATOM 2360 C C . ALA A 1 294 ? -4.988 -8.092 5.357 1.00 88.69 294 ALA A C 1
ATOM 2362 O O . ALA A 1 294 ? -4.599 -9.215 5.039 1.00 88.69 294 ALA A O 1
ATOM 2363 N N . TYR A 1 295 ? -5.234 -7.160 4.428 1.00 86.06 295 TYR A N 1
ATOM 2364 C CA . TYR A 1 295 ? -5.061 -7.423 2.996 1.00 86.06 295 TYR A CA 1
ATOM 2365 C C . TYR A 1 295 ? -3.598 -7.639 2.590 1.00 86.06 295 TYR A C 1
ATOM 2367 O O . TYR A 1 295 ? -3.358 -8.562 1.811 1.00 86.06 295 TYR A O 1
ATOM 2375 N N . PRO A 1 296 ? -2.615 -6.864 3.091 1.00 82.44 296 PRO A N 1
ATOM 2376 C CA . PRO A 1 296 ? -1.205 -7.173 2.869 1.00 82.44 296 PRO A CA 1
ATOM 2377 C C . PRO A 1 296 ? -0.825 -8.570 3.356 1.00 82.44 296 PRO A C 1
ATOM 2379 O O . PRO A 1 296 ? -0.177 -9.307 2.616 1.00 82.44 296 PRO A O 1
ATOM 2382 N N . TYR A 1 297 ? -1.289 -8.967 4.545 1.00 87.06 297 TYR A N 1
ATOM 2383 C CA . TYR A 1 297 ? -1.058 -10.317 5.051 1.00 87.06 297 TYR A CA 1
ATOM 2384 C C . TYR A 1 297 ? -1.668 -11.391 4.149 1.00 87.06 297 TYR A C 1
ATOM 2386 O O . TYR A 1 297 ? -0.966 -12.319 3.763 1.00 87.06 297 TYR A O 1
ATOM 2394 N N . LEU A 1 298 ? -2.940 -11.254 3.756 1.00 81.69 298 LEU A N 1
ATOM 2395 C CA . LEU A 1 298 ? -3.580 -12.201 2.838 1.00 81.69 298 LEU A CA 1
ATOM 2396 C C . LEU A 1 298 ? -2.856 -12.262 1.489 1.00 81.69 298 LEU A C 1
ATOM 2398 O O . LEU A 1 298 ? -2.692 -13.343 0.936 1.00 81.69 298 LEU A O 1
ATOM 2402 N N . GLY A 1 299 ? -2.387 -11.123 0.974 1.00 76.00 299 GLY A N 1
ATOM 2403 C CA . GLY A 1 299 ? -1.567 -11.073 -0.234 1.00 76.00 299 GLY A CA 1
ATOM 2404 C C . GLY A 1 299 ? -0.274 -11.869 -0.076 1.00 76.00 299 GLY A C 1
ATOM 2405 O O . GLY A 1 299 ? 0.043 -12.691 -0.931 1.00 76.00 299 GLY A O 1
ATOM 2406 N N . GLN A 1 300 ? 0.433 -11.689 1.040 1.00 77.69 300 GLN A N 1
ATOM 2407 C CA . GLN A 1 300 ? 1.650 -12.442 1.332 1.00 77.69 300 GLN A CA 1
ATOM 2408 C C . GLN A 1 300 ? 1.373 -13.934 1.533 1.00 77.69 300 GLN A C 1
ATOM 2410 O O . GLN A 1 300 ? 2.114 -14.770 1.029 1.00 77.69 300 GLN A O 1
ATOM 2415 N N . TYR A 1 301 ? 0.291 -14.277 2.231 1.00 79.75 301 TYR A N 1
ATOM 2416 C CA . TYR A 1 301 ? -0.110 -15.660 2.449 1.00 79.75 301 TYR A CA 1
ATOM 2417 C C . TYR A 1 301 ? -0.375 -16.360 1.118 1.00 79.75 301 TYR A C 1
ATOM 2419 O O . TYR A 1 301 ? 0.151 -17.441 0.884 1.00 79.75 301 TYR A O 1
ATOM 2427 N N . VAL A 1 302 ? -1.137 -15.718 0.230 1.00 73.44 302 VAL A N 1
ATOM 2428 C CA . VAL A 1 302 ? -1.420 -16.209 -1.125 1.00 73.44 302 VAL A CA 1
ATOM 2429 C C . VAL A 1 302 ? -0.130 -16.398 -1.917 1.00 73.44 302 VAL A C 1
ATOM 2431 O O . VAL A 1 302 ? 0.032 -17.418 -2.574 1.00 73.44 302 VAL A O 1
ATOM 2434 N N . LEU A 1 303 ? 0.815 -15.462 -1.830 1.00 69.06 303 LEU A N 1
ATOM 2435 C CA . LEU A 1 303 ? 2.119 -15.609 -2.484 1.00 69.06 303 LEU A CA 1
ATOM 2436 C C . LEU A 1 303 ? 2.928 -16.790 -1.930 1.00 69.06 303 LEU A C 1
ATOM 2438 O O . LEU A 1 303 ? 3.640 -17.437 -2.690 1.00 69.06 303 LEU A O 1
ATOM 2442 N N . ASN A 1 304 ? 2.801 -17.080 -0.636 1.00 71.19 304 ASN A N 1
ATOM 2443 C CA . ASN A 1 304 ? 3.535 -18.155 0.029 1.00 71.19 304 ASN A CA 1
ATOM 2444 C C . ASN A 1 304 ? 2.876 -19.540 -0.136 1.00 71.19 304 ASN A C 1
ATOM 2446 O O . ASN A 1 304 ? 3.579 -20.543 -0.097 1.00 71.19 304 ASN A O 1
ATOM 2450 N N . HIS A 1 305 ? 1.548 -19.599 -0.287 1.00 68.44 305 HIS A N 1
ATOM 2451 C CA . HIS A 1 305 ? 0.759 -20.840 -0.206 1.00 68.44 305 HIS A CA 1
ATOM 2452 C C . HIS A 1 305 ? -0.021 -21.188 -1.477 1.00 68.44 305 HIS A C 1
ATOM 2454 O O . HIS A 1 305 ? -0.685 -22.221 -1.508 1.00 68.44 305 HIS A O 1
ATOM 2460 N N . LEU A 1 306 ? 0.030 -20.373 -2.534 1.00 61.44 306 LEU A N 1
ATOM 2461 C CA . LEU A 1 306 ? -0.468 -20.819 -3.833 1.00 61.44 306 LEU A CA 1
ATOM 2462 C C . LEU A 1 306 ? 0.398 -21.980 -4.328 1.00 61.44 306 LEU A C 1
ATOM 2464 O O . LEU A 1 306 ? 1.495 -21.780 -4.851 1.00 61.44 306 LEU A O 1
ATOM 2468 N N . GLU A 1 307 ? -0.119 -23.199 -4.192 1.00 44.44 307 GLU A N 1
ATOM 2469 C CA . GLU A 1 307 ? 0.432 -24.386 -4.836 1.00 44.44 307 GLU A CA 1
ATOM 2470 C C . GLU A 1 307 ? 0.612 -24.114 -6.341 1.00 44.44 307 GLU A C 1
ATOM 2472 O O . GLU A 1 307 ? -0.330 -23.779 -7.067 1.00 44.44 307 GLU A O 1
ATOM 2477 N N . GLY A 1 308 ? 1.861 -24.202 -6.809 1.00 49.84 308 GLY A N 1
ATOM 2478 C CA . GLY A 1 308 ? 2.265 -23.852 -8.176 1.00 49.84 308 GLY A CA 1
ATOM 2479 C C . GLY A 1 308 ? 3.006 -22.517 -8.313 1.00 49.84 308 GLY A C 1
ATOM 2480 O O . GLY A 1 308 ? 3.438 -22.177 -9.418 1.00 49.84 308 GLY A O 1
ATOM 2481 N N . TYR A 1 309 ? 3.202 -21.783 -7.218 1.00 54.62 309 TYR A N 1
ATOM 2482 C CA . TYR A 1 309 ? 4.179 -20.702 -7.124 1.00 54.62 309 TYR A CA 1
ATOM 2483 C C . TYR A 1 309 ? 5.531 -21.280 -6.684 1.00 54.62 309 TYR A C 1
ATOM 2485 O O . TYR A 1 309 ? 6.006 -21.019 -5.585 1.00 54.62 309 TYR A O 1
ATOM 2493 N N . GLU A 1 310 ? 6.154 -22.122 -7.517 1.00 64.25 310 GLU A N 1
ATOM 2494 C CA . GLU A 1 310 ? 7.539 -22.520 -7.248 1.00 64.25 310 GLU A CA 1
ATOM 2495 C C . GLU A 1 310 ? 8.417 -21.260 -7.317 1.00 64.25 310 GLU A C 1
ATOM 2497 O O . GLU A 1 310 ? 8.438 -20.608 -8.369 1.00 64.25 310 GLU A O 1
ATOM 2502 N N . PRO A 1 311 ? 9.162 -20.912 -6.250 1.00 66.44 311 PRO A N 1
ATOM 2503 C CA 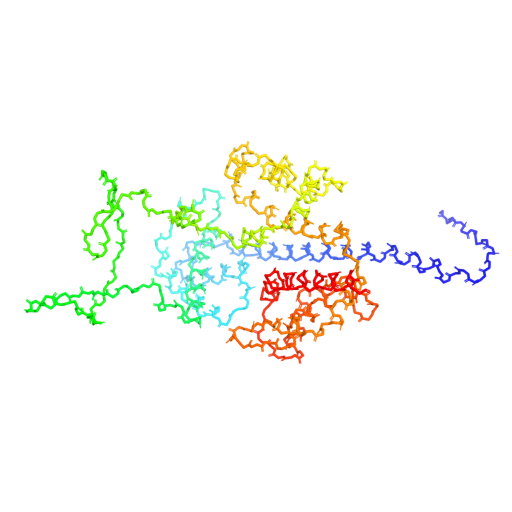. PRO A 1 311 ? 10.131 -19.814 -6.273 1.00 66.44 311 PRO A CA 1
ATOM 2504 C C . PRO A 1 311 ? 11.065 -19.907 -7.483 1.00 66.44 311 PRO A C 1
ATOM 2506 O O . PRO A 1 311 ? 11.381 -18.905 -8.118 1.00 66.44 311 PRO A O 1
ATOM 2509 N N . GLU A 1 312 ? 11.410 -21.140 -7.847 1.00 71.12 312 GLU A N 1
ATOM 2510 C CA . GLU A 1 312 ? 12.207 -21.479 -9.014 1.00 71.12 312 GLU A CA 1
ATOM 2511 C C . GLU A 1 312 ? 11.475 -21.196 -10.334 1.00 71.12 312 GLU A C 1
ATOM 2513 O O . GLU A 1 312 ? 12.052 -20.631 -11.252 1.00 71.12 312 GLU A O 1
ATOM 2518 N N . THR A 1 313 ? 10.173 -21.474 -10.426 1.00 74.31 313 THR A N 1
ATOM 2519 C CA . THR A 1 313 ? 9.364 -21.107 -11.598 1.00 74.31 313 THR A CA 1
ATOM 2520 C C . THR A 1 313 ? 9.235 -19.588 -11.737 1.00 74.31 313 THR A C 1
ATOM 2522 O O . THR A 1 313 ? 9.284 -19.071 -12.854 1.00 74.31 313 THR A O 1
ATOM 2525 N N . LEU A 1 314 ? 9.100 -18.843 -10.632 1.00 74.75 314 LEU A N 1
ATOM 2526 C CA . LEU A 1 314 ? 9.117 -17.379 -10.669 1.00 74.75 314 LEU A CA 1
ATOM 2527 C C . LEU A 1 314 ? 10.487 -16.860 -11.124 1.00 74.75 314 LEU A C 1
ATOM 2529 O O . LEU A 1 314 ? 10.541 -16.009 -12.014 1.00 74.75 314 LEU A O 1
ATOM 2533 N N . ARG A 1 315 ? 11.576 -17.397 -10.560 1.00 79.88 315 ARG A N 1
ATOM 2534 C CA . ARG A 1 315 ? 12.953 -17.093 -10.965 1.00 79.88 315 ARG A CA 1
ATOM 2535 C C . ARG A 1 315 ? 13.146 -17.342 -12.458 1.00 79.88 315 ARG A C 1
ATOM 2537 O O . ARG A 1 315 ? 13.457 -16.402 -13.184 1.00 79.88 315 ARG A O 1
ATOM 2544 N N . GLN A 1 316 ? 12.813 -18.539 -12.932 1.00 83.56 316 GLN A N 1
ATOM 2545 C CA . GLN A 1 316 ? 12.867 -18.918 -14.343 1.00 83.56 316 GLN A CA 1
ATOM 2546 C C . GLN A 1 316 ? 11.987 -18.029 -15.221 1.00 83.56 316 GLN A C 1
ATOM 2548 O O . GLN A 1 316 ? 12.407 -17.652 -16.304 1.00 83.56 316 GLN A O 1
ATOM 2553 N N . THR A 1 317 ? 10.790 -17.645 -14.773 1.00 81.50 317 THR A N 1
ATOM 2554 C CA . THR A 1 317 ? 9.896 -16.754 -15.534 1.00 81.50 317 THR A CA 1
ATOM 2555 C C . THR A 1 317 ? 10.496 -15.359 -15.692 1.00 81.50 317 THR A C 1
ATOM 2557 O O . THR A 1 317 ? 10.449 -14.779 -16.774 1.00 81.50 317 THR A O 1
ATOM 2560 N N . VAL A 1 318 ? 11.034 -14.800 -14.607 1.00 83.75 318 VAL A N 1
ATOM 2561 C CA . VAL A 1 318 ? 11.650 -13.470 -14.601 1.00 83.75 318 VAL A CA 1
ATOM 2562 C C . VAL A 1 318 ? 12.946 -13.486 -15.403 1.00 83.75 318 VAL A C 1
ATOM 2564 O O . VAL A 1 318 ? 13.185 -12.557 -16.166 1.00 83.75 318 VAL A O 1
ATOM 2567 N N . GLU A 1 319 ? 13.780 -14.514 -15.263 1.00 85.25 319 GLU A N 1
ATOM 2568 C CA . GLU A 1 319 ? 15.025 -14.672 -16.024 1.00 85.25 319 GLU A CA 1
ATOM 2569 C C . GLU A 1 319 ? 14.757 -14.927 -17.507 1.00 85.25 319 GLU A C 1
ATOM 2571 O O . GLU A 1 319 ? 15.399 -14.329 -18.367 1.00 85.25 319 GLU A O 1
ATOM 2576 N N . ALA A 1 320 ? 13.752 -15.744 -17.812 1.00 84.00 320 ALA A N 1
ATOM 2577 C CA . ALA A 1 320 ? 13.311 -16.047 -19.160 1.00 84.00 320 ALA A CA 1
ATOM 2578 C C . ALA A 1 320 ? 12.199 -15.102 -19.640 1.00 84.00 320 ALA A C 1
ATOM 2580 O O . ALA A 1 320 ? 11.319 -15.573 -20.362 1.00 84.00 320 ALA A O 1
ATOM 2581 N N . ASP A 1 321 ? 12.226 -13.802 -19.294 1.00 84.56 321 ASP A N 1
ATOM 2582 C CA . ASP A 1 321 ? 11.328 -12.751 -19.833 1.00 84.56 321 ASP A CA 1
ATOM 2583 C C . ASP A 1 321 ? 11.538 -12.555 -21.354 1.00 84.56 321 ASP A C 1
ATOM 2585 O O . ASP A 1 321 ? 11.868 -11.478 -21.843 1.00 84.56 321 ASP A O 1
ATOM 2589 N N . ARG A 1 322 ? 11.364 -13.631 -22.127 1.00 61.19 322 ARG A N 1
ATOM 2590 C CA . ARG A 1 322 ? 11.653 -13.769 -23.558 1.00 61.19 322 ARG A CA 1
ATOM 2591 C C . ARG A 1 322 ? 10.838 -12.793 -24.390 1.00 61.19 322 ARG A C 1
ATOM 2593 O O . ARG A 1 322 ? 11.316 -12.298 -25.402 1.00 61.19 322 ARG A O 1
ATOM 2600 N N . ASP A 1 323 ? 9.618 -12.509 -23.942 1.00 66.00 323 ASP A N 1
ATOM 2601 C CA . ASP A 1 323 ? 8.673 -11.639 -24.642 1.00 66.00 323 ASP A CA 1
ATOM 2602 C C . ASP A 1 323 ? 8.882 -10.150 -24.266 1.00 66.00 323 ASP A C 1
ATOM 2604 O O . ASP A 1 323 ? 8.239 -9.240 -24.817 1.00 66.00 323 ASP A O 1
ATOM 2608 N N . GLY A 1 324 ? 9.797 -9.894 -23.322 1.00 84.44 324 GLY A N 1
ATOM 2609 C CA . GLY A 1 324 ? 10.100 -8.587 -22.760 1.00 84.44 324 GLY A CA 1
ATOM 2610 C C . GLY A 1 324 ? 8.899 -7.952 -22.064 1.00 84.44 324 GLY A C 1
ATOM 2611 O O . GLY A 1 324 ? 8.753 -6.736 -22.074 1.00 84.44 324 GLY A O 1
ATOM 2612 N N . VAL A 1 325 ? 7.954 -8.744 -21.557 1.00 83.44 325 VAL A N 1
ATOM 2613 C CA . VAL A 1 325 ? 6.706 -8.214 -20.989 1.00 83.44 325 VAL A CA 1
ATOM 2614 C C . VAL A 1 325 ? 6.995 -7.537 -19.654 1.00 83.44 325 VAL A C 1
ATOM 2616 O O . VAL A 1 325 ? 6.469 -6.454 -19.389 1.00 83.44 325 VAL A O 1
ATOM 2619 N N . LEU A 1 326 ? 7.863 -8.140 -18.838 1.00 83.88 326 LEU A N 1
ATOM 2620 C CA . LEU A 1 326 ? 8.258 -7.586 -17.545 1.00 83.88 326 LEU A CA 1
ATOM 2621 C C . LEU A 1 326 ? 9.210 -6.394 -17.705 1.00 83.88 326 LEU A C 1
ATOM 2623 O O . LEU A 1 326 ? 9.166 -5.470 -16.894 1.00 83.88 326 LEU A O 1
ATOM 2627 N N . THR A 1 327 ? 10.034 -6.390 -18.751 1.00 84.75 327 THR A N 1
ATOM 2628 C CA . THR A 1 327 ? 10.925 -5.272 -19.107 1.00 84.75 327 THR A CA 1
ATOM 2629 C C . THR A 1 327 ? 10.194 -4.109 -19.783 1.00 84.75 327 THR A C 1
ATOM 2631 O O . THR A 1 327 ? 10.522 -2.958 -19.520 1.00 84.75 327 THR A O 1
ATOM 2634 N N . LYS A 1 328 ? 9.155 -4.361 -20.594 1.00 87.12 328 LYS A N 1
ATOM 2635 C CA . LYS A 1 328 ? 8.324 -3.312 -21.230 1.00 87.12 328 LYS A CA 1
ATOM 2636 C C . LYS A 1 328 ? 7.408 -2.591 -20.246 1.00 87.12 328 LYS A C 1
ATOM 2638 O O . LYS A 1 328 ? 7.007 -1.452 -20.514 1.00 87.12 328 LYS A O 1
ATOM 2643 N N . ALA A 1 329 ? 7.040 -3.244 -19.147 1.00 88.25 329 ALA A N 1
ATOM 2644 C CA . ALA A 1 329 ? 6.283 -2.640 -18.061 1.00 88.25 329 ALA A CA 1
ATOM 2645 C C . ALA A 1 329 ? 7.223 -1.783 -17.197 1.00 88.25 329 ALA A C 1
ATOM 2647 O O . ALA A 1 329 ? 7.716 -2.222 -16.160 1.00 88.25 329 ALA A O 1
ATOM 2648 N N . CYS A 1 330 ? 7.492 -0.562 -17.660 1.00 90.75 330 CYS A N 1
ATOM 2649 C CA . CYS A 1 330 ? 8.329 0.413 -16.964 1.00 90.75 330 CYS A CA 1
ATOM 2650 C C . CYS A 1 330 ? 7.483 1.400 -16.163 1.00 90.75 330 CYS A C 1
ATOM 2652 O O . CYS A 1 330 ? 6.425 1.840 -16.626 1.00 90.75 330 CYS A O 1
ATOM 2654 N N . MET A 1 331 ? 8.001 1.798 -15.006 1.00 91.19 331 MET A N 1
ATOM 2655 C CA . MET A 1 331 ? 7.482 2.930 -14.253 1.00 91.19 331 MET A CA 1
ATOM 2656 C C . MET A 1 331 ? 7.673 4.236 -15.038 1.00 91.19 331 MET A C 1
ATOM 2658 O O . MET A 1 331 ? 8.542 4.333 -15.911 1.00 91.19 331 MET A O 1
ATOM 2662 N N . LYS A 1 332 ? 6.842 5.235 -14.732 1.00 90.81 332 LYS A N 1
ATOM 2663 C CA . LYS A 1 332 ? 7.044 6.615 -15.174 1.00 90.81 332 LYS A CA 1
ATOM 2664 C C . LYS A 1 332 ? 7.503 7.468 -14.000 1.00 90.81 332 LYS A C 1
ATOM 2666 O O . LYS A 1 332 ? 7.024 7.251 -12.888 1.00 90.81 332 LYS A O 1
ATOM 2671 N N . ASP A 1 333 ? 8.408 8.403 -14.246 1.00 91.56 333 ASP A N 1
ATOM 2672 C CA . ASP A 1 333 ? 8.812 9.385 -13.246 1.00 91.56 333 ASP A CA 1
ATOM 2673 C C . ASP A 1 333 ? 7.749 10.475 -13.055 1.00 91.56 333 ASP A C 1
ATOM 2675 O O . ASP A 1 333 ? 6.654 10.422 -13.627 1.00 91.56 333 ASP A O 1
ATOM 2679 N N . GLN A 1 334 ? 8.046 11.459 -12.207 1.00 88.88 334 GLN A N 1
ATOM 2680 C CA . GLN A 1 334 ? 7.109 12.547 -11.922 1.00 88.88 334 GLN A CA 1
ATOM 2681 C C . GLN A 1 334 ? 6.869 13.493 -13.109 1.00 88.88 334 GLN A C 1
ATOM 2683 O O . GLN A 1 334 ? 5.877 14.217 -13.110 1.00 88.88 334 GLN A O 1
ATOM 2688 N N . HIS A 1 335 ? 7.718 13.450 -14.138 1.00 90.50 335 HIS A N 1
ATOM 2689 C CA . HIS A 1 335 ? 7.531 14.169 -15.399 1.00 90.50 335 HIS A CA 1
ATOM 2690 C C . HIS A 1 335 ? 6.774 13.327 -16.440 1.00 90.50 335 HIS A C 1
ATOM 2692 O O . HIS A 1 335 ? 6.468 13.799 -17.533 1.00 90.50 335 HIS A O 1
ATOM 2698 N N . GLY A 1 336 ? 6.419 12.084 -16.100 1.00 89.50 336 GLY A N 1
ATOM 2699 C CA . GLY A 1 336 ? 5.751 11.152 -17.000 1.00 89.50 336 GLY A CA 1
ATOM 2700 C C . GLY A 1 336 ? 6.701 10.462 -17.982 1.00 89.50 336 GLY A C 1
ATOM 2701 O O . GLY A 1 336 ? 6.224 9.721 -18.854 1.00 89.50 336 GLY A O 1
ATOM 2702 N N . GLU A 1 337 ? 8.013 10.660 -17.839 1.00 91.19 337 GLU A N 1
ATOM 2703 C CA . GLU A 1 337 ? 9.035 10.008 -18.648 1.00 91.19 337 GLU A CA 1
ATOM 2704 C C . GLU A 1 337 ? 9.188 8.549 -18.224 1.00 91.19 337 GLU A C 1
ATOM 2706 O O . GLU A 1 337 ? 9.036 8.191 -17.057 1.00 91.19 337 GLU A O 1
ATOM 2711 N N . ARG A 1 338 ? 9.450 7.657 -19.184 1.00 92.19 338 ARG A N 1
ATOM 2712 C CA . ARG A 1 338 ? 9.633 6.235 -18.867 1.00 92.19 338 ARG A CA 1
ATOM 2713 C C . ARG A 1 338 ? 10.982 6.043 -18.179 1.00 92.19 338 ARG A C 1
ATOM 2715 O O . ARG A 1 338 ? 12.001 6.468 -18.706 1.00 92.19 338 ARG A O 1
ATOM 2722 N N . CYS A 1 339 ? 10.987 5.300 -17.078 1.00 91.19 339 CYS A N 1
ATOM 2723 C CA . CYS A 1 339 ? 12.192 4.865 -16.380 1.00 91.19 339 CYS A CA 1
ATOM 2724 C C . CYS A 1 339 ? 12.549 3.439 -16.829 1.00 91.19 339 CYS A C 1
ATOM 2726 O O . CYS A 1 339 ? 12.056 2.480 -16.224 1.00 91.19 339 CYS A O 1
ATOM 2728 N N . PRO A 1 340 ? 13.363 3.245 -17.884 1.00 87.38 340 PRO A N 1
ATOM 2729 C CA . PRO A 1 340 ? 13.652 1.915 -18.409 1.00 87.38 340 PRO A CA 1
ATOM 2730 C C . PRO A 1 340 ? 14.282 1.001 -17.358 1.00 87.38 340 PRO A C 1
ATOM 2732 O O . PRO A 1 340 ? 13.913 -0.160 -17.310 1.00 87.38 340 PRO A O 1
ATOM 2735 N N . ASN A 1 341 ? 15.126 1.508 -16.451 1.00 89.19 341 ASN A N 1
ATOM 2736 C CA . ASN A 1 341 ? 15.734 0.681 -15.399 1.00 89.19 341 ASN A CA 1
ATOM 2737 C C . ASN A 1 341 ? 14.810 0.444 -14.183 1.00 89.19 341 ASN A C 1
ATOM 2739 O O . ASN A 1 341 ? 15.170 -0.298 -13.276 1.00 89.19 341 ASN A O 1
ATOM 2743 N N . ALA A 1 342 ? 13.606 1.029 -14.165 1.00 86.00 342 ALA A N 1
ATOM 2744 C CA . ALA A 1 342 ? 12.572 0.791 -13.152 1.00 86.00 342 ALA A CA 1
ATOM 2745 C C . ALA A 1 342 ? 11.410 -0.040 -13.732 1.00 86.00 342 ALA A C 1
ATOM 2747 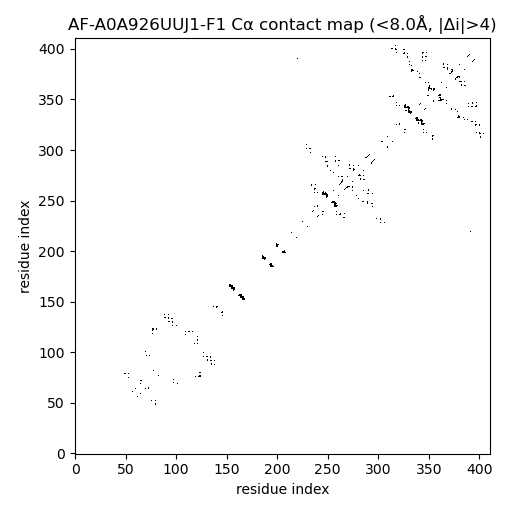O O . ALA A 1 342 ? 10.237 0.335 -13.650 1.00 86.00 342 ALA A O 1
ATOM 2748 N N . HIS A 1 343 ? 11.739 -1.162 -14.375 1.00 90.19 343 HIS A N 1
ATOM 2749 C CA . HIS A 1 343 ? 10.758 -2.093 -14.933 1.00 90.19 343 HIS A CA 1
ATOM 2750 C C . HIS A 1 343 ? 10.380 -3.210 -13.949 1.00 90.19 343 HIS A C 1
ATOM 2752 O O . HIS A 1 343 ? 11.102 -3.500 -12.992 1.00 90.19 343 HIS A O 1
ATOM 2758 N N . VAL A 1 344 ? 9.253 -3.887 -14.196 1.00 85.25 344 VAL A N 1
ATOM 2759 C CA . VAL A 1 344 ? 8.724 -4.932 -13.297 1.00 85.25 344 VAL A CA 1
ATOM 2760 C C . VAL A 1 344 ? 9.736 -6.047 -13.045 1.00 85.25 344 VAL A C 1
ATOM 2762 O O . VAL A 1 344 ? 9.861 -6.494 -11.911 1.00 85.25 344 VAL A O 1
ATOM 2765 N N . GLN A 1 345 ? 10.503 -6.463 -14.058 1.00 87.12 345 GLN A N 1
ATOM 2766 C CA . GLN A 1 345 ? 11.529 -7.503 -13.878 1.00 87.12 345 GLN A CA 1
ATOM 2767 C C . GLN A 1 345 ? 12.618 -7.084 -12.867 1.00 87.12 345 GLN A C 1
ATOM 2769 O O . GLN A 1 345 ? 13.062 -7.905 -12.071 1.00 87.12 345 GLN A O 1
ATOM 2774 N N . TYR A 1 346 ? 13.033 -5.811 -12.868 1.00 89.12 346 TYR A N 1
ATOM 2775 C CA . TYR A 1 346 ? 14.048 -5.288 -11.958 1.00 89.12 346 TYR A CA 1
ATOM 2776 C C . TYR A 1 346 ? 13.486 -5.258 -10.542 1.00 89.12 346 TYR A C 1
ATOM 2778 O O . TYR A 1 346 ? 14.084 -5.818 -9.630 1.00 89.12 346 TYR A O 1
ATOM 2786 N N . LEU A 1 347 ? 12.288 -4.695 -10.375 1.00 85.25 347 LEU A N 1
ATOM 2787 C CA . LEU A 1 347 ? 11.626 -4.637 -9.074 1.00 85.25 347 LEU A CA 1
ATOM 2788 C C . LEU A 1 347 ? 11.344 -6.036 -8.509 1.00 85.25 347 LEU A C 1
ATOM 2790 O O . LEU A 1 347 ? 11.526 -6.248 -7.317 1.00 85.25 347 LEU A O 1
ATOM 2794 N N . ALA A 1 348 ? 10.997 -7.014 -9.351 1.00 83.50 348 ALA A N 1
ATOM 2795 C CA . ALA A 1 348 ? 10.837 -8.403 -8.925 1.00 83.50 348 ALA A CA 1
ATOM 2796 C C . ALA A 1 348 ? 12.140 -8.986 -8.369 1.00 83.50 348 ALA A C 1
ATOM 2798 O O . ALA A 1 348 ? 12.120 -9.604 -7.309 1.00 83.50 348 ALA A O 1
ATOM 2799 N N . LYS A 1 349 ? 13.277 -8.726 -9.024 1.00 85.19 349 LYS A N 1
ATOM 2800 C CA . LYS A 1 349 ? 14.592 -9.143 -8.516 1.00 85.19 349 LYS A CA 1
ATOM 2801 C C . LYS A 1 349 ? 14.954 -8.475 -7.189 1.00 85.19 349 LYS A C 1
ATOM 2803 O O . LYS A 1 349 ? 15.609 -9.100 -6.373 1.00 85.19 349 LYS A O 1
ATOM 2808 N N . GLN A 1 350 ? 14.536 -7.227 -6.971 1.00 83.62 350 GLN A N 1
ATOM 2809 C CA . GLN A 1 350 ? 14.837 -6.509 -5.728 1.00 83.62 350 GLN A CA 1
ATOM 2810 C C . GLN A 1 350 ? 13.902 -6.880 -4.562 1.00 83.62 350 GLN A C 1
ATOM 2812 O O . GLN A 1 350 ? 14.323 -6.834 -3.407 1.00 83.62 350 GLN A O 1
ATOM 2817 N N . PHE A 1 351 ? 12.633 -7.198 -4.843 1.00 80.06 351 PHE A N 1
ATOM 2818 C CA . PHE A 1 351 ? 11.593 -7.370 -3.819 1.00 80.06 351 PHE A CA 1
ATOM 2819 C C . PHE A 1 351 ? 11.220 -8.823 -3.519 1.00 80.06 351 PHE A C 1
ATOM 2821 O O . PHE A 1 351 ? 10.615 -9.082 -2.479 1.00 80.06 351 PHE A O 1
ATOM 2828 N N . CYS A 1 352 ? 11.510 -9.776 -4.407 1.00 76.12 352 CYS A N 1
ATOM 2829 C CA . CYS A 1 352 ? 11.095 -11.161 -4.205 1.00 76.12 352 CYS A CA 1
ATOM 2830 C C . CYS A 1 352 ? 12.190 -11.986 -3.515 1.00 76.12 352 CYS A C 1
ATOM 2832 O O . CYS A 1 352 ? 13.305 -12.097 -4.015 1.00 76.12 352 CYS A O 1
ATOM 2834 N N . VAL A 1 353 ? 11.810 -12.659 -2.424 1.00 68.31 353 VAL A N 1
ATOM 2835 C CA . VAL A 1 353 ? 12.670 -13.552 -1.618 1.00 68.31 353 VAL A CA 1
ATOM 2836 C C . VAL A 1 353 ? 13.301 -14.674 -2.454 1.00 68.31 353 VAL A C 1
ATOM 2838 O O . VAL A 1 353 ? 14.387 -15.144 -2.154 1.00 68.31 353 VAL A O 1
ATOM 2841 N N . CYS A 1 354 ? 12.674 -15.091 -3.556 1.00 67.69 354 CYS A N 1
ATOM 2842 C CA . CYS A 1 354 ? 13.244 -16.108 -4.444 1.00 67.69 354 CYS A CA 1
ATOM 2843 C C . CYS A 1 354 ? 14.536 -15.666 -5.162 1.00 67.69 354 CYS A C 1
ATOM 2845 O O . CYS A 1 354 ? 15.216 -16.504 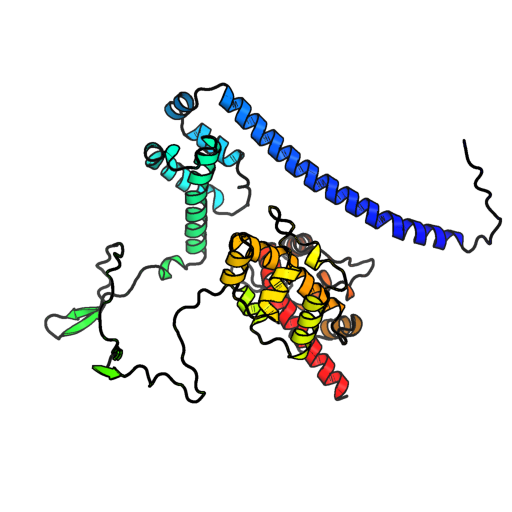-5.752 1.00 67.69 354 CYS A O 1
ATOM 2847 N N . PHE A 1 355 ? 14.883 -14.375 -5.147 1.00 67.81 355 PHE A N 1
ATOM 2848 C CA . PHE A 1 355 ? 16.164 -13.856 -5.645 1.00 67.81 355 PHE A CA 1
ATOM 2849 C C . PHE A 1 355 ? 17.150 -13.527 -4.525 1.00 67.81 355 PHE A C 1
ATOM 2851 O O . PHE A 1 355 ? 18.236 -13.043 -4.824 1.00 67.81 355 PHE A O 1
ATOM 2858 N N . ASP A 1 356 ? 16.786 -13.812 -3.273 1.00 64.56 356 ASP A N 1
ATOM 2859 C CA . ASP A 1 356 ? 17.636 -13.585 -2.115 1.00 64.56 356 ASP A CA 1
ATOM 2860 C C . ASP A 1 356 ? 18.840 -14.533 -2.181 1.00 64.56 356 ASP A C 1
ATOM 2862 O O . ASP A 1 356 ? 18.742 -15.746 -1.973 1.00 64.56 356 ASP A O 1
ATOM 2866 N N . THR A 1 357 ? 19.976 -13.979 -2.584 1.00 62.12 357 THR A N 1
ATOM 2867 C CA . THR A 1 357 ? 21.297 -14.585 -2.440 1.00 62.12 357 THR A CA 1
ATOM 2868 C C . THR A 1 357 ? 22.088 -13.726 -1.453 1.00 62.12 357 THR A C 1
ATOM 2870 O O . THR A 1 357 ? 21.760 -12.551 -1.283 1.00 62.12 357 THR A O 1
ATOM 2873 N N . PRO A 1 358 ? 23.169 -14.238 -0.832 1.00 60.78 358 PRO A N 1
ATOM 2874 C CA . PRO A 1 358 ? 24.017 -13.440 0.065 1.00 60.78 358 PRO A CA 1
ATOM 2875 C C . PRO A 1 358 ? 24.489 -12.105 -0.543 1.00 60.78 358 PRO A C 1
ATOM 2877 O O . PRO A 1 358 ? 24.824 -11.166 0.174 1.00 60.78 358 PRO A O 1
ATOM 2880 N N . GLU A 1 359 ? 24.503 -12.024 -1.873 1.00 54.81 359 GLU A N 1
ATOM 2881 C CA . GLU A 1 359 ? 24.901 -10.864 -2.668 1.00 54.81 359 GLU A CA 1
ATOM 2882 C C . GLU A 1 359 ? 23.742 -9.875 -2.917 1.00 54.81 359 GLU A C 1
ATOM 2884 O O . GLU A 1 359 ? 23.981 -8.689 -3.169 1.00 54.81 359 GLU A O 1
ATOM 2889 N N . HIS A 1 360 ? 22.487 -10.330 -2.839 1.00 56.38 360 HIS A N 1
ATOM 2890 C CA . HIS A 1 360 ? 21.280 -9.577 -3.190 1.00 56.38 360 HIS A CA 1
ATOM 2891 C C . HIS A 1 360 ? 20.134 -9.815 -2.187 1.00 56.38 360 HIS A C 1
ATOM 2893 O O . HIS A 1 360 ? 19.114 -10.401 -2.554 1.00 56.38 360 HIS A O 1
ATOM 2899 N N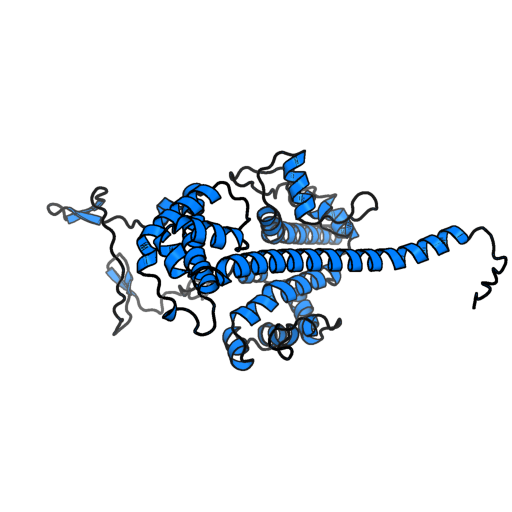 . PRO A 1 361 ? 20.262 -9.329 -0.936 1.00 69.62 361 PRO A N 1
ATOM 2900 C CA . PRO A 1 361 ? 19.182 -9.407 0.042 1.00 69.62 361 PRO A CA 1
ATOM 2901 C C . PRO A 1 361 ? 17.927 -8.691 -0.456 1.00 69.62 361 PRO A C 1
ATOM 2903 O O . PRO A 1 361 ? 18.020 -7.716 -1.207 1.00 69.62 361 PRO A O 1
ATOM 2906 N N . VAL A 1 362 ? 16.748 -9.125 -0.001 1.00 72.69 362 VAL A N 1
ATOM 2907 C CA . VAL A 1 362 ? 15.490 -8.420 -0.295 1.00 72.69 362 VAL A CA 1
ATOM 2908 C C . VAL A 1 362 ? 15.589 -6.974 0.180 1.00 72.69 362 VAL A C 1
ATOM 2910 O O . VAL A 1 362 ? 15.832 -6.693 1.356 1.00 72.69 362 VAL A O 1
ATOM 2913 N N . ARG A 1 363 ? 15.382 -6.027 -0.736 1.00 78.06 363 ARG A N 1
ATOM 2914 C CA . ARG A 1 363 ? 15.519 -4.599 -0.436 1.00 78.06 363 ARG A CA 1
ATOM 2915 C C . ARG A 1 363 ? 14.168 -3.964 -0.201 1.00 78.06 363 ARG A C 1
ATOM 2917 O O . ARG A 1 363 ? 13.244 -4.125 -0.985 1.00 78.06 363 ARG A O 1
ATOM 2924 N N . GLY A 1 364 ? 14.059 -3.165 0.856 1.00 81.44 364 GLY A N 1
ATOM 2925 C CA . GLY A 1 364 ? 12.877 -2.332 1.064 1.00 81.44 364 GLY A CA 1
ATOM 2926 C C . GLY A 1 364 ? 12.688 -1.313 -0.069 1.00 81.44 364 GLY A C 1
ATOM 2927 O O . GLY A 1 364 ? 13.656 -0.887 -0.706 1.00 81.44 364 GLY A O 1
ATOM 2928 N N . PHE A 1 365 ? 11.446 -0.861 -0.278 1.00 83.75 365 PHE A N 1
ATOM 2929 C CA . PHE A 1 365 ? 11.098 0.148 -1.294 1.00 83.75 365 PHE A CA 1
ATOM 2930 C C . PHE A 1 365 ? 11.986 1.390 -1.233 1.00 83.75 365 PHE A C 1
ATOM 2932 O O . PHE A 1 365 ? 12.355 1.943 -2.262 1.00 83.75 365 PHE A O 1
ATOM 2939 N N . GLU A 1 366 ? 12.379 1.801 -0.034 1.00 87.31 366 GLU A N 1
ATOM 2940 C CA . GLU A 1 366 ? 13.227 2.969 0.190 1.00 87.31 366 GLU A CA 1
ATOM 2941 C C . GLU A 1 366 ? 14.652 2.783 -0.345 1.00 87.31 366 GLU A C 1
ATOM 2943 O O . GLU A 1 366 ? 15.195 3.685 -0.978 1.00 87.31 366 GLU A O 1
ATOM 2948 N N . ALA A 1 367 ? 15.236 1.596 -0.166 1.00 87.62 367 ALA A N 1
ATOM 2949 C CA . ALA A 1 367 ? 16.568 1.274 -0.671 1.00 87.62 367 ALA A CA 1
ATOM 2950 C C . ALA A 1 367 ? 16.581 1.127 -2.199 1.00 87.62 367 ALA A C 1
ATOM 2952 O O . ALA A 1 367 ? 17.556 1.511 -2.845 1.00 87.62 367 ALA A O 1
ATOM 2953 N N . VAL A 1 368 ? 15.502 0.588 -2.775 1.00 89.75 368 VAL A N 1
ATOM 2954 C CA . VAL A 1 368 ? 15.333 0.485 -4.232 1.00 89.75 368 VAL A CA 1
ATOM 2955 C C . VAL A 1 368 ? 15.109 1.860 -4.852 1.00 89.75 368 VAL A C 1
ATOM 2957 O O . VAL A 1 368 ? 15.744 2.188 -5.849 1.00 89.75 368 VAL A O 1
ATOM 2960 N N . THR A 1 369 ? 14.259 2.687 -4.239 1.00 92.12 369 THR A N 1
ATOM 2961 C CA . THR A 1 369 ? 14.017 4.070 -4.680 1.00 92.12 369 THR A CA 1
ATOM 2962 C C . THR A 1 369 ? 15.311 4.866 -4.660 1.00 92.12 369 THR A C 1
ATOM 2964 O O . THR A 1 369 ? 15.643 5.510 -5.648 1.00 92.12 369 THR A O 1
ATOM 2967 N N . ARG A 1 370 ? 16.077 4.772 -3.567 1.00 92.88 370 ARG A N 1
ATOM 2968 C CA . ARG A 1 370 ? 17.361 5.459 -3.437 1.00 92.88 370 ARG A CA 1
ATOM 2969 C C . ARG A 1 370 ? 18.327 5.085 -4.555 1.00 92.88 370 ARG A C 1
ATOM 2971 O O . ARG A 1 370 ? 18.878 5.982 -5.170 1.00 92.88 370 ARG A O 1
ATOM 2978 N N . GLU A 1 371 ? 18.476 3.801 -4.882 1.00 92.94 371 GLU A N 1
ATOM 2979 C CA . GLU A 1 371 ? 19.317 3.412 -6.023 1.00 92.94 371 GLU A CA 1
ATOM 2980 C C . GLU A 1 371 ? 18.782 3.952 -7.346 1.00 92.94 371 GLU A C 1
ATOM 2982 O O . GLU A 1 371 ? 19.553 4.442 -8.164 1.00 92.94 371 GLU A O 1
ATOM 2987 N N . LEU A 1 372 ? 17.474 3.867 -7.575 1.00 92.38 372 LEU A N 1
ATOM 2988 C CA . LEU A 1 372 ? 16.872 4.375 -8.803 1.00 92.38 372 LEU A CA 1
ATOM 2989 C C . LEU A 1 372 ? 17.127 5.881 -8.998 1.00 92.38 372 LEU A C 1
ATOM 2991 O O . LEU A 1 372 ? 17.383 6.315 -10.121 1.00 92.38 372 LEU A O 1
ATOM 2995 N N . VAL A 1 373 ? 17.131 6.649 -7.909 1.00 93.06 373 VAL A N 1
ATOM 2996 C CA . VAL A 1 373 ? 17.483 8.074 -7.904 1.00 93.06 373 VAL A CA 1
ATOM 2997 C C . VAL A 1 373 ? 18.994 8.273 -8.064 1.00 93.06 373 VAL A C 1
ATOM 2999 O O . VAL A 1 373 ? 19.429 8.950 -8.988 1.00 93.06 373 VAL A O 1
ATOM 3002 N N . GLU A 1 374 ? 19.811 7.670 -7.198 1.00 94.19 374 GLU A N 1
ATOM 3003 C CA . GLU A 1 374 ? 21.255 7.932 -7.117 1.00 94.19 374 GLU A CA 1
ATOM 3004 C C . GLU A 1 374 ? 22.031 7.389 -8.321 1.00 94.19 374 GLU A C 1
ATOM 3006 O O . GLU A 1 374 ? 22.940 8.045 -8.824 1.00 94.19 374 GLU A O 1
ATOM 3011 N N . LYS A 1 375 ? 21.687 6.190 -8.794 1.00 94.38 375 LYS A N 1
ATOM 3012 C CA . LYS A 1 375 ? 22.438 5.489 -9.844 1.00 94.38 375 LYS A CA 1
ATOM 3013 C C . LYS A 1 375 ? 21.940 5.811 -11.244 1.00 94.38 375 LYS A C 1
ATOM 3015 O O . LYS A 1 375 ? 22.736 5.838 -12.178 1.00 94.38 375 LYS A O 1
ATOM 3020 N N . TYR A 1 376 ? 20.633 6.014 -11.398 1.00 92.44 376 TYR A N 1
ATOM 3021 C CA . TYR A 1 376 ? 20.014 6.215 -12.710 1.00 92.44 376 TYR A CA 1
ATOM 3022 C C . TYR A 1 376 ? 19.452 7.626 -12.909 1.00 92.44 376 TYR A C 1
ATOM 3024 O O . TYR A 1 376 ? 18.986 7.929 -14.004 1.00 92.44 376 TYR A O 1
ATOM 3032 N N . GLY A 1 377 ? 19.511 8.491 -11.891 1.00 93.31 377 GLY A N 1
ATOM 3033 C CA . GLY A 1 377 ? 19.093 9.889 -11.993 1.00 93.31 377 GLY A CA 1
ATOM 3034 C C . GLY A 1 377 ? 17.585 10.082 -12.131 1.00 93.31 377 GLY A C 1
ATOM 3035 O O . GLY A 1 377 ? 17.154 11.136 -12.590 1.00 93.31 377 GLY A O 1
ATOM 3036 N N . TYR A 1 378 ? 16.768 9.080 -11.786 1.00 93.69 378 TYR A N 1
ATOM 3037 C CA . TYR A 1 378 ? 15.321 9.198 -11.941 1.00 93.69 378 TYR A CA 1
ATOM 3038 C C . TYR A 1 378 ? 14.709 10.081 -10.867 1.00 93.69 378 TYR A C 1
ATOM 3040 O O . TYR A 1 378 ? 14.992 9.931 -9.680 1.00 93.69 378 TYR A O 1
ATOM 3048 N N . ASN A 1 379 ? 13.780 10.939 -11.277 1.00 93.50 379 ASN A N 1
ATOM 3049 C CA . ASN A 1 379 ? 13.040 11.782 -10.358 1.00 93.50 379 ASN A CA 1
ATOM 3050 C C . ASN A 1 379 ? 11.796 11.032 -9.849 1.00 93.50 379 ASN A C 1
ATOM 3052 O O . ASN A 1 379 ? 10.669 11.258 -10.297 1.00 93.50 379 ASN A O 1
ATOM 3056 N N . ILE A 1 380 ? 12.002 10.074 -8.945 1.00 93.69 380 ILE A N 1
ATOM 3057 C CA . ILE A 1 380 ? 10.953 9.175 -8.444 1.00 93.69 380 ILE A CA 1
ATOM 3058 C C . ILE A 1 380 ? 10.891 9.179 -6.916 1.00 93.69 380 ILE A C 1
ATOM 3060 O O . ILE A 1 380 ? 11.911 9.301 -6.241 1.00 93.69 380 ILE A O 1
ATOM 3064 N N . THR A 1 381 ? 9.691 9.004 -6.362 1.00 94.75 381 THR A N 1
ATOM 3065 C CA . THR A 1 381 ? 9.501 8.867 -4.910 1.00 94.75 381 THR A CA 1
ATOM 3066 C C . THR A 1 381 ? 9.220 7.421 -4.517 1.00 94.75 381 THR A C 1
ATOM 3068 O O . THR A 1 381 ? 8.836 6.588 -5.343 1.00 94.75 381 THR A O 1
ATOM 3071 N N . LYS A 1 382 ? 9.369 7.121 -3.225 1.00 93.75 382 LYS A N 1
ATOM 3072 C CA . LYS A 1 382 ? 9.069 5.801 -2.660 1.00 93.75 382 LYS A CA 1
ATOM 3073 C C . LYS A 1 382 ? 7.622 5.394 -2.923 1.00 93.75 382 LYS A C 1
ATOM 3075 O O . LYS A 1 382 ? 7.360 4.258 -3.304 1.00 93.75 382 LYS A O 1
ATOM 3080 N N . GLU A 1 383 ? 6.695 6.332 -2.773 1.00 91.31 383 GLU A N 1
ATOM 3081 C CA . GLU A 1 383 ? 5.265 6.120 -2.989 1.00 91.31 383 GLU A CA 1
ATOM 3082 C C . GLU A 1 383 ? 4.976 5.749 -4.443 1.00 91.31 383 GLU A C 1
ATOM 3084 O O . GLU A 1 383 ? 4.130 4.893 -4.687 1.00 91.31 383 GLU A O 1
ATOM 3089 N N . MET A 1 384 ? 5.704 6.333 -5.403 1.00 91.12 384 MET A N 1
ATOM 3090 C CA . MET A 1 384 ? 5.578 5.978 -6.818 1.00 91.12 384 MET A CA 1
ATOM 3091 C C . MET A 1 384 ? 6.038 4.544 -7.078 1.00 91.12 384 MET A C 1
ATOM 3093 O O . MET A 1 384 ? 5.348 3.803 -7.776 1.00 91.12 384 MET A O 1
ATOM 3097 N N . VAL A 1 385 ? 7.164 4.128 -6.486 1.00 88.75 385 VAL A N 1
ATOM 3098 C CA . VAL A 1 385 ? 7.667 2.749 -6.606 1.00 88.75 385 VAL A CA 1
ATOM 3099 C C . VAL A 1 385 ? 6.698 1.762 -5.953 1.00 88.75 385 VAL A C 1
ATOM 3101 O O . VAL A 1 385 ? 6.374 0.735 -6.550 1.00 88.75 385 VAL A O 1
ATOM 3104 N N . GLU A 1 386 ? 6.188 2.078 -4.762 1.00 86.31 386 GLU A N 1
ATOM 3105 C CA . GLU A 1 386 ? 5.190 1.265 -4.059 1.00 86.31 386 GLU A CA 1
ATOM 3106 C C . GLU A 1 386 ? 3.883 1.141 -4.850 1.00 86.31 386 GLU A C 1
ATOM 3108 O O . GLU A 1 386 ? 3.342 0.041 -5.003 1.00 86.31 386 GLU A O 1
ATOM 3113 N N . GLU A 1 387 ? 3.363 2.258 -5.362 1.00 83.69 387 GLU A N 1
ATOM 3114 C CA . GLU A 1 387 ? 2.137 2.294 -6.155 1.00 83.69 387 GLU A CA 1
ATOM 3115 C C . GLU A 1 387 ? 2.309 1.532 -7.468 1.00 83.69 387 GLU A C 1
ATOM 3117 O O . GLU A 1 387 ? 1.460 0.705 -7.815 1.00 83.69 387 GLU A O 1
ATOM 3122 N N . PHE A 1 388 ? 3.421 1.739 -8.174 1.00 88.94 388 PHE A N 1
ATOM 3123 C CA . PHE A 1 388 ? 3.730 1.029 -9.410 1.00 88.94 388 PHE A CA 1
ATOM 3124 C C . PHE A 1 388 ? 3.876 -0.476 -9.177 1.00 88.94 388 PHE A C 1
ATOM 3126 O O . PHE A 1 388 ? 3.276 -1.277 -9.899 1.00 88.94 388 PHE A O 1
ATOM 3133 N N . TRP A 1 389 ? 4.612 -0.883 -8.140 1.00 89.31 389 TRP A N 1
ATOM 3134 C CA . TRP A 1 389 ? 4.764 -2.292 -7.791 1.00 89.31 389 TRP A CA 1
ATOM 3135 C C . TRP A 1 389 ? 3.416 -2.941 -7.469 1.00 89.31 389 TRP A C 1
ATOM 3137 O O . TRP A 1 389 ? 3.094 -4.006 -7.999 1.00 89.31 389 TRP A O 1
ATOM 3147 N N . ARG A 1 390 ? 2.584 -2.267 -6.669 1.00 80.19 390 ARG A N 1
ATOM 3148 C CA . ARG A 1 390 ? 1.264 -2.763 -6.265 1.00 80.19 390 ARG A CA 1
ATOM 3149 C C . ARG A 1 390 ? 0.287 -2.871 -7.434 1.00 80.19 390 ARG A C 1
ATOM 3151 O O . ARG A 1 390 ? -0.456 -3.844 -7.518 1.00 80.19 390 ARG A O 1
ATOM 3158 N N . THR A 1 391 ? 0.246 -1.865 -8.303 1.00 77.06 391 THR A N 1
ATOM 3159 C CA . THR A 1 391 ? -0.756 -1.774 -9.379 1.00 77.06 391 THR A CA 1
ATOM 3160 C C . THR A 1 391 ? -0.337 -2.520 -10.640 1.00 77.06 391 THR A C 1
ATOM 3162 O O . THR A 1 391 ? -1.160 -3.180 -11.269 1.00 77.06 391 THR A O 1
ATOM 3165 N N . THR A 1 392 ? 0.943 -2.435 -10.998 1.00 81.44 392 THR A N 1
ATOM 3166 C CA . THR A 1 392 ? 1.479 -2.942 -12.264 1.00 81.44 392 THR A CA 1
ATOM 3167 C C . THR A 1 392 ? 2.415 -4.121 -12.038 1.00 81.44 392 THR A C 1
ATOM 3169 O O . THR A 1 392 ? 2.279 -5.136 -12.721 1.00 81.44 392 THR A O 1
ATOM 3172 N N . GLY A 1 393 ? 3.323 -4.029 -11.061 1.00 79.94 393 GLY A N 1
ATOM 3173 C CA . GLY A 1 393 ? 4.333 -5.053 -10.779 1.00 79.94 393 GLY A CA 1
ATOM 3174 C C . GLY A 1 393 ? 3.742 -6.430 -10.496 1.00 79.94 393 GLY A C 1
ATOM 3175 O O . GLY A 1 393 ? 3.915 -7.354 -11.291 1.00 79.94 393 GLY A O 1
ATOM 3176 N N . VAL A 1 394 ? 2.969 -6.545 -9.415 1.00 76.75 394 VAL A N 1
ATOM 3177 C CA . VAL A 1 394 ? 2.348 -7.808 -8.976 1.00 76.75 394 VAL A CA 1
ATOM 3178 C C . VAL A 1 394 ? 1.467 -8.420 -10.070 1.00 76.75 394 VAL A C 1
ATOM 3180 O O . VAL A 1 394 ? 1.523 -9.624 -10.330 1.00 76.75 394 VAL A O 1
ATOM 3183 N N . MET A 1 395 ? 0.683 -7.591 -10.762 1.00 76.06 395 MET A N 1
ATOM 3184 C CA . MET A 1 395 ? -0.229 -8.044 -11.815 1.00 76.06 395 MET A CA 1
ATOM 3185 C C . MET A 1 395 ? 0.519 -8.589 -13.034 1.00 76.06 395 MET A C 1
ATOM 3187 O O . MET A 1 395 ? 0.183 -9.661 -13.547 1.00 76.06 395 MET A O 1
ATOM 3191 N N . THR A 1 396 ? 1.546 -7.870 -13.492 1.00 78.75 396 THR A N 1
ATOM 3192 C CA . THR A 1 396 ? 2.339 -8.270 -14.662 1.00 78.75 396 THR A CA 1
ATOM 3193 C C . THR A 1 396 ? 3.135 -9.538 -14.360 1.00 78.75 396 THR A C 1
ATOM 3195 O O . THR A 1 396 ? 3.150 -10.457 -15.179 1.00 78.75 396 THR A O 1
ATOM 3198 N N . LEU A 1 397 ? 3.705 -9.635 -13.156 1.00 79.19 397 LEU A N 1
ATOM 3199 C CA . LEU A 1 397 ? 4.432 -10.813 -12.688 1.00 79.19 397 LEU A CA 1
ATOM 3200 C C . LEU A 1 397 ? 3.528 -12.053 -12.635 1.00 79.19 397 LEU A C 1
ATOM 3202 O O . LEU A 1 397 ? 3.854 -13.090 -13.207 1.00 79.19 397 LEU A O 1
ATOM 3206 N N . THR A 1 398 ? 2.333 -11.917 -12.054 1.00 76.81 398 THR A N 1
ATOM 3207 C CA . THR A 1 398 ? 1.339 -13.002 -11.987 1.00 76.81 398 THR A CA 1
ATOM 3208 C C . THR A 1 398 ? 0.939 -13.490 -13.381 1.00 76.81 398 THR A C 1
ATOM 3210 O O . THR A 1 398 ? 0.816 -14.694 -13.621 1.00 76.81 398 THR A O 1
ATOM 3213 N N . LYS A 1 399 ? 0.739 -12.565 -14.330 1.00 79.56 399 LYS A N 1
ATOM 3214 C CA . LYS A 1 399 ? 0.410 -12.910 -15.719 1.00 79.56 399 LYS A CA 1
ATOM 3215 C C . LYS A 1 399 ? 1.558 -13.662 -16.396 1.00 79.56 399 LYS A C 1
ATOM 3217 O O . LYS A 1 399 ? 1.295 -14.655 -17.073 1.00 79.56 399 LYS A O 1
ATOM 3222 N N . ALA A 1 400 ? 2.799 -13.218 -16.198 1.00 79.06 400 ALA A N 1
ATOM 3223 C CA . ALA A 1 400 ? 3.980 -13.862 -16.765 1.00 79.06 400 ALA A CA 1
ATOM 3224 C C . ALA A 1 400 ? 4.139 -15.305 -16.260 1.00 79.06 400 ALA A C 1
ATOM 3226 O O . ALA A 1 400 ? 4.274 -16.216 -17.074 1.00 79.06 400 ALA A O 1
ATOM 3227 N N . VAL A 1 401 ? 4.004 -15.534 -14.948 1.00 78.88 401 VAL A N 1
ATOM 3228 C CA . VAL A 1 401 ? 4.111 -16.878 -14.345 1.00 78.88 401 VAL A CA 1
ATOM 3229 C C . VAL A 1 401 ? 3.047 -17.825 -14.900 1.00 78.88 401 VAL A C 1
ATOM 3231 O O . VAL A 1 401 ? 3.331 -18.974 -15.234 1.00 78.88 401 VAL A O 1
ATOM 3234 N N . ARG A 1 402 ? 1.809 -17.346 -15.075 1.00 76.88 402 ARG A N 1
ATOM 3235 C CA . ARG A 1 402 ? 0.738 -18.153 -15.683 1.00 76.88 402 ARG A CA 1
ATOM 3236 C C . ARG A 1 402 ? 1.067 -18.560 -17.115 1.00 76.88 402 ARG A C 1
ATOM 3238 O O . ARG A 1 402 ? 0.890 -19.724 -17.463 1.00 76.88 402 ARG A O 1
ATOM 3245 N N . LEU A 1 403 ? 1.539 -17.621 -17.935 1.00 79.31 403 LEU A N 1
ATOM 3246 C CA . LEU A 1 403 ? 1.923 -17.906 -19.320 1.00 79.31 403 LEU A CA 1
ATOM 3247 C C . LEU A 1 403 ? 3.078 -18.908 -19.384 1.00 79.31 403 LEU A C 1
ATOM 3249 O O . LEU A 1 403 ? 3.047 -19.819 -20.210 1.00 79.31 403 LEU A O 1
ATOM 3253 N N . PHE A 1 404 ? 4.057 -18.771 -18.491 1.00 79.62 404 PHE A N 1
ATOM 3254 C CA . PHE A 1 404 ? 5.173 -19.701 -18.375 1.00 79.62 404 PHE A CA 1
ATOM 3255 C C . PHE A 1 404 ? 4.697 -21.118 -18.018 1.00 79.62 404 PHE A C 1
ATOM 3257 O O . PHE A 1 404 ? 5.043 -22.076 -18.707 1.00 79.62 404 PHE A O 1
ATOM 3264 N N . ASN A 1 405 ? 3.809 -21.251 -17.029 1.00 75.81 405 ASN A N 1
ATOM 3265 C CA . ASN A 1 405 ? 3.243 -22.542 -16.627 1.00 75.81 405 ASN A CA 1
ATOM 3266 C C . ASN A 1 405 ? 2.394 -23.206 -17.719 1.00 75.81 405 ASN A C 1
ATOM 3268 O O . ASN A 1 405 ? 2.433 -24.425 -17.869 1.00 75.81 405 ASN A O 1
ATOM 3272 N N . VAL A 1 406 ? 1.642 -22.427 -18.504 1.00 78.62 406 VAL A N 1
ATOM 3273 C CA . VAL A 1 406 ? 0.901 -22.960 -19.659 1.00 78.62 406 VAL A CA 1
ATOM 3274 C C . VAL A 1 406 ? 1.865 -23.479 -20.726 1.00 78.62 406 VAL A C 1
ATOM 3276 O O . VAL A 1 406 ? 1.657 -24.575 -21.237 1.00 78.62 406 VAL A O 1
ATOM 3279 N N . LYS A 1 407 ? 2.945 -22.740 -21.025 1.00 81.25 407 LYS A N 1
ATOM 3280 C CA . LYS A 1 407 ? 3.982 -23.194 -21.966 1.00 81.25 407 LYS A CA 1
ATOM 3281 C C . LYS A 1 407 ? 4.631 -24.500 -21.484 1.00 81.25 407 LYS A C 1
ATOM 3283 O O . LYS A 1 407 ? 4.705 -25.433 -22.271 1.00 81.25 407 LYS A O 1
ATOM 3288 N N . LYS A 1 408 ? 4.994 -24.595 -20.197 1.00 80.50 408 LYS A N 1
ATOM 3289 C CA . LYS A 1 408 ? 5.615 -25.788 -19.582 1.00 80.50 408 LYS A CA 1
ATOM 3290 C C . LYS A 1 408 ? 4.722 -27.036 -19.609 1.00 80.50 408 LYS A C 1
ATOM 3292 O O . LYS A 1 408 ? 5.241 -28.138 -19.628 1.00 80.50 408 LYS A O 1
ATOM 3297 N N . ARG A 1 409 ? 3.391 -26.885 -19.580 1.00 81.19 409 ARG A N 1
ATOM 3298 C CA . ARG A 1 409 ? 2.446 -28.019 -19.667 1.00 81.19 409 ARG A CA 1
ATOM 3299 C C . ARG A 1 409 ? 2.212 -28.517 -21.094 1.00 81.19 409 ARG A C 1
ATOM 3301 O O . ARG A 1 409 ? 1.745 -29.637 -21.260 1.00 81.19 409 ARG A O 1
ATOM 3308 N N . ASN A 1 410 ? 2.467 -27.670 -22.090 1.00 81.81 410 ASN A N 1
ATOM 3309 C CA . ASN A 1 410 ? 2.254 -27.985 -23.504 1.00 81.81 410 ASN A CA 1
ATOM 3310 C C . ASN A 1 410 ? 3.534 -28.463 -24.213 1.00 81.81 410 ASN A C 1
ATOM 3312 O O . ASN A 1 410 ? 3.445 -28.939 -25.343 1.00 81.81 410 ASN A O 1
ATOM 3316 N N . SER A 1 411 ? 4.698 -28.277 -23.585 1.00 82.44 411 SER A N 1
ATOM 3317 C CA . SER A 1 411 ? 5.989 -28.864 -23.962 1.00 82.44 411 SER A CA 1
ATOM 3318 C C . SER A 1 411 ? 6.180 -30.203 -23.275 1.00 82.44 411 SER A C 1
ATOM 3320 O O . SER A 1 411 ? 6.663 -31.134 -23.948 1.00 82.44 411 SER A O 1
#

Mean predicted aligned error: 20.89 Å

Secondary structure (DSSP, 8-state):
-----------TTSHHHHHHHHHHHHHHHHHHHHHHHHHHHHHHHHHHHHHHHHHHHHTS-HHHHHHH-HHHHHHHHHHHSS-----TTHHHHHHHHHHHHHHHGGG--GGGS-TTS-HHHHHHHHHHHHHHHHHHHHHHHHTTGGGGSS----EEEPTTT--EEE--S--------PPPP-S---EE-TTS-EE-TTS---TT-----S-----HHHHHTTS---HHHHHHHHHHHHH-TTSHHHH-EETTEEEEEHHHHHHHHHTS---HHHHHHHHT--HHHHHHHIIIIIHHHHHHHHHHH-TT--HHHHHHHHHT-TT-HHHH-EEE-TTS-EEEEEEHHHHHHHH-GGG-BTTBPPPPHHHHHHHHHHHH-----HHHHHHHIIIIIHHHHHHHHHHHHHHHHH-

Solvent-accessible surface area (backbone atoms only — not comparable to full-atom values): 24855 Å² total; per-residue (Å²): 137,82,81,82,78,79,77,73,93,63,71,86,83,55,56,67,60,55,52,50,55,52,49,67,63,50,49,62,59,53,50,55,55,50,56,56,50,54,59,50,52,54,55,50,53,53,50,51,54,47,50,55,50,49,55,65,47,75,78,43,61,61,70,60,49,52,72,74,44,58,64,60,56,52,52,50,44,54,73,66,44,98,64,90,65,96,48,99,55,46,67,62,24,50,53,54,38,50,58,47,41,72,75,45,50,87,74,64,55,72,84,84,39,65,96,86,57,56,71,66,59,49,50,42,55,56,51,48,54,52,33,54,50,39,48,50,52,51,53,32,51,75,70,64,50,61,75,73,75,80,76,80,85,50,69,45,58,41,91,88,78,66,49,73,41,76,60,88,85,80,85,81,91,82,84,89,76,91,76,87,89,78,86,81,94,70,50,64,50,100,87,68,51,80,45,64,93,80,77,59,52,51,102,83,69,56,69,85,77,95,79,80,96,70,60,74,66,64,54,74,62,57,63,72,58,56,70,63,62,48,49,53,52,48,49,44,49,73,63,37,86,83,43,58,41,60,69,44,44,42,93,93,42,70,90,47,21,38,33,62,52,48,31,39,43,73,72,70,64,45,51,67,67,56,51,20,61,74,70,75,44,58,57,66,57,61,50,45,46,39,67,72,49,44,50,54,48,53,50,52,47,48,65,74,64,43,88,85,60,44,50,63,55,49,44,50,34,57,75,57,43,80,84,39,61,40,56,68,46,42,39,60,34,83,87,66,46,75,33,72,86,52,8,33,44,52,52,46,53,38,59,35,68,68,49,50,40,102,91,41,63,63,46,55,62,62,60,52,34,48,46,46,29,74,76,68,67,44,65,61,50,46,66,55,55,52,49,41,39,65,69,49,27,55,54,53,51,55,52,48,43,52,55,49,54,54,51,64,73,75,105

Organism: NCBI:txid2949581

Nearest PDB structures (foldseek):
  8iyj-assembly1_B1  TM=9.408E-02  e=1.390E+00  Mus musculus

Radius of gyration: 29.6 Å; Cα contacts (8 Å, |Δi|>4): 286; chains: 1; bounding box: 80×76×76 Å

Sequence (411 aa):
MADELKFEEGSQSDFPDRIADHLSKALPEAQSKAEFMCDRNFKESQRQKLKKVEEILQGRDVDALMAQDPSVVFEVVLRSGRLAIVNNHENEALDKTYEWFKKKFQEFDIRKHSKHSSLMICLVIWMNRTLRQRLQDLRLRECGDDVKRNYRTIQVKDPLTGEKVIDETTQKPKKQRVKAIIGNGMITNDDGEETSPIDQVDEDGQIHSPNRSRSAIHRSLAVKPTKTVYNDVKQVIQHDPEGKLREMVVKDNPAINAHIILKRLHIDGESLQEISKSLGAPNSSVNSILVRDAYPYLGQYVLNHLEGYEPETLRQTVEADRDGVLTKACMKDQHGERCPNAHVQYLAKQFCVCFDTPEHPVRGFEAVTRELVEKYGYNITKEMVEEFWRTTGVMTLTKAVRLFNVKKRNS